Protein AF-A0A812QSK1-F1 (afdb_monomer_lite)

Structure (mmCIF, N/CA/C/O backbone):
data_AF-A0A812QSK1-F1
#
_entry.id   AF-A0A812QSK1-F1
#
loop_
_atom_site.group_PDB
_atom_site.id
_atom_site.type_symbol
_atom_site.label_atom_id
_atom_site.label_alt_id
_atom_site.label_comp_id
_atom_site.label_asym_id
_atom_site.label_entity_id
_atom_site.label_seq_id
_atom_site.pdbx_PDB_ins_code
_atom_site.Cartn_x
_atom_site.Cartn_y
_atom_site.Cartn_z
_atom_site.occupancy
_atom_site.B_iso_or_equiv
_atom_site.auth_seq_id
_atom_site.auth_comp_id
_atom_site.auth_asym_id
_atom_site.auth_atom_id
_atom_site.pdbx_PDB_model_num
ATOM 1 N N . MET A 1 1 ? 21.938 -26.553 38.078 1.00 75.81 1 MET A N 1
ATOM 2 C CA . MET A 1 1 ? 20.590 -27.149 38.119 1.00 75.81 1 MET A CA 1
ATOM 3 C C . MET A 1 1 ? 20.624 -28.673 38.184 1.00 75.81 1 MET A C 1
ATOM 5 O O . MET A 1 1 ? 20.866 -29.343 37.178 1.00 75.81 1 MET A O 1
ATOM 9 N N . SER A 1 2 ? 20.365 -29.221 39.375 1.00 75.94 2 SER A N 1
ATOM 10 C CA . SER A 1 2 ? 20.174 -30.646 39.643 1.00 75.94 2 SER A CA 1
ATOM 11 C C . SER A 1 2 ? 18.940 -31.201 38.914 1.00 75.94 2 SER A C 1
ATOM 13 O O . SER A 1 2 ? 17.991 -30.476 38.615 1.00 75.94 2 SER A O 1
ATOM 15 N N . THR A 1 3 ? 18.909 -32.511 38.642 1.00 74.38 3 THR A N 1
ATOM 16 C CA . THR A 1 3 ? 17.760 -33.170 37.982 1.00 74.38 3 THR A CA 1
ATOM 17 C C . THR A 1 3 ? 16.461 -33.055 38.781 1.00 74.38 3 THR A C 1
ATOM 19 O O . THR A 1 3 ? 15.380 -33.066 38.195 1.00 74.38 3 THR A O 1
ATOM 22 N N . ARG A 1 4 ? 16.558 -32.927 40.110 1.00 70.69 4 ARG A N 1
ATOM 23 C CA . ARG A 1 4 ? 15.413 -32.704 40.997 1.00 70.69 4 ARG A CA 1
ATOM 24 C C . ARG A 1 4 ? 14.862 -31.283 40.850 1.00 70.69 4 ARG A C 1
ATOM 26 O O . ARG A 1 4 ? 13.652 -31.140 40.728 1.00 70.69 4 ARG A O 1
ATOM 33 N N . SER A 1 5 ? 15.738 -30.278 40.808 1.00 79.62 5 SER A N 1
ATOM 34 C CA . SER A 1 5 ? 15.357 -28.872 40.623 1.00 79.62 5 SER A CA 1
ATOM 35 C C . SER A 1 5 ? 14.705 -28.646 39.254 1.00 79.62 5 SER A C 1
ATOM 37 O O . SER A 1 5 ? 13.654 -28.024 39.185 1.00 79.62 5 SER A O 1
ATOM 39 N N . LYS A 1 6 ? 15.233 -29.255 38.179 1.00 84.31 6 LYS A N 1
ATOM 40 C CA . LYS A 1 6 ? 14.652 -29.137 36.825 1.00 84.31 6 LYS A CA 1
ATOM 41 C C . LYS A 1 6 ? 13.196 -29.605 36.738 1.00 84.31 6 LYS A C 1
ATOM 43 O O . LYS A 1 6 ? 12.365 -28.892 36.196 1.00 84.31 6 LYS A O 1
ATOM 48 N N . ARG A 1 7 ? 12.869 -30.766 37.322 1.00 82.88 7 ARG A N 1
ATOM 49 C CA . ARG A 1 7 ? 11.485 -31.280 37.327 1.00 82.88 7 ARG A CA 1
ATOM 50 C C . ARG A 1 7 ? 10.527 -30.400 38.128 1.00 82.88 7 ARG A C 1
ATOM 52 O O . ARG A 1 7 ? 9.361 -30.299 37.769 1.00 82.88 7 ARG A O 1
ATOM 59 N N . ALA A 1 8 ? 11.005 -29.817 39.227 1.00 81.00 8 ALA A N 1
ATOM 60 C CA . ALA A 1 8 ? 10.203 -28.898 40.025 1.00 81.00 8 ALA A CA 1
ATOM 61 C C . ALA A 1 8 ? 9.923 -27.603 39.248 1.00 81.00 8 ALA A C 1
ATOM 63 O O . ALA A 1 8 ? 8.781 -27.174 39.211 1.00 81.00 8 ALA A O 1
ATOM 64 N N . ILE A 1 9 ? 10.933 -27.049 38.567 1.00 89.06 9 ILE A N 1
ATOM 65 C CA . ILE A 1 9 ? 10.801 -25.850 37.726 1.00 89.06 9 ILE A CA 1
ATOM 66 C C . ILE A 1 9 ? 9.814 -26.080 36.577 1.00 89.06 9 ILE A C 1
ATOM 68 O O . ILE A 1 9 ? 8.939 -25.252 36.366 1.00 89.06 9 ILE A O 1
ATOM 72 N N . GLU A 1 10 ? 9.916 -27.202 35.858 1.00 88.94 10 GLU A N 1
ATOM 73 C CA . GLU A 1 10 ? 8.997 -27.521 34.752 1.00 88.94 10 GLU A CA 1
ATOM 74 C C . GLU A 1 10 ? 7.530 -27.552 35.213 1.00 88.94 10 GLU A C 1
ATOM 76 O O . GLU A 1 10 ? 6.682 -26.930 34.581 1.00 88.94 10 GLU A O 1
ATOM 81 N N . SER A 1 11 ? 7.245 -28.207 36.346 1.00 86.75 11 SER A N 1
ATOM 82 C CA . SER A 1 11 ? 5.892 -28.248 36.925 1.00 86.75 11 SER A CA 1
ATOM 83 C C . SER A 1 11 ? 5.388 -26.856 37.311 1.00 86.75 11 SER A C 1
ATOM 85 O O . SER A 1 11 ? 4.241 -26.512 37.052 1.00 86.75 11 SER A O 1
ATOM 87 N N . ASP A 1 12 ? 6.254 -26.053 37.923 1.00 90.88 12 ASP A N 1
ATOM 88 C CA . ASP A 1 12 ? 5.897 -24.753 38.485 1.00 90.88 12 ASP A CA 1
ATOM 89 C C . ASP A 1 12 ? 5.711 -23.679 37.390 1.00 90.88 12 ASP A C 1
ATOM 91 O O . ASP A 1 12 ? 4.893 -22.770 37.526 1.00 90.88 12 ASP A O 1
ATOM 95 N N . VAL A 1 13 ? 6.407 -23.813 36.250 1.00 92.75 13 VAL A N 1
ATOM 96 C CA . VAL A 1 13 ? 6.153 -23.007 35.040 1.00 92.75 13 VAL A CA 1
ATOM 97 C C . VAL A 1 13 ? 4.768 -23.290 34.469 1.00 92.75 13 VAL A C 1
ATOM 99 O O . VAL A 1 13 ? 4.082 -22.350 34.067 1.00 92.75 13 VAL A O 1
ATOM 102 N N . ASP A 1 14 ? 4.359 -24.556 34.391 1.00 88.94 14 ASP A N 1
ATOM 103 C CA . ASP A 1 14 ? 3.056 -24.920 33.830 1.00 88.94 14 ASP A CA 1
ATOM 104 C C . ASP A 1 14 ? 1.910 -24.409 34.720 1.00 88.94 14 ASP A C 1
ATOM 106 O O . ASP A 1 14 ? 0.990 -23.756 34.213 1.00 88.94 14 ASP A O 1
ATOM 110 N N . ASP A 1 15 ? 2.033 -24.561 36.043 1.00 87.38 15 ASP A N 1
ATOM 111 C CA . ASP A 1 15 ? 1.095 -23.988 37.018 1.00 87.38 15 ASP A CA 1
ATOM 112 C C . ASP A 1 15 ? 1.036 -22.451 36.897 1.00 87.38 15 ASP A C 1
ATOM 114 O O . ASP A 1 15 ? -0.041 -21.840 36.850 1.00 87.38 15 ASP A O 1
ATOM 118 N N . ALA A 1 16 ? 2.193 -21.797 36.752 1.00 88.69 16 ALA A N 1
ATOM 119 C CA . ALA A 1 16 ? 2.267 -20.356 36.543 1.00 88.69 16 ALA A CA 1
ATOM 120 C C . ALA A 1 16 ? 1.667 -19.913 35.194 1.00 88.69 16 ALA A C 1
ATOM 122 O O . ALA A 1 16 ? 1.050 -18.848 35.110 1.00 88.69 16 ALA A O 1
ATOM 123 N N . ARG A 1 17 ? 1.780 -20.707 34.125 1.00 90.69 17 ARG A N 1
ATOM 124 C CA . ARG A 1 17 ? 1.145 -20.403 32.832 1.00 90.69 17 ARG A CA 1
ATOM 125 C C . ARG A 1 17 ? -0.373 -20.438 32.937 1.00 90.69 17 ARG A C 1
ATOM 127 O O . ARG A 1 17 ? -1.027 -19.489 32.493 1.00 90.69 17 ARG A O 1
ATOM 134 N N . GLU A 1 18 ? -0.936 -21.469 33.560 1.00 83.31 18 GLU A N 1
ATOM 135 C CA . GLU A 1 18 ? -2.380 -21.533 33.801 1.00 83.31 18 GLU A CA 1
ATOM 136 C C . GLU A 1 18 ? -2.846 -20.359 34.664 1.00 83.31 18 GLU A C 1
ATOM 138 O O . GLU A 1 18 ? -3.847 -19.705 34.367 1.00 83.31 18 GLU A O 1
ATOM 143 N N . ARG A 1 19 ? -2.079 -20.017 35.698 1.00 80.19 19 ARG A N 1
ATOM 144 C CA . ARG A 1 19 ? -2.482 -18.981 36.643 1.00 80.19 19 ARG A CA 1
ATOM 145 C C . ARG A 1 19 ? -2.287 -17.557 36.145 1.00 80.19 19 ARG A C 1
ATOM 147 O O . ARG A 1 19 ? -3.101 -16.702 36.487 1.00 80.19 19 ARG A O 1
ATOM 154 N N . PHE A 1 20 ? -1.241 -17.268 35.374 1.00 81.88 20 PHE A N 1
ATOM 155 C CA . PHE A 1 20 ? -0.854 -15.900 35.011 1.00 81.88 20 PHE A CA 1
ATOM 156 C C . PHE A 1 20 ? -0.985 -15.591 33.519 1.00 81.88 20 PHE A C 1
ATOM 158 O O . PHE A 1 20 ? -1.325 -14.458 33.177 1.00 81.88 20 PHE A O 1
ATOM 165 N N . VAL A 1 21 ? -0.774 -16.561 32.626 1.00 78.50 21 VAL A N 1
ATOM 166 C CA . VAL A 1 21 ? -0.966 -16.353 31.179 1.00 78.50 21 VAL A CA 1
ATOM 167 C C . VAL A 1 21 ? -2.440 -16.526 30.814 1.00 78.50 21 VAL A C 1
ATOM 169 O O . VAL A 1 21 ? -3.008 -15.660 30.146 1.00 78.50 21 VAL A O 1
ATOM 172 N N . ALA A 1 22 ? -3.110 -17.574 31.311 1.00 70.00 22 ALA A N 1
ATOM 173 C CA . ALA A 1 22 ? -4.530 -17.789 31.003 1.00 70.00 22 ALA A CA 1
ATOM 174 C C . ALA A 1 22 ? -5.432 -16.691 31.598 1.00 70.00 22 ALA A C 1
ATOM 176 O O . ALA A 1 22 ? -6.411 -16.282 30.971 1.00 70.00 22 ALA A O 1
ATOM 177 N N . THR A 1 23 ? -5.059 -16.140 32.758 1.00 67.44 23 THR A N 1
ATOM 178 C CA . THR A 1 23 ? -5.738 -14.986 33.380 1.00 67.44 23 THR A CA 1
ATOM 179 C C . THR A 1 23 ? -5.273 -13.630 32.836 1.00 67.44 23 THR A C 1
ATOM 181 O O . THR A 1 23 ? -5.746 -12.591 33.292 1.00 67.44 23 THR A O 1
ATOM 184 N N . ARG A 1 24 ? -4.372 -13.621 31.839 1.00 76.19 24 ARG A N 1
ATOM 185 C CA . ARG A 1 24 ? -3.828 -12.429 31.160 1.00 76.19 24 ARG A CA 1
ATOM 186 C C . ARG A 1 24 ? -3.103 -11.429 32.065 1.00 76.19 24 ARG A C 1
ATOM 188 O O . ARG A 1 24 ? -3.066 -10.239 31.765 1.00 76.19 24 ARG A O 1
ATOM 195 N N . ARG A 1 25 ? -2.488 -11.899 33.149 1.00 70.31 25 ARG A N 1
ATOM 196 C CA . ARG A 1 25 ? -1.535 -11.105 33.946 1.00 70.31 25 ARG A CA 1
ATOM 197 C C . ARG A 1 25 ? -0.168 -11.016 33.264 1.00 70.31 25 ARG A C 1
ATOM 199 O O . ARG A 1 25 ? 0.517 -10.005 33.394 1.00 70.31 25 ARG A O 1
ATOM 206 N N . LEU A 1 26 ? 0.195 -12.042 32.498 1.00 84.19 26 LEU A N 1
ATOM 207 C CA . LEU A 1 26 ? 1.367 -12.084 31.628 1.00 84.19 26 LEU A CA 1
ATOM 208 C C . LEU A 1 26 ? 0.918 -12.256 30.171 1.00 84.19 26 LEU A C 1
ATOM 210 O O . LEU A 1 26 ? -0.015 -13.010 29.894 1.00 84.19 26 LEU A O 1
ATOM 214 N N . SER A 1 27 ? 1.567 -11.569 29.229 1.00 79.56 27 SER A N 1
ATOM 215 C CA . SER A 1 27 ? 1.399 -11.842 27.792 1.00 79.56 27 SER A CA 1
ATOM 216 C C . SER A 1 27 ? 2.177 -13.082 27.358 1.00 79.56 27 SER A C 1
ATOM 218 O O . SER A 1 27 ? 1.804 -13.718 26.372 1.00 79.56 27 SER A O 1
ATOM 220 N N . ARG A 1 28 ? 3.245 -13.419 28.088 1.00 90.12 28 ARG A N 1
ATOM 221 C CA . ARG A 1 28 ? 4.167 -14.514 27.781 1.00 90.12 28 ARG A CA 1
ATOM 222 C C . ARG A 1 28 ? 4.904 -14.971 29.040 1.00 90.12 28 ARG A C 1
ATOM 224 O O . ARG A 1 28 ? 5.222 -14.133 29.880 1.00 90.12 28 ARG A O 1
ATOM 231 N N . LEU A 1 29 ? 5.174 -16.273 29.140 1.00 94.38 29 LEU A N 1
ATOM 232 C CA . LEU A 1 29 ? 6.046 -16.895 30.143 1.00 94.38 29 LEU A CA 1
ATOM 233 C C . LEU A 1 29 ? 6.766 -18.084 29.492 1.00 94.38 29 LEU A C 1
ATOM 235 O O . LEU A 1 29 ? 6.156 -19.124 29.208 1.00 94.38 29 LEU A O 1
ATOM 239 N N . ASP A 1 30 ? 8.058 -17.905 29.260 1.00 92.88 30 ASP A N 1
ATOM 240 C CA . ASP A 1 30 ? 8.957 -18.849 28.612 1.00 92.88 30 ASP A CA 1
ATOM 241 C C . ASP A 1 30 ? 9.997 -19.343 29.625 1.00 92.88 30 ASP A C 1
ATOM 243 O O . ASP A 1 30 ? 10.472 -18.581 30.465 1.00 92.88 30 ASP A O 1
ATOM 247 N N . LEU A 1 31 ? 10.328 -20.633 29.556 1.00 92.31 31 LEU A N 1
ATOM 248 C CA . LEU A 1 31 ? 11.407 -21.244 30.330 1.00 92.31 31 LEU A CA 1
ATOM 249 C C . LEU A 1 31 ? 12.593 -21.480 29.392 1.00 92.31 31 LEU A C 1
ATOM 251 O O . LEU A 1 31 ? 12.469 -22.229 28.421 1.00 92.31 31 LEU A O 1
ATOM 255 N N . GLU A 1 32 ? 13.730 -20.871 29.705 1.00 89.00 32 GLU A N 1
ATOM 256 C CA . GLU A 1 32 ? 14.989 -20.985 28.971 1.00 89.00 32 GLU A CA 1
ATOM 257 C C . GLU A 1 32 ? 16.076 -21.516 29.918 1.00 89.00 32 GLU A C 1
ATOM 259 O O . GLU A 1 32 ? 16.640 -20.782 30.724 1.00 89.00 32 GLU A O 1
ATOM 264 N N . GLU A 1 33 ? 16.350 -22.822 29.832 1.00 82.44 33 GLU A N 1
ATOM 265 C CA . GLU A 1 33 ? 17.282 -23.563 30.700 1.00 82.44 33 GLU A CA 1
ATOM 266 C C . GLU A 1 33 ? 16.972 -23.462 32.206 1.00 82.44 33 GLU A C 1
ATOM 268 O O . GLU A 1 33 ? 16.220 -24.284 32.732 1.00 82.44 33 GLU A O 1
ATOM 273 N N . ASP A 1 34 ? 17.592 -22.514 32.904 1.00 80.88 34 ASP A N 1
ATOM 274 C CA . ASP A 1 34 ? 17.426 -22.205 34.327 1.00 80.88 34 ASP A CA 1
ATOM 275 C C . ASP A 1 34 ? 16.936 -20.767 34.566 1.00 80.88 34 ASP A C 1
ATOM 277 O O . ASP A 1 34 ? 16.975 -20.255 35.686 1.00 80.88 34 ASP A O 1
ATOM 281 N N . THR A 1 35 ? 16.417 -20.131 33.518 1.00 90.88 35 THR A N 1
ATOM 282 C CA . THR A 1 35 ? 15.828 -18.795 33.569 1.00 90.88 35 THR A CA 1
ATOM 283 C C . THR A 1 35 ? 14.386 -18.816 33.095 1.00 90.88 35 THR A C 1
ATOM 285 O O . THR A 1 35 ? 14.023 -19.569 32.191 1.00 90.88 35 THR A O 1
ATOM 288 N N . ILE A 1 36 ? 13.551 -17.976 33.698 1.00 95.31 36 ILE A N 1
ATOM 289 C CA . ILE A 1 36 ? 12.230 -17.679 33.147 1.00 95.31 36 ILE A CA 1
ATOM 290 C C . ILE A 1 36 ? 12.228 -16.276 32.564 1.00 95.31 36 ILE A C 1
ATOM 292 O O . ILE A 1 36 ? 12.674 -15.320 33.201 1.00 95.31 36 ILE A O 1
ATOM 296 N N . VAL A 1 37 ? 11.698 -16.164 31.354 1.00 95.12 37 VAL A N 1
ATOM 297 C CA . VAL A 1 37 ? 11.487 -14.896 30.668 1.00 95.12 37 VAL A CA 1
ATOM 298 C C . VAL A 1 37 ? 9.993 -14.678 30.568 1.00 95.12 37 VAL A C 1
ATOM 300 O O . VAL A 1 37 ? 9.264 -15.494 30.002 1.00 95.12 37 VAL A O 1
ATOM 303 N N . PHE A 1 38 ? 9.507 -13.581 31.125 1.00 95.00 38 PHE A N 1
ATOM 304 C CA . PHE A 1 38 ? 8.092 -13.268 31.074 1.00 95.00 38 PHE A CA 1
ATOM 305 C C . PHE A 1 38 ? 7.839 -11.805 30.796 1.00 95.00 38 PHE A C 1
ATOM 307 O O . PHE A 1 38 ? 8.594 -10.921 31.186 1.00 95.00 38 PHE A O 1
ATOM 314 N N . GLN A 1 39 ? 6.722 -11.555 30.130 1.00 91.44 39 GLN A N 1
ATOM 315 C CA . GLN A 1 39 ? 6.286 -10.209 29.828 1.00 91.44 39 GLN A CA 1
ATOM 316 C C . GLN A 1 39 ? 4.988 -9.932 30.571 1.00 91.44 39 GLN A C 1
ATOM 318 O O . GLN A 1 39 ? 3.983 -10.629 30.395 1.00 91.44 39 GLN A O 1
ATOM 323 N N . VAL A 1 40 ? 5.015 -8.900 31.412 1.00 84.06 40 VAL A N 1
ATOM 324 C CA . VAL A 1 40 ? 3.827 -8.430 32.121 1.00 84.06 40 VAL A CA 1
ATOM 325 C C . VAL A 1 40 ? 2.880 -7.781 31.119 1.00 84.06 40 VAL A C 1
ATOM 327 O O . VAL A 1 40 ? 3.270 -6.939 30.309 1.00 84.06 40 VAL A O 1
ATOM 330 N N . PHE A 1 41 ? 1.617 -8.195 31.153 1.00 69.44 41 PHE A N 1
ATOM 331 C CA . PHE A 1 41 ? 0.633 -7.756 30.178 1.00 69.44 41 PHE A CA 1
ATOM 332 C C . PHE A 1 41 ? 0.401 -6.238 30.287 1.00 69.44 41 PHE A C 1
ATOM 334 O O . PHE A 1 41 ? -0.046 -5.750 31.321 1.00 69.44 41 PHE A O 1
ATOM 341 N N . GLY A 1 42 ? 0.683 -5.492 29.213 1.00 67.06 42 GLY A N 1
ATOM 342 C CA . GLY A 1 42 ? 0.526 -4.031 29.168 1.00 67.06 42 GLY A CA 1
ATOM 343 C C . GLY A 1 42 ? 1.795 -3.224 29.465 1.00 67.06 42 GLY A C 1
ATOM 344 O O . GLY A 1 42 ? 1.766 -2.007 29.299 1.00 67.06 42 GLY A O 1
ATOM 345 N N . LEU A 1 43 ? 2.907 -3.874 29.825 1.00 74.69 43 LEU A N 1
ATOM 346 C CA . LEU A 1 43 ? 4.220 -3.239 29.961 1.00 74.69 43 LEU A CA 1
ATOM 347 C C . LEU A 1 43 ? 5.129 -3.611 28.782 1.00 74.69 43 LEU A C 1
ATOM 349 O O . LEU A 1 43 ? 5.150 -4.751 28.306 1.00 74.69 43 LEU A O 1
ATOM 353 N N . SER A 1 44 ? 5.873 -2.625 28.278 1.00 72.88 44 SER A N 1
ATOM 354 C CA . SER A 1 44 ? 6.875 -2.843 27.236 1.00 72.88 44 SER A CA 1
ATOM 355 C C . SER A 1 44 ? 8.181 -3.337 27.851 1.00 72.88 44 SER A C 1
ATOM 357 O O . SER A 1 44 ? 8.766 -2.638 28.674 1.00 72.88 44 SER A O 1
ATOM 359 N N . GLY A 1 45 ? 8.657 -4.494 27.390 1.00 79.50 45 GLY A N 1
ATOM 360 C CA . GLY A 1 45 ? 9.922 -5.096 27.808 1.00 79.50 45 GLY A CA 1
ATOM 361 C C . GLY A 1 45 ? 9.741 -6.377 28.626 1.00 79.50 45 GLY A C 1
ATOM 362 O O . GLY A 1 45 ? 8.674 -6.626 29.188 1.00 79.50 45 GLY A O 1
ATOM 363 N N . ASP A 1 46 ? 10.781 -7.206 28.622 1.00 92.25 46 ASP A N 1
ATOM 364 C CA . ASP A 1 46 ? 10.780 -8.530 29.243 1.00 92.25 46 ASP A CA 1
ATOM 365 C C . ASP A 1 46 ? 11.396 -8.475 30.647 1.00 92.25 46 ASP A C 1
ATOM 367 O O . ASP A 1 46 ? 12.334 -7.716 30.897 1.00 92.25 46 ASP A O 1
ATOM 371 N N . PHE A 1 47 ? 10.874 -9.307 31.546 1.00 93.75 47 PHE A N 1
ATOM 372 C CA . PHE A 1 47 ? 11.482 -9.615 32.833 1.00 93.75 47 PHE A CA 1
ATOM 373 C C . PHE A 1 47 ? 12.173 -10.971 32.743 1.00 93.75 47 PHE A C 1
ATOM 375 O O . PHE A 1 47 ? 11.577 -11.944 32.279 1.00 93.75 47 PHE A O 1
ATOM 382 N N . THR A 1 48 ? 13.406 -11.037 33.228 1.00 95.75 48 THR A N 1
ATOM 383 C CA . THR A 1 48 ? 14.227 -12.246 33.241 1.00 95.75 48 THR A CA 1
ATOM 384 C C . THR A 1 48 ? 14.568 -12.593 34.678 1.00 95.75 48 THR A C 1
ATOM 386 O O . THR A 1 48 ? 15.232 -11.809 35.357 1.00 95.75 48 THR A O 1
ATOM 389 N N . ALA A 1 49 ? 14.129 -13.761 35.145 1.00 94.00 49 ALA A N 1
ATOM 390 C CA . ALA A 1 49 ? 14.461 -14.267 36.472 1.00 94.00 49 ALA A CA 1
ATOM 391 C C . ALA A 1 49 ? 15.436 -15.445 36.388 1.00 94.00 49 ALA A C 1
ATOM 393 O O . ALA A 1 49 ? 15.192 -16.408 35.658 1.00 94.00 49 ALA A O 1
ATOM 394 N N . PHE A 1 50 ? 16.514 -15.373 37.166 1.00 91.25 50 PHE A N 1
ATOM 395 C CA . PHE A 1 50 ? 17.545 -16.403 37.269 1.00 91.25 50 PHE A CA 1
ATOM 396 C C . PHE A 1 50 ? 17.239 -17.330 38.445 1.00 91.25 50 PHE A C 1
ATOM 398 O O . PHE A 1 50 ? 17.328 -16.910 39.603 1.00 91.25 50 PHE A O 1
ATOM 405 N N . LEU A 1 51 ? 16.857 -18.576 38.152 1.00 88.44 51 LEU A N 1
ATOM 406 C CA . LEU A 1 51 ? 16.452 -19.546 39.166 1.00 88.44 51 LEU A CA 1
ATOM 407 C C . LEU A 1 51 ? 17.684 -20.239 39.761 1.00 88.44 51 LEU A C 1
ATOM 409 O O . LEU A 1 51 ? 18.522 -20.786 39.043 1.00 88.44 51 LEU A O 1
ATOM 413 N N . SER A 1 52 ? 17.773 -20.257 41.090 1.00 80.25 52 SER A N 1
ATOM 414 C CA . SER A 1 52 ? 18.919 -20.816 41.821 1.00 80.25 52 SER A CA 1
ATOM 415 C C . SER A 1 52 ? 18.737 -22.295 42.182 1.00 80.25 52 SER A C 1
ATOM 417 O O . SER A 1 52 ? 17.622 -22.803 42.298 1.00 80.25 52 SER A O 1
ATOM 419 N N . ASP A 1 53 ? 19.849 -23.011 42.362 1.00 77.50 53 ASP A N 1
ATOM 420 C CA . ASP A 1 53 ? 19.885 -24.438 42.696 1.00 77.50 53 ASP A CA 1
ATOM 421 C C . ASP A 1 53 ? 20.537 -24.628 44.077 1.00 77.50 53 ASP A C 1
ATOM 423 O O . ASP A 1 53 ? 21.740 -24.391 44.185 1.00 77.50 53 ASP A O 1
ATOM 427 N N . PRO A 1 54 ? 19.814 -25.110 45.109 1.00 77.38 54 PRO A N 1
ATOM 428 C CA . PRO A 1 54 ? 18.538 -25.830 45.045 1.00 77.38 54 PRO A CA 1
ATOM 429 C C . PRO A 1 54 ? 17.281 -24.952 44.921 1.00 77.38 54 PRO A C 1
ATOM 431 O O . PRO A 1 54 ? 16.991 -24.102 45.763 1.00 77.38 54 PRO A O 1
ATOM 434 N N . TYR A 1 55 ? 16.451 -25.277 43.929 1.00 82.00 55 TYR A N 1
ATOM 435 C CA . TYR A 1 55 ? 15.129 -24.682 43.727 1.00 82.00 55 TYR A CA 1
ATOM 436 C C . TYR A 1 55 ? 14.069 -25.353 44.626 1.00 82.00 55 TYR A C 1
ATOM 438 O O . TYR A 1 55 ? 14.084 -26.588 44.722 1.00 82.00 55 TYR A O 1
ATOM 446 N N . PRO A 1 56 ? 13.125 -24.619 45.258 1.00 74.94 56 PRO A N 1
ATOM 447 C CA . PRO A 1 56 ? 12.914 -23.160 45.246 1.00 74.94 56 PRO A CA 1
ATOM 448 C C . PRO A 1 56 ? 13.522 -22.425 46.466 1.00 74.94 56 PRO A C 1
ATOM 450 O O . PRO A 1 56 ? 13.010 -21.397 46.899 1.00 74.94 56 PRO A O 1
ATOM 453 N N . MET A 1 57 ? 14.554 -22.985 47.112 1.00 72.50 57 MET A N 1
ATOM 454 C CA . MET A 1 57 ? 14.991 -22.516 48.439 1.00 72.50 57 MET A CA 1
ATOM 455 C C . MET A 1 57 ? 15.959 -21.330 48.400 1.00 72.50 57 MET A C 1
ATOM 457 O O . MET A 1 57 ? 16.020 -20.566 49.362 1.00 72.50 57 MET A O 1
ATOM 461 N N . GLU A 1 58 ? 16.733 -21.195 47.328 1.00 75.88 58 GLU A N 1
ATOM 462 C CA . GLU A 1 58 ? 17.691 -20.101 47.173 1.00 75.88 58 GLU A CA 1
ATOM 463 C C . GLU A 1 58 ? 17.072 -18.862 46.513 1.00 75.88 58 GLU A C 1
ATOM 465 O O . GLU A 1 58 ? 15.996 -18.910 45.918 1.00 75.88 58 GLU A O 1
ATOM 470 N N . ALA A 1 59 ? 17.750 -17.722 46.657 1.00 79.94 59 ALA A N 1
ATOM 471 C CA . ALA A 1 59 ? 17.261 -16.456 46.132 1.00 79.94 59 ALA A CA 1
ATOM 472 C C . ALA A 1 59 ? 17.235 -16.458 44.596 1.00 79.94 59 ALA A C 1
ATOM 474 O O . ALA A 1 59 ? 18.187 -16.887 43.948 1.00 79.94 59 ALA A O 1
ATOM 475 N N . THR A 1 60 ? 16.158 -15.926 44.032 1.00 89.88 60 THR A N 1
ATOM 476 C CA . THR A 1 60 ? 15.968 -15.664 42.607 1.00 89.88 60 THR A CA 1
ATOM 477 C C . THR A 1 60 ? 16.177 -14.176 42.363 1.00 89.88 60 THR A C 1
ATOM 479 O O . THR A 1 60 ? 15.599 -13.339 43.060 1.00 89.88 60 THR A O 1
ATOM 482 N N . VAL A 1 61 ? 17.011 -13.840 41.381 1.00 90.12 61 VAL A N 1
ATOM 483 C CA . VAL A 1 61 ? 17.248 -12.448 40.976 1.00 90.12 61 VAL A CA 1
ATOM 484 C C . VAL A 1 61 ? 16.494 -12.180 39.684 1.00 90.12 61 VAL A C 1
ATOM 486 O O . VAL A 1 61 ? 16.608 -12.955 38.734 1.00 90.12 61 VAL A O 1
ATOM 489 N N . VAL A 1 62 ? 15.722 -11.097 39.658 1.00 93.69 62 VAL A N 1
ATOM 490 C CA . VAL A 1 62 ? 14.911 -10.678 38.516 1.00 93.69 62 VAL A CA 1
ATOM 491 C C . VAL A 1 62 ? 15.407 -9.345 37.986 1.00 93.69 62 VAL A C 1
ATOM 493 O O . VAL A 1 62 ? 15.523 -8.386 38.745 1.00 93.69 62 VAL A O 1
ATOM 496 N N . TYR A 1 63 ? 15.615 -9.278 36.675 1.00 93.94 63 TYR A N 1
ATOM 497 C CA . TYR A 1 63 ? 15.909 -8.051 35.943 1.00 93.94 63 TYR A CA 1
ATOM 498 C C . TYR A 1 63 ? 14.756 -7.710 35.009 1.00 93.94 63 TYR A C 1
ATOM 500 O O . TYR A 1 63 ? 14.160 -8.606 34.415 1.00 9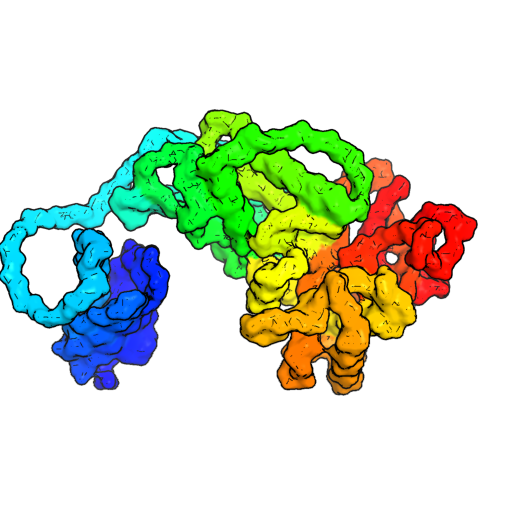3.94 63 TYR A O 1
ATOM 508 N N . GLY A 1 64 ? 14.445 -6.427 34.866 1.00 89.88 64 GLY A N 1
ATOM 509 C CA . GLY A 1 64 ? 13.391 -5.945 33.981 1.00 89.88 64 GLY A CA 1
ATOM 510 C C . GLY A 1 64 ? 13.728 -4.608 33.317 1.00 89.88 64 GLY A C 1
ATOM 511 O O . GLY A 1 64 ? 14.849 -4.110 33.438 1.00 89.88 64 GLY A O 1
ATOM 512 N N . PRO A 1 65 ? 12.763 -4.014 32.598 1.00 80.94 65 PRO A N 1
ATOM 513 C CA . PRO A 1 65 ? 12.916 -2.706 31.959 1.00 80.94 65 PRO A CA 1
ATOM 514 C C . PRO A 1 65 ? 13.150 -1.580 32.981 1.00 80.94 65 PRO A C 1
ATOM 516 O O . PRO A 1 65 ? 12.821 -1.734 34.153 1.00 80.94 65 PRO A O 1
ATOM 519 N N . ASP A 1 66 ? 13.673 -0.435 32.529 1.00 82.38 66 ASP A N 1
ATOM 520 C CA . ASP A 1 66 ? 13.873 0.777 33.349 1.00 82.38 66 ASP A CA 1
ATOM 521 C C . ASP A 1 66 ? 14.705 0.561 34.635 1.00 82.38 66 ASP A C 1
ATOM 523 O O . ASP A 1 66 ? 14.357 1.066 35.702 1.00 82.38 66 ASP A O 1
ATOM 527 N N . ASP A 1 67 ? 15.810 -0.190 34.531 1.00 78.44 67 ASP A N 1
ATOM 528 C CA . ASP A 1 67 ? 16.712 -0.545 35.644 1.00 78.44 67 ASP A CA 1
ATOM 529 C C . ASP A 1 67 ? 16.013 -1.295 36.800 1.00 78.44 67 ASP A C 1
ATOM 531 O O . ASP A 1 67 ? 16.446 -1.240 37.954 1.00 78.44 67 ASP A O 1
ATOM 535 N N . PHE A 1 68 ? 14.921 -2.008 36.504 1.00 86.75 68 PHE A N 1
ATOM 536 C CA . PHE A 1 68 ? 14.223 -2.833 37.484 1.00 86.75 68 PHE A CA 1
ATOM 537 C C . PHE A 1 68 ? 15.091 -4.026 37.905 1.00 86.75 68 PHE A C 1
ATOM 539 O O . PHE A 1 68 ? 15.428 -4.883 37.085 1.00 86.75 68 PHE A O 1
ATOM 546 N N . GLU A 1 69 ? 15.392 -4.113 39.198 1.00 91.31 69 GLU A N 1
ATOM 547 C CA . GLU A 1 69 ? 16.061 -5.252 39.823 1.00 91.31 69 GLU A CA 1
ATOM 548 C C . GLU A 1 69 ? 15.312 -5.638 41.101 1.00 91.31 69 GLU A C 1
ATOM 550 O O . GLU A 1 69 ? 15.036 -4.795 41.958 1.00 91.31 69 GLU A O 1
ATOM 555 N N . LEU A 1 70 ? 14.972 -6.919 41.228 1.00 90.56 70 LEU A N 1
ATOM 556 C CA . LEU A 1 70 ? 14.275 -7.455 42.391 1.00 90.56 70 LEU A CA 1
ATOM 557 C C . LEU A 1 70 ? 14.894 -8.785 42.805 1.00 90.56 70 LEU A C 1
ATOM 559 O O . LEU A 1 70 ? 15.065 -9.687 41.988 1.00 90.56 70 LEU A O 1
ATOM 563 N N . GLN A 1 71 ? 15.170 -8.930 44.097 1.00 89.25 71 GLN A N 1
ATOM 564 C CA . GLN A 1 71 ? 15.566 -10.203 44.682 1.00 89.25 71 GLN A CA 1
ATOM 565 C C . GLN A 1 71 ? 14.383 -10.799 45.443 1.00 89.25 71 GLN A C 1
ATOM 567 O O . GLN A 1 71 ? 13.780 -10.146 46.293 1.00 89.25 71 GLN A O 1
ATOM 572 N N . THR A 1 72 ? 14.055 -12.045 45.132 1.00 87.88 72 THR A N 1
ATOM 573 C CA . THR A 1 72 ? 12.952 -12.798 45.735 1.00 87.88 72 THR A CA 1
ATOM 574 C C . THR A 1 72 ? 13.418 -14.211 46.084 1.00 87.88 72 THR A C 1
ATOM 576 O O . THR A 1 72 ? 14.561 -14.581 45.822 1.00 87.88 72 THR A O 1
ATOM 579 N N . SER A 1 73 ? 12.575 -15.011 46.717 1.00 82.62 73 SER A N 1
ATOM 580 C CA . SER A 1 73 ? 12.820 -16.430 46.975 1.00 82.62 73 SER A CA 1
ATOM 581 C C . SER A 1 73 ? 11.504 -17.193 4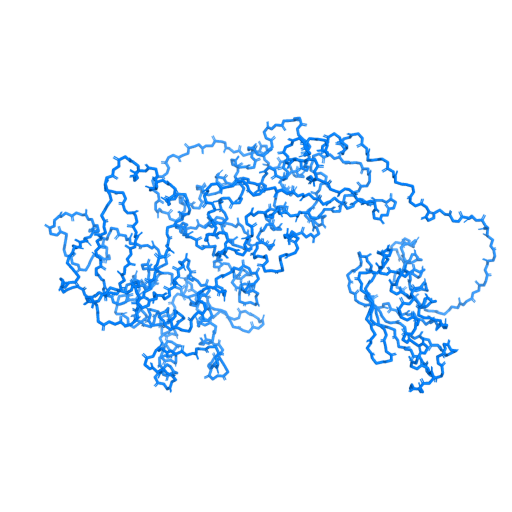6.897 1.00 82.62 73 SER A C 1
ATOM 583 O O . SER A 1 73 ? 10.431 -16.598 46.993 1.00 82.62 73 SER A O 1
ATOM 585 N N . GLY A 1 74 ? 11.582 -18.509 46.714 1.00 84.88 74 GLY A N 1
ATOM 586 C CA . GLY A 1 74 ? 10.402 -19.345 46.537 1.00 84.88 74 GLY A CA 1
ATOM 587 C C . GLY A 1 74 ? 10.146 -19.709 45.079 1.00 84.88 74 GLY A C 1
ATOM 588 O O . GLY A 1 74 ? 11.070 -19.842 44.276 1.00 84.88 74 GLY A O 1
ATOM 589 N N . THR A 1 75 ? 8.880 -19.977 44.788 1.00 91.62 75 THR A N 1
ATOM 590 C CA . THR A 1 75 ? 8.407 -20.522 43.513 1.00 91.62 75 THR A CA 1
ATOM 591 C C . THR A 1 75 ? 8.441 -19.492 42.379 1.00 91.62 75 THR A C 1
ATOM 593 O O . THR A 1 75 ? 8.668 -18.292 42.580 1.00 91.62 75 THR A O 1
ATOM 596 N N . ILE A 1 76 ? 8.172 -19.944 41.156 1.00 92.00 76 ILE A N 1
ATOM 597 C CA . ILE A 1 76 ? 7.979 -19.065 40.000 1.00 92.00 76 ILE A CA 1
ATOM 598 C C . ILE A 1 76 ? 6.751 -18.187 40.222 1.00 92.00 76 ILE A C 1
ATOM 600 O O . ILE A 1 76 ? 6.770 -17.002 39.890 1.00 92.00 76 ILE A O 1
ATOM 604 N N . GLU A 1 77 ? 5.710 -18.735 40.848 1.00 90.69 77 GLU A N 1
ATOM 605 C CA . GLU A 1 77 ? 4.560 -17.958 41.292 1.00 90.69 77 GLU A CA 1
ATOM 606 C C . GLU A 1 77 ? 4.973 -16.840 42.261 1.00 90.69 77 GLU A C 1
ATOM 608 O O . GLU A 1 77 ? 4.621 -15.682 42.023 1.00 90.69 77 GLU A O 1
ATOM 613 N N . ASP A 1 78 ? 5.738 -17.159 43.310 1.00 88.75 78 ASP A N 1
ATOM 614 C CA . ASP A 1 78 ? 6.202 -16.169 44.292 1.00 88.75 78 ASP A CA 1
ATOM 615 C C . ASP A 1 78 ? 7.033 -15.073 43.614 1.00 88.75 78 ASP A C 1
ATOM 617 O O . ASP A 1 78 ? 6.869 -13.884 43.890 1.00 88.75 78 ASP A O 1
ATOM 621 N N . THR A 1 79 ? 7.870 -15.466 42.652 1.00 91.81 79 THR A N 1
ATOM 622 C CA . THR A 1 79 ? 8.694 -14.556 41.852 1.00 91.81 79 THR A CA 1
ATOM 623 C C . THR A 1 79 ? 7.837 -13.599 41.024 1.00 91.81 79 THR A C 1
ATOM 625 O O . THR A 1 79 ? 8.020 -12.382 41.088 1.00 91.81 79 THR A O 1
ATOM 628 N N . ILE A 1 80 ? 6.858 -14.121 40.281 1.00 92.75 80 ILE A N 1
ATOM 629 C CA . ILE A 1 80 ? 5.951 -13.312 39.456 1.00 92.75 80 ILE A CA 1
ATOM 630 C C . ILE A 1 80 ? 5.097 -12.392 40.339 1.00 92.75 80 ILE A C 1
ATOM 632 O O . ILE A 1 80 ? 4.899 -11.221 40.010 1.00 92.75 80 ILE A O 1
ATOM 636 N N . LEU A 1 81 ? 4.595 -12.882 41.476 1.00 89.94 81 LEU A N 1
ATOM 637 C CA . LEU A 1 81 ? 3.813 -12.075 42.412 1.00 89.94 81 LEU A CA 1
ATOM 638 C C . LEU A 1 81 ? 4.644 -10.954 43.039 1.00 89.94 81 LEU A C 1
ATOM 640 O O . LEU A 1 81 ? 4.135 -9.836 43.142 1.00 89.94 81 LEU A O 1
ATOM 644 N N . ALA A 1 82 ? 5.902 -11.220 43.395 1.00 88.75 82 ALA A N 1
ATOM 645 C CA . ALA A 1 82 ? 6.815 -10.218 43.933 1.00 88.75 82 ALA A CA 1
ATOM 646 C C . ALA A 1 82 ? 7.066 -9.092 42.918 1.00 88.75 82 ALA A C 1
ATOM 648 O O . ALA A 1 82 ? 6.915 -7.918 43.255 1.00 88.75 82 ALA A O 1
ATOM 649 N N . VAL A 1 83 ? 7.324 -9.434 41.650 1.00 89.69 83 VAL A N 1
ATOM 650 C CA . VAL A 1 83 ? 7.487 -8.445 40.569 1.00 89.69 83 VAL A CA 1
ATOM 651 C C . VAL A 1 83 ? 6.221 -7.614 40.381 1.00 89.69 83 VAL A C 1
ATOM 653 O O . VAL A 1 83 ? 6.277 -6.387 40.337 1.00 89.69 83 VAL A O 1
ATOM 656 N N . LEU A 1 84 ? 5.054 -8.258 40.332 1.00 87.25 84 LEU A N 1
ATOM 657 C CA . LEU A 1 84 ? 3.777 -7.556 40.177 1.00 87.25 84 LEU A CA 1
ATOM 658 C C . LEU A 1 84 ? 3.417 -6.687 41.392 1.00 87.25 84 LEU A C 1
ATOM 660 O O . LEU A 1 84 ? 2.662 -5.726 41.244 1.00 87.25 84 LEU A O 1
ATOM 664 N N . SER A 1 85 ? 3.913 -7.022 42.583 1.00 86.94 85 SER A N 1
ATOM 665 C CA . SER A 1 85 ? 3.757 -6.206 43.788 1.00 86.94 85 SER A CA 1
ATOM 666 C C . SER A 1 85 ? 4.671 -4.982 43.754 1.00 86.94 85 SER A C 1
ATOM 668 O O . SER A 1 85 ? 4.214 -3.869 44.018 1.00 86.94 85 SER A O 1
ATOM 670 N N . GLU A 1 86 ? 5.936 -5.161 43.370 1.00 87.69 86 GLU A N 1
ATOM 671 C CA . GLU A 1 86 ? 6.907 -4.066 43.293 1.00 87.69 86 GLU A CA 1
ATOM 672 C C . GLU A 1 86 ? 6.509 -3.035 42.229 1.00 87.69 86 GLU A C 1
ATOM 674 O O . GLU A 1 86 ? 6.523 -1.833 42.484 1.00 87.69 86 GLU A O 1
ATOM 679 N N . LEU A 1 87 ? 6.025 -3.487 41.068 1.00 83.31 87 LEU A N 1
ATOM 680 C CA . LEU A 1 87 ? 5.516 -2.590 40.026 1.00 83.31 87 LEU A CA 1
ATOM 681 C C . LEU A 1 87 ? 4.357 -1.708 40.525 1.00 83.31 87 LEU A C 1
ATOM 683 O O . LEU A 1 87 ? 4.322 -0.515 40.229 1.00 83.31 87 LEU A O 1
ATOM 687 N N . LYS A 1 88 ? 3.456 -2.246 41.360 1.00 78.38 88 LYS A N 1
ATOM 688 C CA . LYS A 1 88 ? 2.374 -1.457 41.982 1.00 78.38 88 LYS A CA 1
ATOM 689 C C . LYS A 1 88 ? 2.899 -0.443 43.000 1.00 78.38 88 LYS A C 1
ATOM 691 O O . LYS A 1 88 ? 2.385 0.671 43.073 1.00 78.38 88 LYS A O 1
ATOM 696 N N . SER A 1 89 ? 3.919 -0.812 43.776 1.00 76.62 89 SER A N 1
ATOM 697 C CA . SER A 1 89 ? 4.594 0.095 44.718 1.00 76.62 89 SER A CA 1
ATOM 698 C C . SER A 1 89 ? 5.226 1.290 43.990 1.00 76.62 89 SER A C 1
ATOM 700 O O . SER A 1 89 ? 5.110 2.435 44.436 1.00 76.62 89 SER A O 1
ATOM 702 N N . LEU A 1 90 ? 5.830 1.046 42.823 1.00 72.44 90 LEU A N 1
ATOM 703 C CA . LEU A 1 90 ? 6.442 2.081 41.986 1.00 72.44 90 LEU A CA 1
ATOM 704 C C . LEU A 1 90 ? 5.416 3.017 41.325 1.00 72.44 90 LEU A C 1
ATOM 706 O O . LEU A 1 90 ? 5.710 4.199 41.130 1.00 72.44 90 LEU A O 1
ATOM 710 N N . GLU A 1 91 ? 4.212 2.527 41.019 1.00 64.50 91 GLU A N 1
ATOM 711 C CA . GLU A 1 91 ? 3.098 3.340 40.503 1.00 64.50 91 GLU A CA 1
ATOM 712 C C . GLU A 1 91 ? 2.442 4.219 41.583 1.00 64.50 91 GLU A C 1
ATOM 714 O O . GLU A 1 91 ? 1.932 5.298 41.277 1.00 64.50 91 GLU A O 1
ATOM 719 N N . ALA A 1 92 ? 2.491 3.805 42.854 1.00 55.91 92 ALA A N 1
ATOM 720 C CA . ALA A 1 92 ? 1.883 4.527 43.974 1.00 55.91 92 ALA A CA 1
ATOM 721 C C . ALA A 1 92 ? 2.709 5.730 44.488 1.00 55.91 92 ALA A C 1
ATOM 723 O O . ALA A 1 92 ? 2.200 6.530 45.278 1.00 55.91 92 ALA A O 1
ATOM 724 N N . LYS A 1 93 ? 3.971 5.896 44.060 1.00 47.53 93 LYS A N 1
ATOM 725 C CA . LYS A 1 93 ? 4.843 7.003 44.499 1.00 47.53 93 LYS A CA 1
ATOM 726 C C . LYS A 1 93 ? 4.761 8.215 43.549 1.00 47.53 93 LYS A C 1
ATOM 728 O O . LYS A 1 93 ? 4.959 8.062 42.343 1.00 47.53 93 LYS A O 1
ATOM 733 N N . PRO A 1 94 ? 4.534 9.448 44.052 1.00 44.56 94 PRO A N 1
ATOM 734 C CA . PRO A 1 94 ? 4.533 10.649 43.217 1.00 44.56 94 PRO A CA 1
ATOM 735 C C . PRO A 1 94 ? 5.925 10.937 42.624 1.00 44.56 94 PRO A C 1
ATOM 737 O O . PRO A 1 94 ? 6.955 10.708 43.253 1.00 44.56 94 PRO A O 1
ATOM 740 N N . ALA A 1 95 ? 5.941 11.487 41.407 1.00 43.78 95 ALA A N 1
ATOM 741 C CA . ALA A 1 95 ? 7.076 11.561 40.475 1.00 43.78 95 ALA A CA 1
ATOM 742 C C . ALA A 1 95 ? 8.326 12.379 40.900 1.00 43.78 95 ALA A C 1
ATOM 744 O O . ALA A 1 95 ? 9.131 12.722 40.036 1.00 43.78 95 ALA A O 1
ATOM 745 N N . LYS A 1 96 ? 8.515 12.727 42.181 1.00 39.31 96 LYS A N 1
ATOM 746 C CA . LYS A 1 96 ? 9.631 13.587 42.626 1.00 39.31 96 LYS A CA 1
ATOM 747 C C . LYS A 1 96 ? 10.844 12.882 43.236 1.00 39.31 96 LYS A C 1
ATOM 749 O O . LYS A 1 96 ? 11.900 13.500 43.236 1.00 39.31 96 LYS A O 1
ATOM 754 N N . ASP A 1 97 ? 10.753 11.611 43.620 1.00 39.97 97 ASP A N 1
ATOM 755 C CA . ASP A 1 97 ? 11.859 10.904 44.294 1.00 39.97 97 ASP A CA 1
ATOM 756 C C . ASP A 1 97 ? 12.351 9.670 43.513 1.00 39.97 97 ASP A C 1
ATOM 758 O O . ASP A 1 97 ? 12.546 8.595 44.070 1.00 39.97 97 ASP A O 1
ATOM 762 N N . ARG A 1 98 ? 12.556 9.798 42.193 1.00 43.84 98 ARG A N 1
ATOM 763 C CA . ARG A 1 98 ? 13.115 8.711 41.354 1.00 43.84 98 ARG A CA 1
ATOM 764 C C . ARG A 1 98 ? 14.650 8.663 41.309 1.00 43.84 98 ARG A C 1
ATOM 766 O O . ARG A 1 98 ? 15.214 7.957 40.481 1.00 43.84 98 ARG A O 1
ATOM 773 N N . HIS A 1 99 ? 15.341 9.355 42.213 1.00 34.44 99 HIS A N 1
ATOM 774 C CA . HIS A 1 99 ? 16.788 9.212 42.362 1.00 34.44 99 HIS A CA 1
ATOM 775 C C . HIS A 1 99 ? 17.171 8.862 43.802 1.00 34.44 99 HIS A C 1
ATOM 777 O O . HIS A 1 99 ? 16.997 9.667 44.710 1.00 34.44 99 HIS A O 1
ATOM 783 N N . HIS A 1 100 ? 17.781 7.675 43.926 1.00 30.11 100 HIS A N 1
ATOM 784 C CA . HIS A 1 100 ? 18.602 7.170 45.032 1.00 30.11 100 HIS A CA 1
ATOM 785 C C . HIS A 1 100 ? 17.918 6.595 46.292 1.00 30.11 100 HIS A C 1
ATOM 787 O O . HIS A 1 100 ? 17.546 7.324 47.201 1.00 30.11 100 HIS A O 1
ATOM 793 N N . ILE A 1 101 ? 17.912 5.254 46.398 1.00 33.09 101 ILE A N 1
ATOM 794 C CA . ILE A 1 101 ? 18.832 4.406 47.209 1.00 33.09 101 ILE A CA 1
ATOM 795 C C . ILE A 1 101 ? 18.108 3.157 47.746 1.00 33.09 101 ILE A C 1
ATOM 797 O O . ILE A 1 101 ? 16.951 3.215 48.153 1.00 33.09 101 ILE A O 1
ATOM 801 N N . GLY A 1 102 ? 18.824 2.027 47.725 1.00 29.97 102 GLY A N 1
ATOM 802 C CA . GLY A 1 102 ? 18.388 0.736 48.242 1.00 29.97 102 GLY A CA 1
ATOM 803 C C . GLY A 1 102 ? 18.406 0.575 49.768 1.00 29.97 102 GLY A C 1
ATOM 804 O O . GLY A 1 102 ? 18.736 1.482 50.524 1.00 29.97 102 GLY A O 1
ATOM 805 N N . SER A 1 103 ? 18.069 -0.657 50.163 1.00 33.56 103 SER A N 1
ATOM 806 C CA . SER A 1 103 ? 18.160 -1.280 51.494 1.00 33.56 103 SER A CA 1
ATOM 807 C C . SER A 1 103 ? 17.491 -0.547 52.666 1.00 33.56 103 SER A C 1
ATOM 809 O O . SER A 1 103 ? 18.078 0.344 53.273 1.00 33.56 103 SER A O 1
ATOM 811 N N . ASN A 1 104 ? 16.316 -1.021 53.083 1.00 26.94 104 ASN A N 1
ATOM 812 C CA . ASN A 1 104 ? 16.170 -1.811 54.315 1.00 26.94 104 ASN A CA 1
ATOM 813 C C . ASN A 1 104 ? 14.702 -2.178 54.546 1.00 26.94 104 ASN A C 1
ATOM 815 O O . ASN A 1 104 ? 13.801 -1.360 54.381 1.00 26.94 104 ASN A O 1
ATOM 819 N N . ALA A 1 105 ? 14.495 -3.432 54.939 1.00 34.97 105 ALA A N 1
ATOM 820 C CA . ALA A 1 105 ? 13.235 -3.936 55.448 1.00 34.97 105 ALA A CA 1
ATOM 821 C C . ALA A 1 105 ? 12.910 -3.288 56.797 1.00 34.97 105 ALA A C 1
ATOM 823 O O . ALA A 1 105 ? 13.780 -3.234 57.661 1.00 34.97 105 ALA A O 1
ATOM 824 N N . GLU A 1 106 ? 11.653 -2.901 56.998 1.00 27.67 106 GLU A N 1
ATOM 825 C CA . GLU A 1 106 ? 11.028 -2.895 58.317 1.00 27.67 106 GLU A CA 1
ATOM 826 C C . GLU A 1 106 ? 9.512 -3.070 58.174 1.00 27.67 106 GLU A C 1
ATOM 828 O O . GLU A 1 106 ? 8.837 -2.424 57.374 1.00 27.67 106 GLU A O 1
ATOM 833 N N . SER A 1 107 ? 9.015 -4.035 58.937 1.00 34.75 107 SER A N 1
ATOM 834 C CA . SER A 1 107 ? 7.629 -4.451 59.088 1.00 34.75 107 SER A CA 1
ATOM 835 C C . SER A 1 107 ? 6.730 -3.326 59.598 1.00 34.75 107 SER A C 1
ATOM 837 O O . SER A 1 107 ? 7.013 -2.740 60.643 1.00 34.75 107 SER A O 1
ATOM 839 N N . ALA A 1 108 ? 5.584 -3.131 58.950 1.00 27.72 108 ALA A N 1
ATOM 840 C CA . ALA A 1 108 ? 4.437 -2.465 59.550 1.00 27.72 108 ALA A CA 1
ATOM 841 C C . ALA A 1 108 ? 3.167 -3.251 59.207 1.00 27.72 108 ALA A C 1
ATOM 843 O O . ALA A 1 108 ? 2.678 -3.235 58.079 1.00 27.72 108 ALA A O 1
ATOM 844 N N . GLU A 1 109 ? 2.663 -3.969 60.208 1.00 29.72 109 GLU A N 1
ATOM 845 C CA . GLU A 1 109 ? 1.290 -4.454 60.252 1.00 29.72 109 GLU A CA 1
ATOM 846 C C . GLU A 1 109 ? 0.329 -3.261 60.177 1.00 29.72 109 GLU A C 1
ATOM 848 O O . GLU A 1 109 ? 0.495 -2.280 60.902 1.00 29.72 109 GLU A O 1
ATOM 853 N N . SER A 1 110 ? -0.692 -3.351 59.328 1.00 26.75 110 SER A N 1
ATOM 854 C CA . SER A 1 110 ? -2.098 -3.078 59.670 1.00 26.75 110 SER A CA 1
ATOM 855 C C . SER A 1 110 ? -2.891 -2.700 58.425 1.00 26.75 110 SER A C 1
ATOM 857 O O . SER A 1 110 ? -2.795 -1.605 57.880 1.00 26.75 110 SER A O 1
ATOM 859 N N . SER A 1 111 ? -3.714 -3.638 57.988 1.00 28.47 111 SER A N 1
ATOM 860 C CA . SER A 1 111 ? -5.173 -3.533 57.943 1.00 28.47 111 SER A CA 1
ATOM 861 C C . SER A 1 111 ? -5.650 -4.438 56.822 1.00 28.47 111 SER A C 1
ATOM 863 O O . SER A 1 111 ? -5.338 -4.245 55.650 1.00 28.47 111 SER A O 1
ATOM 865 N N . ASP A 1 112 ? -6.361 -5.477 57.243 1.00 31.55 112 ASP A N 1
ATOM 866 C CA . ASP A 1 112 ? -7.190 -6.314 56.400 1.00 31.55 112 ASP A CA 1
ATOM 867 C C . ASP A 1 112 ? -8.228 -5.432 55.687 1.00 31.55 112 ASP A C 1
ATOM 869 O O . ASP A 1 112 ? -9.347 -5.253 56.161 1.00 31.55 112 ASP A O 1
ATOM 873 N N . GLU A 1 113 ? -7.861 -4.855 54.545 1.00 33.88 113 GLU A N 1
ATOM 874 C CA . GLU A 1 113 ? -8.817 -4.584 53.478 1.00 33.88 113 GLU A CA 1
ATOM 875 C C . GLU A 1 113 ? -8.719 -5.740 52.488 1.00 33.88 113 GLU A C 1
ATOM 877 O O . GLU A 1 113 ? -7.885 -5.790 51.581 1.00 33.88 113 GLU A O 1
ATOM 882 N N . GLU A 1 114 ? -9.573 -6.728 52.747 1.00 35.75 114 GLU A N 1
ATOM 883 C CA . GLU A 1 114 ? -9.907 -7.819 51.851 1.00 35.75 114 GLU A CA 1
ATOM 884 C C . GLU A 1 114 ? -9.983 -7.353 50.387 1.00 35.75 114 GLU A C 1
ATOM 886 O O . GLU A 1 114 ? -10.769 -6.486 50.011 1.00 35.75 114 GLU A O 1
ATOM 891 N N . MET A 1 115 ? -9.163 -7.998 49.556 1.00 32.97 115 MET A N 1
ATOM 892 C CA . MET A 1 115 ? -9.475 -8.418 48.189 1.00 32.97 115 MET A CA 1
ATOM 893 C C . MET A 1 115 ? -10.606 -7.661 47.461 1.00 32.97 115 MET A C 1
ATOM 895 O O . MET A 1 115 ? -11.752 -8.103 47.436 1.00 32.97 115 MET A O 1
ATOM 899 N N . SER A 1 116 ? -10.248 -6.642 46.676 1.00 33.34 116 SER A N 1
ATOM 900 C CA . SER A 1 116 ? -11.061 -6.183 45.535 1.00 33.34 116 SER A CA 1
ATOM 901 C C . SER A 1 116 ? -10.367 -6.462 44.193 1.00 33.34 116 SER A C 1
ATOM 903 O O . SER A 1 116 ? -10.259 -5.612 43.318 1.00 33.34 116 SER A O 1
ATOM 905 N N . TRP A 1 117 ? -9.896 -7.700 43.998 1.00 36.31 117 TRP A N 1
ATOM 906 C CA . TRP A 1 117 ? -9.493 -8.199 42.668 1.00 36.31 117 TRP A CA 1
ATOM 907 C C . TRP A 1 117 ? -10.668 -8.771 41.867 1.00 36.31 117 TRP A C 1
ATOM 909 O O . TRP A 1 117 ? -10.482 -9.259 40.753 1.00 36.31 117 TRP A O 1
ATOM 919 N N . VAL A 1 118 ? -11.888 -8.683 42.400 1.00 37.41 118 VAL A N 1
ATOM 920 C CA . VAL A 1 118 ? -13.093 -8.908 41.609 1.00 37.41 118 VAL A CA 1
ATOM 921 C C . VAL A 1 118 ? -13.296 -7.661 40.753 1.00 37.41 118 VAL A C 1
ATOM 923 O O . VAL A 1 118 ? -13.905 -6.686 41.187 1.00 37.41 118 VAL A O 1
ATOM 926 N N . VAL A 1 119 ? -12.773 -7.679 39.524 1.00 42.81 119 VAL A N 1
ATOM 927 C CA . VAL A 1 119 ? -13.297 -6.812 38.465 1.00 42.81 119 VAL A CA 1
ATOM 928 C C . VAL A 1 119 ? -14.724 -7.295 38.225 1.00 42.81 119 VAL A C 1
ATOM 930 O O . VAL A 1 119 ? -14.966 -8.194 37.428 1.00 42.81 119 VAL A O 1
ATOM 933 N N . THR A 1 120 ? -15.683 -6.778 38.992 1.00 45.09 120 THR A N 1
ATOM 934 C CA . THR A 1 120 ? -17.083 -6.857 38.587 1.00 45.09 120 THR A CA 1
ATOM 935 C C . THR A 1 120 ? -17.153 -6.109 37.267 1.00 45.09 120 THR A C 1
ATOM 937 O O . THR A 1 120 ? -16.805 -4.925 37.273 1.00 45.09 120 THR A O 1
ATOM 940 N N . ASP A 1 121 ? -17.529 -6.784 36.174 1.00 57.03 121 ASP A N 1
ATOM 941 C CA . ASP A 1 121 ? -17.727 -6.165 34.859 1.00 57.03 121 ASP A CA 1
ATOM 942 C C . ASP A 1 121 ? -18.517 -4.869 35.050 1.00 57.03 121 ASP A C 1
ATOM 944 O O . ASP A 1 121 ? -19.723 -4.881 35.322 1.00 57.03 121 ASP A O 1
ATOM 948 N N . ARG A 1 122 ? -17.819 -3.732 35.001 1.00 65.81 122 ARG A N 1
ATOM 949 C CA . ARG A 1 122 ? -18.482 -2.446 35.126 1.00 65.81 122 ARG A CA 1
ATOM 950 C C . ARG A 1 122 ? -19.185 -2.229 33.791 1.00 65.81 122 ARG A C 1
ATOM 952 O O . ARG A 1 122 ? -18.535 -2.338 32.751 1.00 65.81 122 ARG A O 1
ATOM 959 N N . PRO A 1 123 ? -20.494 -1.935 33.777 1.00 80.25 123 PRO A N 1
ATOM 960 C CA . PRO A 1 123 ? -21.142 -1.602 32.524 1.00 80.25 123 PRO A CA 1
ATOM 961 C C . PRO A 1 123 ? -20.463 -0.353 31.937 1.00 80.25 123 PRO A C 1
ATOM 963 O O . PRO A 1 123 ? -20.118 0.567 32.696 1.00 80.25 123 PRO A O 1
ATOM 966 N N . PRO A 1 124 ? -20.239 -0.305 30.614 1.00 90.19 124 PRO A N 1
ATOM 967 C CA . PRO A 1 124 ? -19.707 0.886 29.973 1.00 90.19 124 PRO A CA 1
ATOM 968 C C . PRO A 1 124 ? -20.654 2.066 30.201 1.00 90.19 124 PRO A C 1
ATOM 970 O O . PRO A 1 124 ? -21.865 1.906 30.371 1.00 90.19 124 PRO A O 1
ATOM 973 N N . GLU A 1 125 ? -20.101 3.276 30.220 1.00 92.25 125 GLU A N 1
ATOM 974 C CA . GLU A 1 125 ? -20.923 4.474 30.357 1.00 92.25 125 GLU A CA 1
ATOM 975 C C . GLU A 1 125 ? -21.888 4.634 29.164 1.00 92.25 125 GLU A C 1
ATOM 977 O O . GLU A 1 125 ? -21.596 4.136 28.072 1.00 92.25 125 GLU A O 1
ATOM 982 N N . PRO A 1 126 ? -23.019 5.349 29.325 1.00 94.50 126 PRO A N 1
ATOM 983 C CA . PRO A 1 126 ? -24.072 5.393 28.308 1.00 94.50 126 PRO A CA 1
ATOM 984 C C . PRO A 1 126 ? -23.598 5.825 26.916 1.00 94.50 126 PRO A C 1
ATOM 986 O O . PRO A 1 126 ? -24.089 5.304 25.921 1.00 94.50 126 PRO A O 1
ATOM 989 N N . ALA A 1 127 ? -22.630 6.745 26.837 1.00 94.25 127 ALA A N 1
ATOM 990 C CA . ALA A 1 127 ? -22.073 7.203 25.565 1.00 94.25 127 ALA A CA 1
ATOM 991 C C . ALA A 1 127 ? -21.290 6.097 24.838 1.00 94.25 127 ALA A C 1
ATOM 993 O O . ALA A 1 127 ? -21.445 5.932 23.630 1.00 94.25 127 ALA A O 1
ATOM 994 N N . LEU A 1 128 ? -20.482 5.322 25.571 1.00 95.50 128 LEU A N 1
ATOM 995 C CA . LEU A 1 128 ? -19.757 4.182 25.012 1.00 95.50 128 LEU A CA 1
ATOM 996 C C . LEU A 1 128 ? -20.726 3.057 24.636 1.00 95.50 128 LEU A C 1
ATOM 998 O O . LEU A 1 128 ? -20.589 2.487 23.559 1.00 95.50 128 LEU A O 1
ATOM 1002 N N . GLN A 1 129 ? -21.729 2.773 25.473 1.00 95.94 129 GLN A N 1
ATOM 1003 C CA . GLN A 1 129 ? -22.742 1.762 25.160 1.00 95.94 129 GLN A CA 1
ATOM 1004 C C . GLN A 1 129 ? -23.534 2.123 23.896 1.00 95.94 129 GLN A C 1
ATOM 1006 O O . GLN A 1 129 ? -23.672 1.288 23.010 1.00 95.94 129 GLN A O 1
ATOM 1011 N N . ALA A 1 130 ? -23.983 3.375 23.765 1.00 96.06 130 ALA A N 1
ATOM 1012 C CA . ALA A 1 130 ? -24.710 3.833 22.583 1.00 96.06 130 ALA A CA 1
ATOM 1013 C C . ALA A 1 130 ? -23.876 3.712 21.296 1.00 96.06 130 ALA A C 1
ATOM 1015 O O . ALA A 1 130 ? -24.410 3.384 20.233 1.00 96.06 130 ALA A O 1
ATOM 1016 N N . ASP A 1 131 ? -22.564 3.952 21.376 1.00 97.19 131 ASP A N 1
ATOM 1017 C CA . ASP A 1 131 ? -21.693 3.753 20.222 1.00 97.19 131 ASP A CA 1
ATOM 1018 C C . ASP A 1 131 ? -21.427 2.270 19.940 1.00 97.19 131 ASP A C 1
ATOM 1020 O O . ASP A 1 131 ? -21.429 1.876 18.782 1.00 97.19 131 ASP A O 1
ATOM 1024 N N . ILE A 1 132 ? -21.284 1.417 20.962 1.00 96.69 132 ILE A N 1
ATOM 1025 C CA . ILE A 1 132 ? -21.218 -0.045 20.781 1.00 96.69 132 ILE A CA 1
ATOM 1026 C C . ILE A 1 132 ? -22.465 -0.546 20.041 1.00 96.69 132 ILE A C 1
ATOM 1028 O O . ILE A 1 132 ? -22.332 -1.256 19.042 1.00 96.69 132 ILE A O 1
ATOM 1032 N N . ASP A 1 133 ? -23.656 -0.122 20.468 1.00 96.50 133 ASP A N 1
ATOM 1033 C CA . ASP A 1 133 ? -24.926 -0.486 19.832 1.00 96.50 133 ASP A CA 1
ATOM 1034 C C . ASP A 1 133 ? -24.975 0.013 18.373 1.00 96.50 133 ASP A C 1
ATOM 1036 O O . ASP A 1 133 ? -25.416 -0.694 17.460 1.00 96.50 133 ASP A O 1
ATOM 1040 N N . SER A 1 134 ? -24.464 1.224 18.125 1.00 96.88 134 SER A N 1
ATOM 1041 C CA . SER A 1 134 ? -24.363 1.806 16.780 1.00 96.88 134 SER A CA 1
ATOM 1042 C C . SER A 1 134 ? -23.402 1.021 15.888 1.00 96.88 134 SER A C 1
ATOM 1044 O O . SER A 1 134 ? -23.727 0.724 14.736 1.00 96.88 134 SER A O 1
ATOM 1046 N N . VAL A 1 135 ? -22.251 0.611 16.418 1.00 97.31 135 VAL A N 1
ATOM 1047 C CA . VAL A 1 135 ? -21.288 -0.224 15.702 1.00 97.31 135 VAL A CA 1
ATOM 1048 C C . VAL A 1 135 ? -21.896 -1.585 15.368 1.00 97.31 135 VAL A C 1
ATOM 1050 O O . VAL A 1 135 ? -21.769 -2.042 14.230 1.00 97.31 135 VAL A O 1
ATOM 1053 N N . GLN A 1 136 ? -22.590 -2.221 16.315 1.00 97.12 136 GLN A N 1
ATOM 1054 C CA . GLN A 1 136 ? -23.274 -3.494 16.078 1.00 97.12 136 GLN A CA 1
ATOM 1055 C C . GLN A 1 136 ? -24.335 -3.365 14.981 1.00 97.12 136 GLN A C 1
ATOM 1057 O O . GLN A 1 136 ? -24.410 -4.201 14.082 1.00 97.12 136 GLN A O 1
ATOM 1062 N N . LYS A 1 137 ? -25.084 -2.259 14.959 1.00 96.19 137 LYS A N 1
ATOM 1063 C CA . LYS A 1 137 ? -26.035 -1.960 13.881 1.00 96.19 137 LYS A CA 1
ATOM 1064 C C . LYS A 1 137 ? -25.353 -1.755 12.521 1.00 96.19 137 LYS A C 1
ATOM 1066 O O . LYS A 1 137 ? -25.902 -2.157 11.495 1.00 96.19 137 LYS A O 1
ATOM 1071 N N . LEU A 1 138 ? -24.179 -1.121 12.486 1.00 94.81 138 LEU A N 1
ATOM 1072 C CA . LEU A 1 138 ? -23.448 -0.826 11.246 1.00 94.81 138 LEU A CA 1
ATOM 1073 C C . LEU A 1 138 ? -22.714 -2.048 10.671 1.00 94.81 138 LEU A C 1
ATOM 1075 O O . LEU A 1 138 ? -22.669 -2.235 9.447 1.00 94.81 138 LEU A O 1
ATOM 1079 N N . PHE A 1 139 ? -22.114 -2.867 11.535 1.00 95.56 139 PHE A N 1
ATOM 1080 C CA . PHE A 1 139 ? -21.155 -3.906 11.145 1.00 95.56 139 PHE A CA 1
ATOM 1081 C C . PHE A 1 139 ? -21.550 -5.330 11.571 1.00 95.56 139 PHE A C 1
ATOM 1083 O O . PHE A 1 139 ? -20.938 -6.277 11.078 1.00 95.56 139 PHE A O 1
ATOM 1090 N N . GLY A 1 140 ? -22.593 -5.496 12.388 1.00 94.94 140 GLY A N 1
ATOM 1091 C CA . GLY A 1 140 ? -23.144 -6.776 12.849 1.00 94.94 140 GLY A CA 1
ATOM 1092 C C . GLY A 1 140 ? -22.946 -7.024 14.350 1.00 94.94 140 GLY A C 1
ATOM 1093 O O . GLY A 1 140 ? -22.065 -6.440 14.975 1.00 94.94 140 GLY A O 1
ATOM 1094 N N . ASP A 1 141 ? -23.728 -7.942 14.925 1.00 88.69 141 ASP A N 1
ATOM 1095 C CA . ASP A 1 141 ? -23.827 -8.173 16.382 1.00 88.69 141 ASP A CA 1
ATOM 1096 C C . ASP A 1 141 ? -22.490 -8.535 17.073 1.00 88.69 141 ASP A C 1
ATOM 1098 O O . ASP A 1 141 ? -22.307 -8.277 18.261 1.00 88.69 141 ASP A O 1
ATOM 1102 N N . GLY A 1 142 ? -21.520 -9.079 16.327 1.00 91.44 142 GLY A N 1
ATOM 1103 C CA . GLY A 1 142 ? -20.167 -9.413 16.804 1.00 91.44 142 GLY A CA 1
ATOM 1104 C C . GLY A 1 142 ? -19.086 -8.376 16.477 1.00 91.44 142 GLY A C 1
ATOM 1105 O O . GLY A 1 142 ? -17.901 -8.666 16.620 1.00 91.44 142 GLY A O 1
ATOM 1106 N N . ALA A 1 143 ? -19.461 -7.190 15.993 1.00 96.12 143 ALA A N 1
ATOM 1107 C CA . ALA A 1 143 ? -18.508 -6.192 15.514 1.00 96.12 143 ALA A CA 1
ATOM 1108 C C . ALA A 1 143 ? -17.701 -5.507 16.624 1.00 96.12 143 ALA A C 1
ATOM 1110 O O . ALA A 1 143 ? -16.695 -4.865 16.333 1.00 96.12 143 ALA A O 1
ATOM 1111 N N . VAL A 1 144 ? -18.108 -5.637 17.888 1.00 96.69 144 VAL A N 1
ATOM 1112 C CA . VAL A 1 144 ? -17.364 -5.096 19.026 1.00 96.69 144 VAL A CA 1
ATOM 1113 C C . VAL A 1 144 ? -17.278 -6.123 20.135 1.00 96.69 144 VAL A C 1
ATOM 1115 O O . VAL A 1 144 ? -18.279 -6.714 20.528 1.00 96.69 144 VAL A O 1
ATOM 1118 N N . VAL A 1 145 ? -16.077 -6.286 20.681 1.00 94.50 145 VAL A N 1
ATOM 1119 C CA . VAL A 1 145 ? -15.855 -6.997 21.938 1.00 94.50 145 VAL A CA 1
ATOM 1120 C C . VAL A 1 145 ? -15.188 -6.046 22.920 1.00 94.50 145 VAL A C 1
ATOM 1122 O O . VAL A 1 145 ? -14.055 -5.612 22.703 1.00 94.50 145 VAL A O 1
ATOM 1125 N N . LEU A 1 146 ? -15.895 -5.740 24.004 1.00 92.88 146 LEU A N 1
ATOM 1126 C CA . LEU A 1 146 ? -15.386 -4.968 25.130 1.00 92.88 146 LEU A CA 1
ATOM 1127 C C . LEU A 1 146 ? -14.807 -5.929 26.175 1.00 92.88 146 LEU A C 1
ATOM 1129 O O . LEU A 1 146 ? -15.400 -6.958 26.487 1.00 92.88 146 LEU A O 1
ATOM 1133 N N . THR A 1 147 ? -13.629 -5.628 26.705 1.00 89.06 147 THR A N 1
ATOM 1134 C CA . THR A 1 147 ? -13.018 -6.388 27.801 1.00 89.06 147 THR A CA 1
ATOM 1135 C C . THR A 1 147 ? -12.436 -5.404 28.802 1.00 89.06 147 THR A C 1
ATOM 1137 O O . THR A 1 147 ? -11.596 -4.589 28.428 1.00 89.06 147 THR A O 1
ATOM 1140 N N . GLN A 1 148 ? -12.851 -5.461 30.065 1.00 84.31 148 GLN A N 1
ATOM 1141 C CA . GLN A 1 148 ? -12.238 -4.642 31.107 1.00 84.31 148 GLN A CA 1
ATOM 1142 C C . GLN A 1 148 ? -10.849 -5.200 31.442 1.00 84.31 148 GLN A C 1
ATOM 1144 O O . GLN A 1 148 ? -10.729 -6.332 31.899 1.00 84.31 148 GLN A O 1
ATOM 1149 N N . LEU A 1 149 ? -9.792 -4.434 31.150 1.00 75.19 149 LEU A N 1
ATOM 1150 C CA . LEU A 1 149 ? -8.411 -4.853 31.427 1.00 75.19 149 LEU A CA 1
ATOM 1151 C C . LEU A 1 149 ? -8.029 -4.574 32.879 1.00 75.19 149 LEU A C 1
ATOM 1153 O O . LEU A 1 149 ? -7.351 -5.375 33.514 1.00 75.19 149 LEU A O 1
ATOM 1157 N N . CYS A 1 150 ? -8.453 -3.422 33.392 1.00 78.56 150 CYS A N 1
ATOM 1158 C CA . CYS A 1 150 ? -8.237 -3.003 34.769 1.00 78.56 150 CYS A CA 1
ATOM 1159 C C . CYS A 1 150 ? -9.340 -2.024 35.196 1.00 78.56 150 CYS A C 1
ATOM 1161 O O . CYS A 1 150 ? -10.261 -1.719 34.434 1.00 78.56 150 CYS A O 1
ATOM 1163 N N . LEU A 1 151 ? -9.248 -1.496 36.417 1.00 75.50 151 LEU A N 1
ATOM 1164 C CA . LEU A 1 1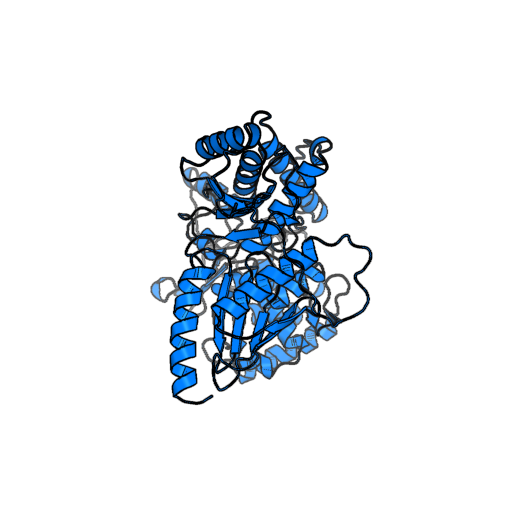51 ? -10.233 -0.553 36.958 1.00 75.50 151 LEU A CA 1
ATOM 1165 C C . LEU A 1 151 ? -10.381 0.731 36.128 1.00 75.50 151 LEU A C 1
ATOM 1167 O O . LEU A 1 151 ? -11.413 1.388 36.227 1.00 75.5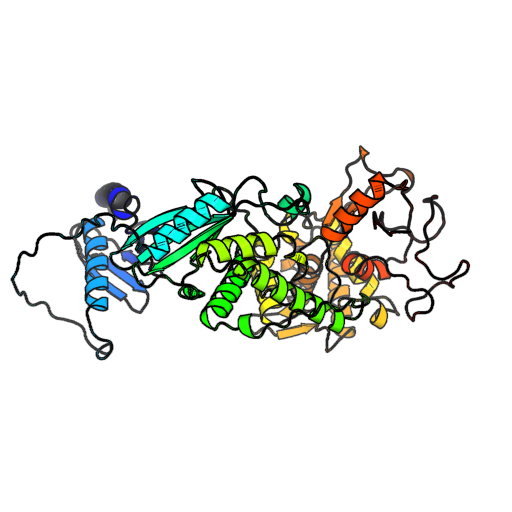0 151 LEU A O 1
ATOM 1171 N N . THR A 1 152 ? -9.376 1.086 35.323 1.00 82.62 152 THR A N 1
ATOM 1172 C CA . THR A 1 152 ? -9.324 2.351 34.578 1.00 82.62 152 THR A CA 1
ATOM 1173 C C . THR A 1 152 ? -9.362 2.192 33.063 1.00 82.62 152 THR A C 1
ATOM 1175 O O . THR A 1 152 ? -9.572 3.191 32.379 1.00 82.62 152 THR A O 1
ATOM 1178 N N . THR A 1 153 ? -9.213 0.974 32.526 1.00 86.06 153 THR A N 1
ATOM 1179 C CA . THR A 1 153 ? -9.053 0.753 31.080 1.00 86.06 153 THR A CA 1
ATOM 1180 C C . THR A 1 153 ? -9.914 -0.391 30.546 1.00 86.06 153 THR A C 1
ATOM 1182 O O . THR A 1 153 ? -9.864 -1.521 31.040 1.00 86.06 153 THR A O 1
ATOM 1185 N N . TYR A 1 154 ? -10.636 -0.114 29.463 1.00 89.69 154 TYR A N 1
ATOM 1186 C CA . TYR A 1 154 ? -11.241 -1.102 28.580 1.00 89.69 154 TYR A CA 1
ATOM 1187 C C . TYR A 1 154 ? -10.335 -1.394 27.383 1.00 89.69 154 TYR A C 1
ATOM 1189 O O . TYR A 1 154 ? -9.751 -0.492 26.790 1.00 89.69 154 TYR A O 1
ATOM 1197 N N . ARG A 1 155 ? -10.297 -2.653 26.951 1.00 90.81 155 ARG A N 1
ATOM 1198 C CA . ARG A 1 155 ? -9.878 -3.038 25.604 1.00 90.81 155 ARG A CA 1
ATOM 1199 C C . ARG A 1 155 ? -11.110 -3.217 24.739 1.00 90.81 155 ARG A C 1
ATOM 1201 O O . ARG A 1 155 ? -11.921 -4.106 24.990 1.00 90.81 155 ARG A O 1
ATOM 1208 N N . VAL A 1 156 ? -11.210 -2.410 23.697 1.00 95.19 156 VAL A N 1
ATOM 1209 C CA . VAL A 1 156 ? -12.201 -2.550 22.636 1.00 95.19 156 VAL A CA 1
ATOM 1210 C C . VAL A 1 156 ? -11.543 -3.254 21.463 1.00 95.19 156 VAL A C 1
ATOM 1212 O O . VAL A 1 156 ? -10.520 -2.801 20.958 1.00 95.19 156 VAL A O 1
ATOM 1215 N N . ARG A 1 157 ? -12.130 -4.362 21.019 1.00 97.12 157 ARG A N 1
ATOM 1216 C CA . ARG A 1 157 ? -11.816 -4.987 19.733 1.00 97.12 157 ARG A CA 1
ATOM 1217 C C . ARG A 1 157 ? -12.934 -4.661 18.763 1.00 97.12 157 ARG A C 1
ATOM 1219 O O . ARG A 1 157 ? -14.051 -5.135 18.950 1.00 97.12 157 ARG A O 1
ATOM 1226 N N . LEU A 1 158 ? -12.631 -3.828 17.777 1.00 98.12 158 LEU A N 1
ATOM 1227 C CA . LEU A 1 158 ? -13.555 -3.390 16.738 1.00 98.12 158 LEU A CA 1
ATOM 1228 C C . LEU A 1 158 ? -13.302 -4.199 15.461 1.00 98.12 158 LEU A C 1
ATOM 1230 O O . LEU A 1 158 ? -12.265 -4.037 14.825 1.00 98.12 158 LEU A O 1
ATOM 1234 N N . TYR A 1 159 ? -14.252 -5.042 15.072 1.00 97.88 159 TYR A N 1
ATOM 1235 C CA . TYR A 1 159 ? -14.204 -5.849 13.858 1.00 97.88 159 TYR A CA 1
ATOM 1236 C C . TYR A 1 159 ? -14.959 -5.150 12.734 1.00 97.88 159 TYR A C 1
ATOM 1238 O O . TYR A 1 159 ? -16.181 -5.015 12.758 1.00 97.88 159 TYR A O 1
ATOM 1246 N N . VAL A 1 160 ? -14.217 -4.730 11.717 1.00 96.81 160 VAL A N 1
ATOM 1247 C CA . VAL A 1 160 ? -14.743 -3.997 10.571 1.00 96.81 160 VAL A CA 1
ATOM 1248 C C . VAL A 1 160 ? -14.754 -4.909 9.340 1.00 96.81 160 VAL A C 1
ATOM 1250 O O . VAL A 1 160 ? -13.688 -5.279 8.837 1.00 96.81 160 VAL A O 1
ATOM 1253 N N . PRO A 1 161 ? -15.935 -5.280 8.811 1.00 93.62 161 PRO A N 1
ATOM 1254 C CA . PRO A 1 161 ? -16.035 -6.075 7.594 1.00 93.62 161 PRO A CA 1
ATOM 1255 C C . PRO A 1 161 ? -15.451 -5.342 6.386 1.00 93.62 161 PRO A C 1
ATOM 1257 O O . PRO A 1 161 ? -15.663 -4.138 6.210 1.00 93.62 161 PRO A O 1
ATOM 1260 N N . ILE A 1 162 ? -14.780 -6.077 5.503 1.00 87.25 162 ILE A N 1
ATOM 1261 C CA . ILE A 1 162 ? -14.223 -5.533 4.264 1.00 87.25 162 ILE A CA 1
ATOM 1262 C C . ILE A 1 162 ? -15.336 -5.506 3.210 1.00 87.25 162 ILE A C 1
ATOM 1264 O O . ILE A 1 162 ? -15.671 -6.522 2.609 1.00 87.25 162 ILE A O 1
ATOM 1268 N N . LYS A 1 163 ? -15.936 -4.335 2.977 1.00 75.38 163 LYS A N 1
ATOM 1269 C CA . LYS A 1 163 ? -16.991 -4.139 1.966 1.00 75.38 163 LYS A CA 1
ATOM 1270 C C . LYS A 1 163 ? -16.452 -3.331 0.791 1.00 75.38 163 LYS A C 1
ATOM 1272 O O . LYS A 1 163 ? -16.693 -2.132 0.698 1.00 75.38 163 LYS A O 1
ATOM 1277 N N . CYS A 1 164 ? -15.696 -3.970 -0.100 1.00 69.31 164 CYS A N 1
ATOM 1278 C CA . CYS A 1 164 ? -15.120 -3.273 -1.245 1.00 69.31 164 CYS A CA 1
ATOM 1279 C C . CYS A 1 164 ? -15.187 -4.093 -2.536 1.00 69.31 164 CYS A C 1
ATOM 1281 O O . CYS A 1 164 ? -14.397 -5.007 -2.741 1.00 69.31 164 CYS A O 1
ATOM 1283 N N . ALA A 1 165 ? -16.077 -3.699 -3.453 1.00 65.44 165 ALA A N 1
ATOM 1284 C CA . ALA A 1 165 ? -16.194 -4.319 -4.776 1.00 65.44 165 ALA A CA 1
ATOM 1285 C C . ALA A 1 165 ? -14.934 -4.146 -5.650 1.00 65.44 165 ALA A C 1
ATOM 1287 O O . ALA A 1 165 ? -14.761 -4.874 -6.623 1.00 65.44 165 ALA A O 1
ATOM 1288 N N . LEU A 1 166 ? -14.063 -3.184 -5.317 1.00 64.81 166 LEU A N 1
ATOM 1289 C CA . LEU A 1 166 ? -12.795 -2.955 -6.016 1.00 64.81 166 LEU A CA 1
ATOM 1290 C C . LEU A 1 166 ? -11.694 -3.938 -5.580 1.00 64.81 166 LEU A C 1
ATOM 1292 O O . LEU A 1 166 ? -10.706 -4.087 -6.293 1.00 64.81 166 LEU A O 1
ATOM 1296 N N . LEU A 1 167 ? -11.838 -4.595 -4.425 1.00 70.88 167 LEU A N 1
ATOM 1297 C CA . LEU A 1 167 ? -10.853 -5.537 -3.892 1.00 70.88 167 LEU A CA 1
ATOM 1298 C C . LEU A 1 167 ? -11.310 -6.971 -4.176 1.00 70.88 167 LEU A C 1
ATOM 1300 O O . LEU A 1 167 ? -11.886 -7.635 -3.318 1.00 70.88 167 LEU A O 1
ATOM 1304 N N . ASP A 1 168 ? -11.067 -7.449 -5.398 1.00 72.00 168 ASP A N 1
ATOM 1305 C CA . ASP A 1 168 ? -11.286 -8.863 -5.715 1.00 72.00 168 ASP A CA 1
ATOM 1306 C C . ASP A 1 168 ? -10.314 -9.774 -4.934 1.00 72.00 168 ASP A C 1
ATOM 1308 O O . ASP A 1 168 ? -9.366 -9.314 -4.290 1.00 72.00 168 ASP A O 1
ATOM 1312 N N . THR A 1 169 ? -10.530 -11.091 -4.980 1.00 74.31 169 THR A N 1
ATOM 1313 C CA . THR A 1 169 ? -9.698 -12.064 -4.252 1.00 74.31 169 THR A CA 1
ATOM 1314 C C . THR A 1 169 ? -8.213 -11.971 -4.621 1.00 74.31 169 THR A C 1
ATOM 1316 O O . THR A 1 169 ? -7.358 -12.192 -3.765 1.00 74.31 169 THR A O 1
ATOM 1319 N N . ARG A 1 170 ? -7.883 -11.615 -5.872 1.00 73.25 170 ARG A N 1
ATOM 1320 C CA . ARG A 1 170 ? -6.493 -11.491 -6.334 1.00 73.25 170 ARG A CA 1
ATOM 1321 C C . ARG A 1 170 ? -5.849 -10.228 -5.783 1.00 73.25 170 ARG A C 1
ATOM 1323 O O . ARG A 1 170 ? -4.712 -10.295 -5.333 1.00 73.25 170 ARG A O 1
ATOM 1330 N N . VAL A 1 171 ? -6.561 -9.100 -5.784 1.00 77.69 171 VAL A N 1
ATOM 1331 C CA . VAL A 1 171 ? -6.085 -7.843 -5.187 1.00 77.69 171 VAL A CA 1
ATOM 1332 C C . VAL A 1 171 ? -5.917 -8.007 -3.677 1.00 77.69 171 VAL A C 1
ATOM 1334 O O . VAL A 1 171 ? -4.886 -7.616 -3.139 1.00 77.69 171 VAL A O 1
ATOM 1337 N N . CYS A 1 172 ? -6.878 -8.648 -3.005 1.00 82.50 172 CYS A N 1
ATOM 1338 C CA . CYS A 1 172 ? -6.799 -8.961 -1.579 1.00 82.50 172 CYS A CA 1
ATOM 1339 C C . CYS A 1 172 ? -5.550 -9.795 -1.249 1.00 82.50 172 CYS A C 1
ATOM 1341 O O . CYS A 1 172 ? -4.729 -9.372 -0.434 1.00 82.50 172 CYS A O 1
ATOM 1343 N N . ALA A 1 173 ? -5.342 -10.918 -1.946 1.00 79.88 173 ALA A N 1
ATOM 1344 C CA . ALA A 1 173 ? -4.138 -11.733 -1.787 1.00 79.88 173 ALA A CA 1
ATOM 1345 C C . ALA A 1 173 ? -2.867 -10.919 -2.076 1.00 79.88 173 ALA A C 1
ATOM 1347 O O . ALA A 1 173 ? -1.917 -10.937 -1.295 1.00 79.88 173 ALA A O 1
ATOM 1348 N N . ALA A 1 174 ? -2.884 -10.121 -3.148 1.00 78.06 174 ALA A N 1
ATOM 1349 C CA . ALA A 1 174 ? -1.774 -9.256 -3.517 1.00 78.06 174 ALA A CA 1
ATOM 1350 C C . ALA A 1 174 ? -1.462 -8.171 -2.497 1.00 78.06 174 ALA A C 1
ATOM 1352 O O . ALA A 1 174 ? -0.355 -7.645 -2.529 1.00 78.06 174 ALA A O 1
ATOM 1353 N N . TRP A 1 175 ? -2.387 -7.823 -1.606 1.00 84.25 175 TRP A N 1
ATOM 1354 C CA . TRP A 1 175 ? -2.198 -6.821 -0.559 1.00 84.25 175 TRP A CA 1
ATOM 1355 C C . TRP A 1 175 ? -1.908 -7.427 0.820 1.00 84.25 175 TRP A C 1
ATOM 1357 O O . TRP A 1 175 ? -1.632 -6.659 1.745 1.00 84.25 175 TRP A O 1
ATOM 1367 N N . GLY A 1 176 ? -1.919 -8.760 0.949 1.00 84.38 176 GLY A N 1
ATOM 1368 C CA . GLY A 1 176 ? -1.832 -9.449 2.238 1.00 84.38 176 GLY A CA 1
ATOM 1369 C C . GLY A 1 176 ? -3.108 -9.246 3.054 1.00 84.38 176 GLY A C 1
ATOM 1370 O O . GLY A 1 176 ? -3.048 -8.854 4.215 1.00 84.38 176 GLY A O 1
ATOM 1371 N N . LEU A 1 177 ? -4.267 -9.426 2.420 1.00 87.31 177 LEU A N 1
ATOM 1372 C CA . LEU A 1 177 ? -5.593 -9.216 2.993 1.00 87.31 177 LEU A CA 1
ATOM 1373 C C . LEU A 1 177 ? -6.478 -10.429 2.697 1.00 87.31 177 LEU A C 1
ATOM 1375 O O . LEU A 1 177 ? -6.548 -10.889 1.557 1.00 87.31 177 LEU A O 1
ATOM 1379 N N . LYS A 1 178 ? -7.210 -10.916 3.697 1.00 88.25 178 LYS A N 1
ATOM 1380 C CA . LYS A 1 178 ? -8.211 -11.974 3.522 1.00 88.25 178 LYS A CA 1
ATOM 1381 C C . LYS A 1 178 ? -9.620 -11.367 3.450 1.00 88.25 178 LYS A C 1
ATOM 1383 O O . LYS A 1 178 ? -10.054 -10.799 4.444 1.00 88.25 178 LYS A O 1
ATOM 1388 N N . PRO A 1 179 ? -10.354 -11.460 2.329 1.00 86.19 179 PRO A N 1
ATOM 1389 C CA . PRO A 1 179 ? -11.605 -10.712 2.145 1.00 86.19 179 PRO A CA 1
ATOM 1390 C C . PRO A 1 179 ? -12.721 -11.126 3.116 1.00 86.19 179 PRO A C 1
ATOM 1392 O O . PRO A 1 179 ? -13.498 -10.279 3.548 1.00 86.19 179 PRO A O 1
ATOM 1395 N N . ASP A 1 180 ? -12.770 -12.404 3.499 1.00 88.44 180 ASP A N 1
ATOM 1396 C CA . ASP A 1 180 ? -13.842 -12.961 4.339 1.00 88.44 180 ASP A CA 1
ATOM 1397 C C . ASP A 1 180 ? -13.611 -12.771 5.847 1.00 88.44 180 ASP A C 1
ATOM 1399 O O . ASP A 1 180 ? -14.450 -13.159 6.658 1.00 88.44 180 ASP A O 1
ATOM 1403 N N . VAL A 1 181 ? -12.466 -12.205 6.244 1.00 91.81 181 VAL A N 1
ATOM 1404 C CA . VAL A 1 181 ? -12.122 -11.965 7.652 1.00 91.81 181 VAL A CA 1
ATOM 1405 C C . VAL A 1 181 ? -12.164 -10.457 7.916 1.00 91.81 181 VAL A C 1
ATOM 1407 O O . VAL A 1 181 ? -11.514 -9.702 7.194 1.00 91.81 181 VAL A O 1
ATOM 1410 N N . PRO A 1 182 ? -12.902 -9.968 8.926 1.00 95.12 182 PRO A N 1
ATOM 1411 C CA . PRO A 1 182 ? -12.922 -8.544 9.239 1.00 95.12 182 PRO A CA 1
ATOM 1412 C C . PRO A 1 182 ? -11.547 -8.055 9.707 1.00 95.12 182 PRO A C 1
ATOM 1414 O O . PRO A 1 182 ? -10.747 -8.809 10.264 1.00 95.12 182 PRO A O 1
ATOM 1417 N N . VAL A 1 183 ? -11.284 -6.766 9.509 1.00 96.62 183 VAL A N 1
ATOM 1418 C CA . VAL A 1 183 ? -10.124 -6.105 10.110 1.00 96.62 183 VAL A CA 1
ATOM 1419 C C . VAL A 1 183 ? -10.458 -5.795 11.567 1.00 96.62 183 VAL A C 1
ATOM 1421 O O . VAL A 1 183 ? -11.422 -5.084 11.837 1.00 96.62 183 VAL A O 1
ATOM 1424 N N . CYS A 1 184 ? -9.676 -6.335 12.497 1.00 97.62 184 CYS A N 1
ATOM 1425 C CA . CYS A 1 184 ? -9.780 -6.072 13.927 1.00 97.62 184 CYS A CA 1
ATOM 1426 C C . CYS A 1 184 ? -8.869 -4.903 14.300 1.00 97.62 184 CYS A C 1
ATOM 1428 O O . CYS A 1 184 ? -7.666 -4.957 14.041 1.00 97.62 184 CYS A O 1
ATOM 1430 N N . VAL A 1 185 ? -9.439 -3.875 14.920 1.00 98.06 185 VAL A N 1
ATOM 1431 C CA . VAL A 1 185 ? -8.719 -2.750 15.520 1.00 98.06 185 VAL A CA 1
ATOM 1432 C C . VAL A 1 185 ? -8.805 -2.885 17.037 1.00 98.06 185 VAL A C 1
ATOM 1434 O O . VAL A 1 185 ? -9.900 -2.882 17.602 1.00 98.06 185 VAL A O 1
ATOM 1437 N N . ASP A 1 186 ? -7.655 -2.998 17.691 1.00 95.88 186 ASP A N 1
ATOM 1438 C CA . ASP A 1 186 ? -7.548 -3.090 19.144 1.00 95.88 186 ASP A CA 1
ATOM 1439 C C . ASP A 1 186 ? -7.288 -1.693 19.723 1.00 95.88 186 ASP A C 1
ATOM 1441 O O . ASP A 1 186 ? -6.301 -1.046 19.371 1.00 95.88 186 ASP A O 1
ATOM 1445 N N . ILE A 1 187 ? -8.165 -1.236 20.619 1.00 96.44 187 ILE A N 1
ATOM 1446 C CA . ILE A 1 187 ? -8.145 0.117 21.191 1.00 96.44 187 ILE A CA 1
ATOM 1447 C C . ILE A 1 187 ? -8.206 0.030 22.717 1.00 96.44 187 ILE A C 1
ATOM 1449 O O . ILE A 1 187 ? -9.080 -0.641 23.267 1.00 96.44 187 ILE A O 1
ATOM 1453 N N . CYS A 1 188 ? -7.307 0.726 23.406 1.00 94.00 188 CYS A N 1
ATOM 1454 C CA . CYS A 1 188 ? -7.318 0.871 24.860 1.00 94.00 188 CYS A CA 1
ATOM 1455 C C . CYS A 1 188 ? -8.027 2.175 25.243 1.00 94.00 188 CYS A C 1
ATOM 1457 O O . CYS A 1 188 ? -7.486 3.257 25.040 1.00 94.00 188 CYS A O 1
ATOM 1459 N N . LEU A 1 189 ? -9.239 2.078 25.788 1.00 92.25 189 LEU A N 1
ATOM 1460 C CA . LEU A 1 189 ? -10.050 3.226 26.191 1.00 92.25 189 LEU A CA 1
ATOM 1461 C C . LEU A 1 189 ? -10.056 3.402 27.709 1.00 92.25 189 LEU A C 1
ATOM 1463 O O . LEU A 1 189 ? -10.129 2.402 28.423 1.00 92.25 189 LEU A O 1
ATOM 1467 N N . PRO A 1 190 ? -10.077 4.641 28.225 1.00 89.81 190 PRO A N 1
ATOM 1468 C CA . PRO A 1 190 ? -10.399 4.863 29.627 1.00 89.81 190 PRO A CA 1
ATOM 1469 C C . PRO A 1 190 ? -11.835 4.401 29.928 1.00 89.81 190 PRO A C 1
ATOM 1471 O O . PRO A 1 190 ? -12.719 4.504 29.077 1.00 89.81 190 PRO A O 1
ATOM 1474 N N . VAL A 1 191 ? -12.093 3.914 31.146 1.00 87.75 191 VAL A N 1
ATOM 1475 C CA . VAL A 1 191 ? -13.448 3.481 31.557 1.00 87.75 191 VAL A CA 1
ATOM 1476 C C . VAL A 1 191 ? -14.470 4.617 31.670 1.00 87.75 191 VAL A C 1
ATOM 1478 O O . VAL A 1 191 ? -15.664 4.345 31.778 1.00 87.75 191 VAL A O 1
ATOM 1481 N N . THR A 1 192 ? -14.018 5.872 31.684 1.00 89.19 192 THR A N 1
ATOM 1482 C CA . THR A 1 192 ? -14.870 7.064 31.774 1.00 89.19 192 THR A CA 1
ATOM 1483 C C . THR A 1 192 ? -14.390 8.154 30.832 1.00 89.19 192 THR A C 1
ATOM 1485 O O . THR A 1 192 ? -13.185 8.287 30.609 1.00 89.19 192 THR A O 1
ATOM 1488 N N . GLY A 1 193 ? -15.312 9.017 30.408 1.00 90.06 193 GLY A N 1
ATOM 1489 C CA . GLY A 1 193 ? -14.996 10.193 29.597 1.00 90.06 193 GLY A CA 1
ATOM 1490 C C . GLY A 1 193 ? -15.009 9.917 28.096 1.00 90.06 193 GLY A C 1
ATOM 1491 O O . GLY A 1 193 ? -14.422 10.675 27.325 1.00 90.06 193 GLY A O 1
ATOM 1492 N N . TYR A 1 194 ? -15.670 8.842 27.676 1.00 94.31 194 TYR A N 1
ATOM 1493 C CA . TYR A 1 194 ? -15.853 8.476 26.288 1.00 94.31 194 TYR A CA 1
ATOM 1494 C C . TYR A 1 194 ? -16.626 9.555 25.527 1.00 94.31 194 TYR A C 1
ATOM 1496 O O . TYR A 1 194 ? -17.789 9.851 25.810 1.00 94.31 194 TYR A O 1
ATOM 1504 N N . ALA A 1 195 ? -15.968 10.136 24.529 1.00 91.75 195 ALA A N 1
ATOM 1505 C CA . ALA A 1 195 ? -16.529 11.151 23.655 1.00 91.75 195 ALA A CA 1
ATOM 1506 C C . ALA A 1 195 ? -15.794 11.167 22.308 1.00 91.75 195 ALA A C 1
ATOM 1508 O O . ALA A 1 195 ? -14.707 10.605 22.154 1.00 91.75 195 ALA A O 1
ATOM 1509 N N . MET A 1 196 ? -16.367 11.863 21.324 1.00 90.69 196 MET A N 1
ATOM 1510 C CA . MET A 1 196 ? -15.695 12.102 20.048 1.00 90.69 196 MET A CA 1
ATOM 1511 C C . MET A 1 196 ? -14.342 12.795 20.271 1.00 90.69 196 MET A C 1
ATOM 1513 O O . MET A 1 196 ? -14.279 13.851 20.898 1.00 90.69 196 MET A O 1
ATOM 1517 N N . GLY A 1 197 ? -13.268 12.202 19.742 1.00 84.94 197 GLY A N 1
ATOM 1518 C CA . GLY A 1 197 ? -11.905 12.722 19.883 1.00 84.94 197 GLY A CA 1
ATOM 1519 C C . GLY A 1 197 ? -11.187 12.343 21.183 1.00 84.94 197 GLY A C 1
ATOM 1520 O O . GLY A 1 197 ? -10.075 12.817 21.387 1.00 84.94 197 GLY A O 1
ATOM 1521 N N . VAL A 1 198 ? -11.775 11.490 22.037 1.00 87.38 198 VAL A N 1
ATOM 1522 C CA . VAL A 1 198 ? -11.108 10.978 23.255 1.00 87.38 198 VAL A CA 1
ATOM 1523 C C . VAL A 1 198 ? -9.938 10.041 22.940 1.00 87.38 198 VAL A C 1
ATOM 1525 O O . VAL A 1 198 ? -9.009 9.910 23.732 1.00 87.38 198 VAL A O 1
ATOM 1528 N N . VAL A 1 199 ? -9.994 9.361 21.793 1.00 88.88 199 VAL A N 1
ATOM 1529 C CA . VAL A 1 199 ? -9.013 8.342 21.427 1.00 88.88 199 VAL A CA 1
ATOM 1530 C C . VAL A 1 199 ? -7.782 9.008 20.837 1.00 88.88 199 VAL A C 1
ATOM 1532 O O . VAL A 1 199 ? -7.845 9.645 19.786 1.00 88.88 199 VAL A O 1
ATOM 1535 N N . GLU A 1 200 ? -6.658 8.833 21.518 1.00 91.44 200 GLU A N 1
ATOM 1536 C CA . GLU A 1 200 ? -5.342 9.263 21.056 1.00 91.44 200 GLU A CA 1
ATOM 1537 C C . GLU A 1 200 ? -4.709 8.213 20.138 1.00 91.44 200 GLU A C 1
ATOM 1539 O O . GLU A 1 200 ? -4.984 7.021 20.286 1.00 91.44 200 GLU A O 1
ATOM 1544 N N . PRO A 1 201 ? -3.763 8.598 19.264 1.00 92.19 201 PRO A N 1
ATOM 1545 C CA . PRO A 1 201 ? -2.968 7.637 18.500 1.00 92.19 201 PRO A CA 1
ATOM 1546 C C . PRO A 1 201 ? -2.325 6.533 19.353 1.00 92.19 201 PRO A C 1
ATOM 1548 O O . PRO A 1 201 ? -2.292 5.383 18.931 1.00 92.19 201 PRO A O 1
ATOM 1551 N N . SER A 1 202 ? -1.856 6.860 20.563 1.00 91.62 202 SER A N 1
ATOM 1552 C CA . SER A 1 202 ? -1.231 5.904 21.491 1.00 91.62 202 SER A CA 1
ATOM 1553 C C . SER A 1 202 ? -2.202 4.876 22.079 1.00 91.62 202 SER A C 1
ATOM 1555 O O . SER A 1 202 ? -1.761 3.880 22.644 1.00 91.62 202 SER A O 1
ATOM 1557 N N . MET A 1 203 ? -3.512 5.104 21.958 1.00 92.88 203 MET A N 1
ATOM 1558 C CA . MET A 1 203 ? -4.543 4.168 22.407 1.00 92.88 203 MET A CA 1
ATOM 1559 C C . MET A 1 203 ? -4.825 3.072 21.374 1.00 92.88 203 MET A C 1
ATOM 1561 O O . MET A 1 203 ? -5.465 2.077 21.711 1.00 92.88 203 MET A O 1
ATOM 1565 N N . LEU A 1 204 ? -4.362 3.225 20.129 1.00 93.94 204 LEU A N 1
ATOM 1566 C CA . LEU A 1 204 ? -4.410 2.168 19.123 1.00 93.94 204 LEU A CA 1
ATOM 1567 C C . LEU A 1 204 ? -3.303 1.155 19.429 1.00 93.94 204 LEU A C 1
ATOM 1569 O O . LEU A 1 204 ? -2.120 1.465 19.318 1.00 93.94 204 LEU A O 1
ATOM 1573 N N . ALA A 1 205 ? -3.686 -0.057 19.819 1.00 90.50 205 ALA A N 1
ATOM 1574 C CA . ALA A 1 205 ? -2.740 -1.098 20.203 1.00 90.50 205 ALA A CA 1
ATOM 1575 C C . ALA A 1 205 ? -2.295 -1.941 19.003 1.00 90.50 205 ALA A C 1
ATOM 1577 O O . ALA A 1 205 ? -1.119 -2.279 18.885 1.00 90.50 205 ALA A O 1
ATOM 1578 N N . GLN A 1 206 ? -3.234 -2.314 18.128 1.00 91.56 206 GLN A N 1
ATOM 1579 C CA . GLN A 1 206 ? -2.952 -3.195 16.995 1.00 91.56 206 GLN A CA 1
ATOM 1580 C C . GLN A 1 206 ? -4.036 -3.121 15.914 1.00 91.56 206 GLN A C 1
ATOM 1582 O O . GLN A 1 206 ? -5.207 -2.900 16.221 1.00 91.56 206 GLN A O 1
ATOM 1587 N N . VAL A 1 207 ? -3.666 -3.410 14.662 1.00 95.44 207 VAL A N 1
ATOM 1588 C CA . VAL A 1 207 ? -4.611 -3.745 13.585 1.00 95.44 207 VAL A CA 1
ATOM 1589 C C . VAL A 1 207 ? -4.242 -5.103 12.991 1.00 95.44 207 VAL A C 1
ATOM 1591 O O . VAL A 1 207 ? -3.109 -5.296 12.561 1.00 95.44 207 VAL A O 1
ATOM 1594 N N . ARG A 1 208 ? -5.185 -6.049 12.936 1.00 94.50 208 ARG A N 1
ATOM 1595 C CA . ARG A 1 208 ? -4.925 -7.420 12.455 1.00 94.50 208 ARG A CA 1
ATOM 1596 C C . ARG A 1 208 ? -6.136 -8.068 11.790 1.00 94.50 208 ARG A C 1
ATOM 1598 O O . ARG A 1 208 ? -7.254 -7.574 11.895 1.00 94.50 208 ARG A O 1
ATOM 1605 N N . GLN A 1 209 ? -5.922 -9.228 11.176 1.00 93.00 209 GLN A N 1
ATOM 1606 C CA . GLN A 1 209 ? -6.981 -10.182 10.842 1.00 93.00 209 GLN A CA 1
ATOM 1607 C C . GLN A 1 209 ? -6.776 -11.451 11.671 1.00 93.00 209 GLN A C 1
ATOM 1609 O O . GLN A 1 209 ? -5.690 -12.033 11.665 1.00 93.00 209 GLN A O 1
ATOM 1614 N N . GLU A 1 210 ? -7.793 -11.862 12.428 1.00 89.69 210 GLU A N 1
ATOM 1615 C CA . GLU A 1 210 ? -7.672 -13.029 13.306 1.00 89.69 210 GLU A CA 1
ATOM 1616 C C . GLU A 1 210 ? -7.369 -14.302 12.502 1.00 89.69 210 GLU A C 1
ATOM 1618 O O . GLU A 1 210 ? -7.966 -14.561 11.456 1.00 89.69 210 GLU A O 1
ATOM 1623 N N . GLY A 1 211 ? -6.396 -15.084 12.980 1.00 87.50 211 GLY A N 1
ATOM 1624 C CA . GLY A 1 211 ? -5.946 -16.301 12.302 1.00 87.50 211 GLY A CA 1
ATOM 1625 C C . GLY A 1 211 ? -5.218 -16.068 10.971 1.00 87.50 211 GLY A C 1
ATOM 1626 O O . GLY A 1 211 ? -5.055 -17.020 10.211 1.00 87.50 211 GLY A O 1
ATOM 1627 N N . PHE A 1 212 ? -4.787 -14.837 10.667 1.00 87.94 212 PHE A N 1
ATOM 1628 C CA . PHE A 1 212 ? -4.069 -14.514 9.433 1.00 87.94 212 PHE A CA 1
ATOM 1629 C C . PHE A 1 212 ? -2.771 -13.731 9.718 1.00 87.94 212 PHE A C 1
ATOM 1631 O O . PHE A 1 212 ? -2.759 -12.501 9.664 1.00 87.94 212 PHE A O 1
ATOM 1638 N N . PRO A 1 213 ? -1.662 -14.429 10.037 1.00 83.00 213 PRO A N 1
ATOM 1639 C CA . PRO A 1 213 ? -0.384 -13.795 10.379 1.00 83.00 213 PRO A CA 1
ATOM 1640 C C . PRO A 1 213 ? 0.289 -13.084 9.194 1.00 83.00 213 PRO A C 1
ATOM 1642 O O . PRO A 1 213 ? 1.153 -12.240 9.397 1.00 83.00 213 PRO A O 1
ATOM 1645 N N . GLU A 1 214 ? -0.120 -13.388 7.960 1.00 80.94 214 GLU A N 1
ATOM 1646 C CA . GLU A 1 214 ? 0.372 -12.749 6.729 1.00 80.94 214 GLU A CA 1
ATOM 1647 C C . GLU A 1 214 ? -0.300 -11.393 6.442 1.00 80.94 214 GLU A C 1
ATOM 1649 O O . GLU A 1 214 ? -0.180 -10.848 5.342 1.00 80.94 214 GLU A O 1
ATOM 1654 N N . PHE A 1 215 ? -1.038 -10.842 7.411 1.00 87.31 215 PHE A N 1
ATOM 1655 C CA . PHE A 1 215 ? -1.728 -9.570 7.258 1.00 87.31 215 PHE A CA 1
ATOM 1656 C C . PHE A 1 215 ? -0.749 -8.425 6.955 1.00 87.31 215 PHE A C 1
ATOM 1658 O O . PHE A 1 215 ? 0.004 -7.967 7.810 1.00 87.31 215 PHE A O 1
ATOM 1665 N N . GLY A 1 216 ? -0.787 -7.933 5.717 1.00 86.38 216 GLY A N 1
ATOM 1666 C CA . GLY A 1 216 ? 0.202 -7.000 5.173 1.00 86.38 216 GLY A CA 1
ATOM 1667 C C . GLY A 1 216 ? -0.177 -5.521 5.270 1.00 86.38 216 GLY A C 1
ATOM 1668 O O . GLY A 1 216 ? 0.503 -4.689 4.662 1.00 86.38 216 GLY A O 1
ATOM 1669 N N . LEU A 1 217 ? -1.284 -5.180 5.946 1.00 91.06 217 LEU A N 1
ATOM 1670 C CA . LEU A 1 217 ? -1.811 -3.807 6.025 1.00 91.06 217 LEU A CA 1
ATOM 1671 C C . LEU A 1 217 ? -1.660 -3.146 7.400 1.00 91.06 217 LEU A C 1
ATOM 1673 O O . LEU A 1 217 ? -1.966 -1.960 7.511 1.00 91.06 217 LEU A O 1
ATOM 1677 N N . GLU A 1 218 ? -1.189 -3.868 8.423 1.00 91.19 218 GLU A N 1
ATOM 1678 C CA . GLU A 1 218 ? -1.132 -3.392 9.815 1.00 91.19 218 GLU A CA 1
ATOM 1679 C C . GLU A 1 218 ? -0.514 -1.997 9.920 1.00 91.19 218 GLU A C 1
ATOM 1681 O O . GLU A 1 218 ? -1.163 -1.067 10.391 1.00 91.19 218 GLU A O 1
ATOM 1686 N N . LYS A 1 219 ? 0.699 -1.815 9.389 1.00 90.31 219 LYS A N 1
ATOM 1687 C CA . LYS A 1 219 ? 1.418 -0.541 9.484 1.00 90.31 219 LYS A CA 1
ATOM 1688 C C . LYS A 1 219 ? 0.673 0.626 8.836 1.00 90.31 219 LYS A C 1
ATOM 1690 O O . LYS A 1 219 ? 0.576 1.700 9.426 1.00 90.31 219 LYS A O 1
ATOM 1695 N N . GLN A 1 220 ? 0.150 0.419 7.627 1.00 94.06 220 GLN A N 1
ATOM 1696 C CA . GLN A 1 220 ? -0.548 1.470 6.892 1.00 94.06 220 GLN A CA 1
ATOM 1697 C C . GLN A 1 220 ? -1.854 1.847 7.595 1.00 94.06 220 GLN A C 1
ATOM 1699 O O . GLN A 1 220 ? -2.150 3.029 7.747 1.00 94.06 220 GLN A O 1
ATOM 1704 N N . LEU A 1 221 ? -2.626 0.854 8.044 1.00 95.81 221 LEU A N 1
ATOM 1705 C CA . LEU A 1 221 ? -3.893 1.095 8.728 1.00 95.81 221 LEU A CA 1
ATOM 1706 C C . LEU A 1 221 ? -3.679 1.723 10.104 1.00 95.81 221 LEU A C 1
ATOM 1708 O O . LEU A 1 221 ? -4.399 2.654 10.440 1.00 95.81 221 LEU A O 1
ATOM 1712 N N . MET A 1 222 ? -2.656 1.308 10.854 1.00 95.44 222 MET A N 1
ATOM 1713 C CA . MET A 1 222 ? -2.274 1.968 12.106 1.00 95.44 222 MET A CA 1
ATOM 1714 C C . MET A 1 222 ? -1.999 3.459 11.889 1.00 95.44 222 MET A C 1
ATOM 1716 O O . MET A 1 222 ? -2.558 4.285 12.606 1.00 95.44 222 MET A O 1
ATOM 1720 N N . GLN A 1 223 ? -1.227 3.825 10.857 1.00 96.38 223 GLN A N 1
ATOM 1721 C CA . GLN A 1 223 ? -0.985 5.235 10.530 1.00 96.38 223 GLN A CA 1
ATOM 1722 C C . GLN A 1 223 ? -2.275 5.971 10.130 1.00 96.38 223 GLN A C 1
ATOM 1724 O O . GLN A 1 223 ? -2.524 7.079 10.598 1.00 96.38 223 GLN A O 1
ATOM 1729 N N . ILE A 1 224 ? -3.118 5.360 9.291 1.00 97.69 224 ILE A N 1
ATOM 1730 C CA . ILE A 1 224 ? -4.394 5.946 8.847 1.00 97.69 224 ILE A CA 1
ATOM 1731 C C . ILE A 1 224 ? -5.319 6.238 10.033 1.00 97.69 224 ILE A C 1
ATOM 1733 O O . ILE A 1 224 ? -5.933 7.305 10.094 1.00 97.69 224 ILE A O 1
ATOM 1737 N N . LEU A 1 225 ? -5.438 5.289 10.960 1.00 98.00 225 LEU A N 1
ATOM 1738 C CA . LEU A 1 225 ? -6.294 5.421 12.133 1.00 98.00 225 LEU A CA 1
ATOM 1739 C C . LEU A 1 225 ? -5.697 6.397 13.154 1.00 98.00 225 LEU A C 1
ATOM 1741 O O . LEU A 1 225 ? -6.443 7.167 13.750 1.00 98.00 225 LEU A O 1
ATOM 1745 N N . ALA A 1 226 ? -4.372 6.438 13.311 1.00 97.56 226 ALA A N 1
ATOM 1746 C CA . ALA A 1 226 ? -3.689 7.434 14.137 1.00 97.56 226 ALA A CA 1
ATOM 1747 C C . ALA A 1 226 ? -3.916 8.868 13.621 1.00 97.56 226 ALA A C 1
ATOM 1749 O O . ALA A 1 226 ? -4.222 9.774 14.404 1.00 97.56 226 ALA A O 1
ATOM 1750 N N . ASP A 1 227 ? -3.840 9.075 12.302 1.00 96.62 227 ASP A N 1
ATOM 1751 C CA . ASP A 1 227 ? -4.180 10.354 11.669 1.00 96.62 227 ASP A CA 1
ATOM 1752 C C . ASP A 1 227 ? -5.646 10.726 11.957 1.00 96.62 227 ASP A C 1
ATOM 1754 O O . ASP A 1 227 ? -5.937 11.861 12.334 1.00 96.62 227 ASP A O 1
ATOM 1758 N N . PHE A 1 228 ? -6.568 9.762 11.827 1.00 97.38 228 PHE A N 1
ATOM 1759 C CA . PHE A 1 228 ? -7.993 9.955 12.123 1.00 97.38 228 PHE A CA 1
ATOM 1760 C C . PHE A 1 228 ? -8.228 10.380 13.578 1.00 97.38 228 PHE A C 1
ATOM 1762 O O . PHE A 1 228 ? -8.934 11.357 13.827 1.00 97.38 228 PHE A O 1
ATOM 1769 N N . CYS A 1 229 ? -7.591 9.693 14.532 1.00 96.69 229 CYS A N 1
ATOM 1770 C CA . CYS A 1 229 ? -7.629 10.033 15.957 1.00 96.69 229 CYS A CA 1
ATOM 1771 C C . CYS A 1 229 ? -7.172 11.480 16.188 1.00 96.69 229 CYS A C 1
ATOM 1773 O O . CYS A 1 229 ? -7.872 12.274 16.817 1.00 96.69 229 CYS A O 1
ATOM 1775 N N . SER A 1 230 ? -6.035 11.853 15.592 1.00 96.25 230 SER A N 1
ATOM 1776 C CA . SER A 1 230 ? -5.449 13.193 15.718 1.00 96.25 230 SER A CA 1
ATOM 1777 C C . SER A 1 230 ? -6.368 14.288 15.162 1.00 96.25 230 SER A C 1
ATOM 1779 O O . SER A 1 230 ? -6.533 15.346 15.778 1.00 96.25 230 SER A O 1
ATOM 1781 N N . VAL A 1 231 ? -7.006 14.033 14.016 1.00 94.75 231 VAL A N 1
ATOM 1782 C CA . VAL A 1 231 ? -7.975 14.949 13.397 1.00 94.75 231 VAL A CA 1
ATOM 1783 C C . VAL A 1 231 ? -9.241 15.078 14.243 1.00 94.75 231 VAL A C 1
ATOM 1785 O O . VAL A 1 231 ? -9.730 16.192 14.429 1.00 94.75 231 VAL A O 1
ATOM 1788 N N . CYS A 1 232 ? -9.753 13.979 14.803 1.00 94.56 232 CYS A N 1
ATOM 1789 C CA . CYS A 1 232 ? -10.925 14.009 15.679 1.00 94.56 232 CYS A CA 1
ATOM 1790 C C . CYS A 1 232 ? -10.656 14.795 16.966 1.00 94.56 232 CYS A C 1
ATOM 1792 O O . CYS A 1 232 ? -11.465 15.642 17.341 1.00 94.56 232 CYS A O 1
ATOM 1794 N N . LYS A 1 233 ? -9.504 14.562 17.607 1.00 93.06 233 LYS A N 1
ATOM 1795 C CA . LYS A 1 233 ? -9.090 15.262 18.830 1.00 93.06 233 LYS A CA 1
ATOM 1796 C C . LYS A 1 233 ? -8.951 16.767 18.617 1.00 93.06 233 LYS A C 1
ATOM 1798 O O . LYS A 1 233 ? -9.453 17.561 19.406 1.00 93.06 233 LYS A O 1
ATOM 1803 N N . SER A 1 234 ? -8.250 17.161 17.555 1.00 93.94 234 SER A N 1
ATOM 1804 C CA . SER A 1 234 ? -7.991 18.574 17.243 1.00 93.94 234 SER A CA 1
ATOM 1805 C C . SER A 1 234 ? -9.172 19.288 16.588 1.00 93.94 234 SER A C 1
ATOM 1807 O O . SER A 1 234 ? -9.128 20.505 16.436 1.00 93.94 234 SER A O 1
ATOM 1809 N N . ARG A 1 235 ? -10.202 18.540 16.169 1.00 91.94 235 ARG A N 1
ATOM 1810 C CA . ARG A 1 235 ? -11.295 19.019 15.312 1.00 91.94 235 ARG A CA 1
ATOM 1811 C C . ARG A 1 235 ? -10.817 19.683 14.019 1.00 91.94 235 ARG A C 1
ATOM 1813 O O . ARG A 1 235 ? -11.526 20.495 13.437 1.00 91.94 235 ARG A O 1
ATOM 1820 N N . ALA A 1 236 ? -9.641 19.295 13.522 1.00 90.12 236 ALA A N 1
ATOM 1821 C CA . ALA A 1 236 ? -9.077 19.848 12.290 1.00 90.12 236 ALA A CA 1
ATOM 1822 C C . ALA A 1 236 ? -9.988 19.652 11.064 1.00 90.12 236 ALA A C 1
ATOM 1824 O O . ALA A 1 236 ? -9.866 20.382 10.090 1.00 90.12 236 ALA A O 1
ATOM 1825 N N . TRP A 1 237 ? -10.919 18.697 11.109 1.00 87.38 237 TRP A N 1
ATOM 1826 C CA . TRP A 1 237 ? -11.901 18.471 10.050 1.00 87.38 237 TRP A CA 1
ATOM 1827 C C . TRP A 1 237 ? -12.895 19.630 9.866 1.00 87.38 237 TRP A C 1
ATOM 1829 O O . TRP A 1 237 ? -13.471 19.753 8.789 1.00 87.38 237 TRP A O 1
ATOM 1839 N N . GLU A 1 238 ? -13.083 20.501 10.865 1.00 88.56 238 GLU A N 1
ATOM 1840 C CA . GLU A 1 238 ? -13.965 21.675 10.760 1.00 88.56 238 GLU A CA 1
ATOM 1841 C C . GLU A 1 238 ? -13.446 22.718 9.751 1.00 88.56 238 GLU A C 1
ATOM 1843 O O . GLU A 1 238 ? -14.224 23.537 9.266 1.00 88.56 238 GLU A O 1
ATOM 1848 N N . SER A 1 239 ? -12.152 22.683 9.408 1.00 87.38 239 SER A N 1
ATOM 1849 C CA . SER A 1 239 ? -11.536 23.571 8.414 1.00 87.38 239 SER A CA 1
ATOM 1850 C C . SER A 1 239 ? -11.379 22.940 7.027 1.00 87.38 239 SER A C 1
ATOM 1852 O O . SER A 1 239 ? -10.744 23.536 6.159 1.00 87.38 239 SER A O 1
ATOM 1854 N N . PHE A 1 240 ? -11.903 21.731 6.803 1.00 88.81 240 PHE A N 1
ATOM 1855 C CA . PHE A 1 240 ? -11.776 21.063 5.509 1.00 88.81 240 PHE A CA 1
ATOM 1856 C C . PHE A 1 240 ? -12.708 21.691 4.471 1.00 88.81 240 PHE A C 1
ATOM 1858 O O . PHE A 1 240 ? -13.923 21.762 4.662 1.00 88.81 240 PHE A O 1
ATOM 1865 N N . ASP A 1 241 ? -12.138 22.089 3.336 1.00 75.12 241 ASP A N 1
ATOM 1866 C CA . ASP A 1 241 ? -12.896 22.648 2.224 1.00 75.12 241 ASP A CA 1
ATOM 1867 C C . ASP A 1 241 ? -13.452 21.531 1.328 1.00 75.12 241 ASP A C 1
ATOM 1869 O O . ASP A 1 241 ? -12.715 20.697 0.800 1.00 75.12 241 ASP A O 1
ATOM 1873 N N . CYS A 1 242 ? -14.764 21.541 1.084 1.00 59.53 242 CYS A N 1
ATOM 1874 C CA . CYS A 1 242 ? -15.409 20.639 0.128 1.00 59.53 242 CYS A CA 1
ATOM 1875 C C . CYS A 1 242 ? -15.293 21.207 -1.296 1.00 59.53 242 CYS A C 1
ATOM 1877 O O . CYS A 1 242 ? -16.270 21.720 -1.844 1.00 59.53 242 CYS A O 1
ATOM 1879 N N . VAL A 1 243 ? -14.100 21.169 -1.896 1.00 62.56 243 VAL A N 1
ATOM 1880 C CA . VAL A 1 243 ? -13.910 21.621 -3.286 1.00 62.56 243 VAL A CA 1
ATOM 1881 C C . VAL A 1 243 ? -13.812 20.420 -4.221 1.00 62.56 243 VAL A C 1
ATOM 1883 O O . VAL A 1 243 ? -12.838 19.671 -4.192 1.00 62.56 243 VAL A O 1
ATOM 1886 N N . HIS A 1 244 ? -14.801 20.260 -5.102 1.00 56.16 244 HIS A N 1
ATOM 1887 C CA . HIS A 1 244 ? -14.702 19.349 -6.241 1.00 56.16 244 HIS A CA 1
ATOM 1888 C C . HIS A 1 244 ? -14.032 20.070 -7.415 1.00 56.16 244 HIS A C 1
ATOM 1890 O O . HIS A 1 244 ? -14.701 20.682 -8.245 1.00 56.16 244 HIS A O 1
ATOM 1896 N N . GLU A 1 245 ? -12.705 20.002 -7.502 1.00 55.09 245 GLU A N 1
ATOM 1897 C CA . GLU A 1 245 ? -12.004 20.412 -8.721 1.00 55.09 245 GLU A CA 1
ATOM 1898 C C . GLU A 1 245 ? -11.973 19.254 -9.730 1.00 55.09 245 GLU A C 1
ATOM 1900 O O . GLU A 1 245 ? -11.474 18.162 -9.446 1.00 55.09 245 GLU A O 1
ATOM 1905 N N . SER A 1 246 ? -12.479 19.488 -10.945 1.00 49.62 246 SER A N 1
ATOM 1906 C CA . SER A 1 246 ? -12.275 18.589 -12.085 1.00 49.62 246 SER A CA 1
ATOM 1907 C C . SER A 1 246 ? -10.853 18.783 -12.617 1.00 49.62 246 SER A C 1
ATOM 1909 O O . SER A 1 246 ? -10.617 19.555 -13.549 1.00 49.62 246 SER A O 1
ATOM 1911 N N . VAL A 1 247 ? -9.881 18.154 -11.964 1.00 51.09 247 VAL A N 1
ATOM 1912 C CA . VAL A 1 247 ? -8.471 18.329 -12.311 1.00 51.09 247 VAL A CA 1
ATOM 1913 C C . VAL A 1 247 ? -8.070 17.335 -13.398 1.00 51.09 247 VAL A C 1
ATOM 1915 O O . VAL A 1 247 ? -8.031 16.131 -13.162 1.00 51.09 247 VAL A O 1
ATOM 1918 N N . ASP A 1 248 ? -7.761 17.854 -14.585 1.00 52.28 248 ASP A N 1
ATOM 1919 C CA . ASP A 1 248 ? -7.155 17.107 -15.693 1.00 52.28 248 ASP A CA 1
ATOM 1920 C C . ASP A 1 248 ? -5.818 16.460 -15.243 1.00 52.28 248 ASP A C 1
ATOM 1922 O O . ASP A 1 248 ? -4.997 17.113 -14.585 1.00 52.28 248 ASP A O 1
ATOM 1926 N N . GLU A 1 249 ? -5.634 15.163 -15.528 1.00 58.50 249 GLU A N 1
ATOM 1927 C CA . GLU A 1 249 ? -5.261 14.159 -14.501 1.00 58.50 249 GLU A CA 1
ATOM 1928 C C . GLU A 1 249 ? -3.759 13.845 -14.265 1.00 58.50 249 GLU A C 1
ATOM 1930 O O . GLU A 1 249 ? -3.464 13.069 -13.357 1.00 58.50 249 GLU A O 1
ATOM 1935 N N . ASP A 1 250 ? -2.792 14.433 -14.982 1.00 59.81 250 ASP A N 1
ATOM 1936 C CA . ASP A 1 250 ? -1.425 13.855 -15.013 1.00 59.81 250 ASP A CA 1
ATOM 1937 C C . ASP A 1 250 ? -0.279 14.694 -14.401 1.00 59.81 250 ASP A C 1
ATOM 1939 O O . ASP A 1 250 ? 0.857 14.212 -14.341 1.00 59.81 250 ASP A O 1
ATOM 1943 N N . ALA A 1 251 ? -0.513 15.931 -13.933 1.00 75.19 251 ALA A N 1
ATOM 1944 C CA . ALA A 1 251 ? 0.567 16.715 -13.309 1.00 75.19 251 ALA A CA 1
ATOM 1945 C C . ALA A 1 251 ? 0.810 16.290 -11.839 1.00 75.19 251 ALA A C 1
ATOM 1947 O O . ALA A 1 251 ? -0.157 16.192 -11.078 1.00 75.19 251 ALA A O 1
ATOM 1948 N N . PRO A 1 252 ? 2.072 16.095 -11.404 1.00 78.25 252 PRO A N 1
ATOM 1949 C CA . PRO A 1 252 ? 2.414 15.630 -10.055 1.00 78.25 252 PRO A CA 1
ATOM 1950 C C . PRO A 1 252 ? 1.754 16.397 -8.897 1.00 78.25 252 PRO A C 1
ATOM 1952 O O . PRO A 1 252 ? 1.194 15.784 -7.987 1.00 78.25 252 PRO A O 1
ATOM 1955 N N . GLU A 1 253 ? 1.775 17.731 -8.934 1.00 82.12 253 GLU A N 1
ATOM 1956 C CA . GLU A 1 253 ? 1.254 18.594 -7.863 1.00 82.12 253 GLU A CA 1
ATOM 1957 C C . GLU A 1 253 ? -0.277 18.558 -7.805 1.00 82.12 253 GLU A C 1
ATOM 1959 O O . GLU A 1 253 ? -0.884 18.525 -6.734 1.00 82.12 253 GLU A O 1
ATOM 1964 N N . LYS A 1 254 ? -0.904 18.510 -8.982 1.00 83.69 254 LYS A N 1
ATOM 1965 C CA . LYS A 1 254 ? -2.353 18.374 -9.142 1.00 83.69 254 LYS A CA 1
ATOM 1966 C C . LYS A 1 254 ? -2.849 17.046 -8.582 1.00 83.69 254 LYS A C 1
ATOM 1968 O O . LYS A 1 254 ? -3.866 17.004 -7.893 1.00 83.69 254 LYS A O 1
ATOM 1973 N N . LEU A 1 255 ? -2.109 15.970 -8.843 1.00 84.50 255 LEU A N 1
ATOM 1974 C CA . LEU A 1 255 ? -2.444 14.645 -8.342 1.00 84.50 255 LEU A CA 1
ATOM 1975 C C . LEU A 1 255 ? -2.306 14.562 -6.818 1.00 84.50 255 LEU A C 1
ATOM 1977 O O . LEU A 1 255 ? -3.203 14.045 -6.151 1.00 84.50 255 LEU A O 1
ATOM 1981 N N . PHE A 1 256 ? -1.234 15.140 -6.269 1.00 88.31 256 PHE A N 1
ATOM 1982 C CA . PHE A 1 256 ? -1.055 15.257 -4.824 1.00 88.31 256 PHE A CA 1
ATOM 1983 C C . PHE A 1 256 ? -2.251 15.966 -4.177 1.00 88.31 256 PHE A C 1
ATOM 1985 O O . PHE A 1 256 ? -2.862 15.424 -3.254 1.00 88.31 256 PHE A O 1
ATOM 1992 N N . ARG A 1 257 ? -2.635 17.139 -4.704 1.00 88.25 257 ARG A N 1
ATOM 1993 C CA . ARG A 1 257 ? -3.763 17.921 -4.179 1.00 88.25 257 ARG A CA 1
ATOM 1994 C C . ARG A 1 257 ? -5.090 17.172 -4.282 1.00 88.25 257 ARG A C 1
ATOM 1996 O O . ARG A 1 257 ? -5.877 17.192 -3.343 1.00 88.25 257 ARG A O 1
ATOM 2003 N N . ARG A 1 258 ? -5.330 16.467 -5.390 1.00 87.56 258 ARG A N 1
ATOM 2004 C CA . ARG A 1 258 ? -6.531 15.640 -5.573 1.00 87.56 258 ARG A CA 1
ATOM 2005 C C . ARG A 1 258 ? -6.659 14.573 -4.488 1.00 87.56 258 ARG A C 1
ATOM 2007 O O . ARG A 1 258 ? -7.736 14.402 -3.926 1.00 87.56 258 ARG A O 1
ATOM 2014 N N . PHE A 1 259 ? -5.587 13.838 -4.207 1.00 90.69 259 PHE A N 1
ATOM 2015 C CA . PHE A 1 259 ? -5.602 12.799 -3.175 1.00 90.69 259 PHE A CA 1
ATOM 2016 C C . PHE A 1 259 ? -5.670 13.384 -1.762 1.00 90.69 259 PHE A C 1
ATOM 2018 O O . PHE A 1 259 ? -6.323 12.811 -0.897 1.00 90.69 259 PHE A O 1
ATOM 2025 N N . GLU A 1 260 ? -5.082 14.554 -1.525 1.00 91.38 260 GLU A N 1
ATOM 2026 C CA . GLU A 1 260 ? -5.268 15.284 -0.269 1.00 91.38 260 GLU A CA 1
ATOM 2027 C C . GLU A 1 260 ? -6.745 15.645 -0.029 1.00 91.38 260 GLU A C 1
ATOM 2029 O O . GLU A 1 260 ? -7.299 15.292 1.014 1.00 91.38 260 GLU A O 1
ATOM 2034 N N . LEU A 1 261 ? -7.407 16.261 -1.016 1.00 91.25 261 LEU A N 1
ATOM 2035 C CA . LEU A 1 261 ? -8.835 16.597 -0.951 1.00 91.25 261 LEU A CA 1
ATOM 2036 C C . LEU A 1 261 ? -9.707 15.347 -0.800 1.00 91.25 261 LEU A C 1
ATOM 2038 O O . LEU A 1 261 ? -10.624 15.326 0.015 1.00 91.25 261 LEU A O 1
ATOM 2042 N N . LYS A 1 262 ? -9.381 14.265 -1.517 1.00 92.06 262 LYS A N 1
ATOM 2043 C CA . LYS A 1 262 ? -10.078 12.981 -1.376 1.00 92.06 262 LYS A CA 1
ATOM 2044 C C . LYS A 1 262 ? -9.969 12.436 0.051 1.00 92.06 262 LYS A C 1
ATOM 2046 O O . LYS A 1 262 ? -10.963 11.980 0.602 1.00 92.06 262 LYS A O 1
ATOM 2051 N N . LYS A 1 263 ? -8.790 12.491 0.683 1.00 93.38 263 LYS A N 1
ATOM 2052 C CA . LYS A 1 263 ? -8.616 12.062 2.084 1.00 93.38 263 LYS A CA 1
ATOM 2053 C C . LYS A 1 263 ? -9.480 12.900 3.038 1.00 93.38 263 LYS A C 1
ATOM 2055 O O . LYS A 1 263 ? -10.085 12.331 3.945 1.00 93.38 263 LYS A O 1
ATOM 2060 N N . GLN A 1 264 ? -9.582 14.213 2.811 1.00 93.50 264 GLN A N 1
ATOM 2061 C CA . GLN A 1 264 ? -10.461 15.106 3.580 1.00 93.50 264 GLN A CA 1
ATOM 2062 C C . GLN A 1 264 ? -11.946 14.772 3.379 1.00 93.50 264 GLN A C 1
ATOM 2064 O O . GLN A 1 264 ? -12.678 14.649 4.357 1.00 93.50 264 GLN A O 1
ATOM 2069 N N . GLU A 1 265 ? -12.381 14.542 2.139 1.00 94.44 265 GLU A N 1
ATOM 2070 C CA . GLU A 1 265 ? -13.756 14.144 1.812 1.00 94.44 265 GLU A CA 1
ATOM 2071 C C . GLU A 1 265 ? -14.150 12.837 2.515 1.00 94.44 265 GLU A C 1
ATOM 2073 O O . GLU A 1 265 ? -15.200 12.767 3.151 1.00 94.44 265 GLU A O 1
ATOM 2078 N N . LEU A 1 266 ? -13.284 11.816 2.481 1.00 94.94 266 LEU A N 1
ATOM 2079 C CA . LEU A 1 266 ? -13.533 10.541 3.166 1.00 94.94 266 LEU A CA 1
ATOM 2080 C C . LEU A 1 266 ? -13.598 10.705 4.693 1.00 94.94 266 LEU A C 1
ATOM 2082 O O . LEU A 1 266 ? -14.370 10.009 5.354 1.00 94.94 266 LEU A O 1
ATOM 2086 N N . MET A 1 267 ? -12.815 11.629 5.261 1.00 95.06 267 MET A N 1
ATOM 2087 C CA . MET A 1 267 ? -12.886 11.975 6.684 1.00 95.06 267 MET A CA 1
ATOM 2088 C C . MET A 1 267 ? -14.243 12.606 7.026 1.00 95.06 267 MET A C 1
ATOM 2090 O O . MET A 1 267 ? -14.913 12.158 7.955 1.00 95.06 267 MET A O 1
ATOM 2094 N N . LEU A 1 268 ? -14.678 13.601 6.247 1.00 94.88 268 LEU A N 1
ATOM 2095 C CA . LEU A 1 268 ? -15.981 14.248 6.422 1.00 94.88 268 LEU A CA 1
ATOM 2096 C C . LEU A 1 268 ? -17.130 13.257 6.228 1.00 94.88 268 LEU A C 1
ATOM 2098 O O . LEU A 1 268 ? -18.099 13.286 6.977 1.00 94.88 268 LEU A O 1
ATOM 2102 N N . GLN A 1 269 ? -17.014 12.331 5.278 1.00 94.81 269 GLN A N 1
ATOM 2103 C CA . GLN A 1 269 ? -18.006 11.282 5.062 1.00 94.81 269 GLN A CA 1
ATOM 2104 C C . GLN A 1 269 ? -18.096 10.308 6.246 1.00 94.81 269 GLN A C 1
ATOM 2106 O O . GLN A 1 269 ? -19.186 9.817 6.554 1.00 94.81 269 GLN A O 1
ATOM 2111 N N . ALA A 1 270 ? -16.978 10.003 6.907 1.00 95.31 270 ALA A N 1
ATOM 2112 C CA . ALA A 1 270 ? -16.976 9.180 8.112 1.00 95.31 270 ALA A CA 1
ATOM 2113 C C . ALA A 1 270 ? -17.624 9.906 9.301 1.00 95.31 270 ALA A C 1
ATOM 2115 O O . ALA A 1 270 ? -18.385 9.284 10.035 1.00 95.31 270 ALA A O 1
ATOM 2116 N N . LEU A 1 271 ? -17.362 11.212 9.439 1.00 93.94 271 LEU A N 1
ATOM 2117 C CA . LEU A 1 271 ? -17.835 12.074 10.533 1.00 93.94 271 LEU A CA 1
ATOM 2118 C C . LEU A 1 271 ? -19.203 12.733 10.283 1.00 93.94 271 LEU A C 1
ATOM 2120 O O . LEU A 1 271 ? -19.732 13.407 11.163 1.00 93.94 271 LEU A O 1
ATOM 2124 N N . GLY A 1 272 ? -19.768 12.590 9.083 1.00 88.44 272 GLY A N 1
ATOM 2125 C CA . GLY A 1 272 ? -20.929 13.368 8.642 1.00 88.44 272 GLY A CA 1
ATOM 2126 C C . GLY A 1 272 ? -22.230 13.050 9.378 1.00 88.44 272 GLY A C 1
ATOM 2127 O O . GLY A 1 272 ? -23.160 13.854 9.345 1.00 88.44 272 GLY A O 1
ATOM 2128 N N . ASP A 1 273 ? -22.297 11.900 10.048 1.00 89.62 273 ASP A N 1
ATOM 2129 C CA . ASP A 1 273 ? -23.431 11.517 10.882 1.00 89.62 273 ASP A CA 1
ATOM 2130 C C . ASP A 1 273 ? -23.156 11.883 12.345 1.00 89.62 273 ASP A C 1
ATOM 2132 O O . ASP A 1 273 ? -22.319 11.273 13.009 1.00 89.62 273 ASP A O 1
ATOM 2136 N N . ARG A 1 274 ? -23.865 12.904 12.835 1.00 85.94 274 ARG A N 1
ATOM 2137 C CA . ARG A 1 274 ? -23.679 13.453 14.185 1.00 85.94 274 ARG A CA 1
ATOM 2138 C C . ARG A 1 274 ? -24.222 12.551 15.290 1.00 85.94 274 ARG A C 1
ATOM 2140 O O . ARG A 1 274 ? -23.941 12.822 16.454 1.00 85.94 274 ARG A O 1
ATOM 2147 N N . GLU A 1 275 ? -25.007 11.532 14.946 1.00 89.56 275 GLU A N 1
ATOM 2148 C CA . GLU A 1 275 ? -25.520 10.559 15.912 1.00 89.56 275 GLU A CA 1
ATOM 2149 C C . GLU A 1 275 ? -24.497 9.456 16.212 1.00 89.56 275 GLU A C 1
ATOM 2151 O O . GLU A 1 275 ? -24.625 8.756 17.215 1.00 89.56 275 GLU A O 1
ATOM 2156 N N . LEU A 1 276 ? -23.464 9.311 15.375 1.00 93.94 276 LEU A N 1
ATOM 2157 C CA . LEU A 1 276 ? -22.440 8.289 15.549 1.00 93.94 276 LEU A CA 1
ATOM 2158 C C . LEU A 1 276 ? -21.369 8.707 16.557 1.00 93.94 276 LEU A C 1
ATOM 2160 O O . LEU A 1 276 ? -20.854 9.829 16.539 1.00 93.94 276 LEU A O 1
ATOM 2164 N N . GLY A 1 277 ? -20.986 7.754 17.407 1.00 94.94 277 GLY A N 1
ATOM 2165 C CA . GLY A 1 277 ? -19.829 7.892 18.277 1.00 94.94 277 GLY A CA 1
ATOM 2166 C C . GLY A 1 277 ? -18.510 7.622 17.549 1.00 94.94 277 GLY A C 1
ATOM 2167 O O . GLY A 1 277 ? -18.445 7.402 16.334 1.00 94.94 277 GLY A O 1
ATOM 2168 N N . PHE A 1 278 ? -17.414 7.689 18.304 1.00 96.25 278 PHE A N 1
ATOM 2169 C CA . PHE A 1 278 ? -16.072 7.625 17.738 1.00 96.25 278 PHE A CA 1
ATOM 2170 C C . PHE A 1 278 ? -15.749 6.261 17.106 1.00 96.25 278 PHE A C 1
ATOM 2172 O O . PHE A 1 278 ? -15.158 6.232 16.029 1.00 96.25 278 PHE A O 1
ATOM 2179 N N . LEU A 1 279 ? -16.129 5.138 17.727 1.00 97.31 279 LEU A N 1
ATOM 2180 C CA . LEU A 1 279 ? -15.880 3.787 17.205 1.00 97.31 279 LEU A CA 1
ATOM 2181 C C . LEU A 1 279 ? -16.624 3.562 15.885 1.00 97.31 279 LEU A C 1
ATOM 2183 O O . LEU A 1 279 ? -16.043 3.024 14.939 1.00 97.31 279 LEU A O 1
ATOM 2187 N N . SER A 1 280 ? -17.874 4.025 15.794 1.00 97.31 280 SER A N 1
ATOM 2188 C CA . SER A 1 280 ? -18.652 3.983 14.551 1.00 97.31 280 SER A CA 1
ATOM 2189 C C . SER A 1 280 ? -17.965 4.770 13.432 1.00 97.31 280 SER A C 1
ATOM 2191 O O . SER A 1 280 ? -17.773 4.251 12.326 1.00 97.31 280 SER A O 1
ATOM 2193 N N . CYS A 1 281 ? -17.536 6.002 13.718 1.00 97.44 281 CYS A N 1
ATOM 2194 C CA . CYS A 1 281 ? -16.829 6.849 12.758 1.00 97.44 281 CYS A CA 1
ATOM 2195 C C . CYS A 1 281 ? -15.464 6.265 12.353 1.00 97.44 281 CYS A C 1
ATOM 2197 O O . CYS A 1 281 ? -15.132 6.260 11.167 1.00 97.44 281 CYS A O 1
ATOM 2199 N N . LEU A 1 282 ? -14.704 5.706 13.301 1.00 97.50 282 LEU A N 1
ATOM 2200 C CA . LEU A 1 282 ? -13.418 5.049 13.054 1.00 97.50 282 LEU A CA 1
ATOM 2201 C C . LEU A 1 282 ? -13.579 3.847 12.111 1.00 97.50 282 LEU A C 1
ATOM 2203 O O . LEU A 1 282 ? -12.853 3.730 11.121 1.00 97.50 282 LEU A O 1
ATOM 2207 N N . GLY A 1 283 ? -14.559 2.977 12.378 1.00 96.69 283 GLY A N 1
ATOM 2208 C CA . GLY A 1 283 ? -14.847 1.822 11.529 1.00 96.69 283 GLY A CA 1
ATOM 2209 C C . GLY A 1 283 ? -15.317 2.223 10.127 1.00 96.69 283 GLY A C 1
ATOM 2210 O O . GLY A 1 283 ? -14.866 1.645 9.135 1.00 96.69 283 GLY A O 1
ATOM 2211 N N . ARG A 1 284 ? -16.154 3.266 10.015 1.00 96.19 284 ARG A N 1
ATOM 2212 C CA . ARG A 1 284 ? -16.564 3.831 8.717 1.00 96.19 284 ARG A CA 1
ATOM 2213 C C . ARG A 1 284 ? -15.370 4.380 7.947 1.00 96.19 284 ARG A C 1
ATOM 2215 O O . ARG A 1 284 ? -15.218 4.068 6.768 1.00 96.19 284 ARG A O 1
ATOM 2222 N N . TYR A 1 285 ? -14.512 5.161 8.599 1.00 96.94 285 TYR A N 1
ATOM 2223 C CA . TYR A 1 285 ? -13.323 5.714 7.959 1.00 96.94 285 TYR A CA 1
ATOM 2224 C C . TYR A 1 285 ? -12.383 4.609 7.471 1.00 96.94 285 TYR A C 1
ATOM 2226 O O . TYR A 1 285 ? -11.894 4.685 6.344 1.00 96.94 285 TYR A O 1
ATOM 2234 N N . LEU A 1 286 ? -12.203 3.537 8.253 1.00 96.19 286 LEU A N 1
ATOM 2235 C CA . LEU A 1 286 ? -11.451 2.366 7.808 1.00 96.19 286 LEU A CA 1
ATOM 2236 C C . LEU A 1 286 ? -12.045 1.784 6.517 1.00 96.19 286 LEU A C 1
ATOM 2238 O O . LEU A 1 286 ? -11.320 1.665 5.530 1.00 96.19 286 LEU A O 1
ATOM 2242 N N . GLN A 1 287 ? -13.354 1.502 6.467 1.00 93.44 287 GLN A N 1
ATOM 2243 C CA . GLN A 1 287 ? -14.007 0.981 5.253 1.00 93.44 287 GLN A CA 1
ATOM 2244 C C . GLN A 1 287 ? -13.837 1.901 4.041 1.00 93.44 287 GLN A C 1
ATOM 2246 O O . GLN A 1 287 ? -13.585 1.419 2.936 1.00 93.44 287 GLN A O 1
ATOM 2251 N N . LEU A 1 288 ? -13.942 3.214 4.248 1.00 93.75 288 LEU A N 1
ATOM 2252 C CA . LEU A 1 288 ? -13.782 4.223 3.203 1.00 93.75 288 LEU A CA 1
ATOM 2253 C C . LEU A 1 288 ? -12.346 4.309 2.677 1.00 93.75 288 LEU A C 1
ATOM 2255 O O . LEU A 1 288 ? -12.136 4.525 1.483 1.00 93.75 288 LEU A O 1
ATOM 2259 N N . ARG A 1 289 ? -11.345 4.113 3.541 1.00 94.12 289 ARG A N 1
ATOM 2260 C CA . ARG A 1 289 ? -9.930 4.177 3.154 1.00 94.12 289 ARG A CA 1
ATOM 2261 C C . ARG A 1 289 ? -9.433 2.908 2.468 1.00 94.12 289 ARG A C 1
ATOM 2263 O O . ARG A 1 289 ? -8.606 3.032 1.564 1.00 94.12 289 ARG A O 1
ATOM 2270 N N . MET A 1 290 ? -9.959 1.729 2.811 1.00 91.00 290 MET A N 1
ATOM 2271 C CA . MET A 1 290 ? -9.581 0.438 2.202 1.00 91.00 290 MET A CA 1
ATOM 2272 C C . MET A 1 290 ? -9.485 0.446 0.656 1.00 91.00 290 MET A C 1
ATOM 2274 O O . MET A 1 290 ? -8.452 0.025 0.138 1.00 91.00 290 MET A O 1
ATOM 2278 N N . PRO A 1 291 ? -10.471 0.945 -0.123 1.00 88.31 291 PRO A N 1
ATOM 2279 C CA . PRO A 1 291 ? -10.374 1.007 -1.591 1.00 88.31 291 PRO A CA 1
ATOM 2280 C C . PRO A 1 291 ? -9.304 1.958 -2.143 1.00 88.31 291 PRO A C 1
ATOM 2282 O O . PRO A 1 291 ? -9.066 1.961 -3.348 1.00 88.31 291 PRO A O 1
ATOM 2285 N N . THR A 1 292 ? -8.716 2.808 -1.300 1.00 90.75 292 THR A N 1
ATOM 2286 C CA . THR A 1 292 ? -7.850 3.924 -1.714 1.00 90.75 292 THR A CA 1
ATOM 2287 C C . THR A 1 292 ? -6.392 3.745 -1.299 1.00 90.75 292 THR A C 1
ATOM 2289 O O . THR A 1 292 ? -5.568 4.606 -1.584 1.00 90.75 292 THR A O 1
ATOM 2292 N N . LEU A 1 293 ? -6.037 2.640 -0.631 1.00 91.12 293 LEU A N 1
ATOM 2293 C CA . LEU A 1 293 ? -4.713 2.455 -0.015 1.00 91.12 293 LEU A CA 1
ATOM 2294 C C . LEU A 1 293 ? -3.539 2.556 -0.999 1.00 91.12 293 LEU A C 1
ATOM 2296 O O . LEU A 1 293 ? -2.445 2.945 -0.603 1.00 91.12 293 LEU A O 1
ATOM 2300 N N . ASN A 1 294 ? -3.751 2.218 -2.270 1.00 88.88 294 ASN A N 1
ATOM 2301 C CA . ASN A 1 294 ? -2.750 2.295 -3.337 1.00 88.88 294 ASN A CA 1
ATOM 2302 C C . ASN A 1 294 ? -2.526 3.720 -3.889 1.00 88.88 294 ASN A C 1
ATOM 2304 O O . ASN A 1 294 ? -1.624 3.925 -4.701 1.00 88.88 294 ASN A O 1
ATOM 2308 N N . GLU A 1 295 ? -3.329 4.698 -3.465 1.00 90.75 295 GLU A N 1
ATOM 2309 C CA . GLU A 1 295 ? -3.193 6.121 -3.821 1.00 90.75 295 GLU A CA 1
ATOM 2310 C C . GLU A 1 295 ? -2.261 6.886 -2.861 1.00 90.75 295 GLU A C 1
ATOM 2312 O O . GLU A 1 295 ? -1.834 8.003 -3.160 1.00 90.75 295 GLU A O 1
ATOM 2317 N N . TYR A 1 296 ? -1.901 6.267 -1.732 1.00 93.19 296 TYR A N 1
ATOM 2318 C CA . TYR A 1 296 ? -1.091 6.860 -0.670 1.00 93.19 296 TYR A CA 1
ATOM 2319 C C . TYR A 1 296 ? 0.099 5.967 -0.320 1.00 93.19 296 TYR A C 1
ATOM 2321 O O . TYR A 1 296 ? 0.137 4.772 -0.620 1.00 93.19 296 TYR A O 1
ATOM 2329 N N . CYS A 1 297 ? 1.087 6.549 0.355 1.00 91.38 297 CYS A N 1
ATOM 2330 C CA . CYS A 1 297 ? 2.229 5.797 0.856 1.00 91.38 297 CYS A CA 1
ATOM 2331 C C . CYS A 1 297 ? 1.819 4.733 1.887 1.00 91.38 297 CYS A C 1
ATOM 2333 O O . CYS A 1 297 ? 1.182 5.049 2.888 1.00 91.38 297 CYS A O 1
ATOM 2335 N N . ALA A 1 298 ? 2.310 3.504 1.718 1.00 90.19 298 ALA A N 1
ATOM 2336 C CA . ALA A 1 298 ? 2.051 2.371 2.609 1.00 90.19 298 ALA A CA 1
ATOM 2337 C C . ALA A 1 298 ? 2.636 2.506 4.032 1.00 90.19 298 ALA A C 1
ATOM 2339 O O . ALA A 1 298 ? 2.423 1.632 4.866 1.00 90.19 298 ALA A O 1
ATOM 2340 N N . ILE A 1 299 ? 3.394 3.569 4.314 1.00 91.12 299 ILE A N 1
ATOM 2341 C CA . ILE A 1 299 ? 4.017 3.813 5.626 1.00 91.12 299 ILE A CA 1
ATOM 2342 C C . ILE A 1 299 ? 3.403 5.030 6.299 1.00 91.12 299 ILE A C 1
ATOM 2344 O O . ILE A 1 299 ? 2.916 4.952 7.414 1.00 91.12 299 ILE A O 1
ATOM 2348 N N . CYS A 1 300 ? 3.468 6.167 5.621 1.00 93.38 300 CYS A N 1
ATOM 2349 C CA . CYS A 1 300 ? 3.164 7.475 6.193 1.00 93.38 300 CYS A CA 1
ATOM 2350 C C . CYS A 1 300 ? 1.862 8.076 5.662 1.00 93.38 300 CYS A C 1
ATOM 2352 O O . CYS A 1 300 ? 1.587 9.239 5.932 1.00 93.38 300 CYS A O 1
ATOM 2354 N N . ASP A 1 301 ? 1.143 7.333 4.817 1.00 95.12 301 ASP A N 1
ATOM 2355 C CA . ASP A 1 301 ? -0.161 7.692 4.261 1.00 95.12 301 ASP A CA 1
ATOM 2356 C C . ASP A 1 301 ? -0.237 9.060 3.552 1.00 95.12 301 ASP A C 1
ATOM 2358 O O . ASP A 1 301 ? -1.312 9.637 3.383 1.00 95.12 301 ASP A O 1
ATOM 2362 N N . ALA A 1 302 ? 0.905 9.600 3.107 1.00 93.12 302 ALA A N 1
ATOM 2363 C CA . ALA A 1 302 ? 0.908 10.815 2.299 1.00 93.12 302 ALA A CA 1
ATOM 2364 C C . ALA A 1 302 ? 0.439 10.537 0.866 1.00 93.12 302 ALA A C 1
ATOM 2366 O O . ALA A 1 302 ? 0.777 9.478 0.319 1.00 93.12 302 ALA A O 1
ATOM 2367 N N . PRO A 1 303 ? -0.254 11.508 0.245 1.00 91.31 303 PRO A N 1
ATOM 2368 C CA . PRO A 1 303 ? -0.627 11.461 -1.160 1.00 91.31 303 PRO A CA 1
ATOM 2369 C C . PRO A 1 303 ? 0.561 11.215 -2.089 1.00 91.31 303 PRO A C 1
ATOM 2371 O O . PRO A 1 303 ? 1.646 11.777 -1.899 1.00 91.31 303 PRO A O 1
ATOM 2374 N N . PHE A 1 304 ? 0.353 10.413 -3.132 1.00 85.06 304 PHE A N 1
ATOM 2375 C CA . PHE A 1 304 ? 1.338 10.291 -4.197 1.00 85.06 304 PHE A CA 1
ATOM 2376 C C . PHE A 1 304 ? 1.245 11.414 -5.226 1.00 85.06 304 PHE A C 1
ATOM 2378 O O . PHE A 1 304 ? 0.176 11.871 -5.611 1.00 85.06 304 PHE A O 1
ATOM 2385 N N . MET A 1 305 ? 2.416 11.772 -5.748 1.00 81.38 305 MET A N 1
ATOM 2386 C CA . MET A 1 305 ? 2.593 12.612 -6.934 1.00 81.38 305 MET A CA 1
ATOM 2387 C C . MET A 1 305 ? 2.609 11.800 -8.241 1.00 81.38 305 MET A C 1
ATOM 2389 O O . MET A 1 305 ? 2.926 12.321 -9.306 1.00 81.38 305 MET A O 1
ATOM 2393 N N . LEU A 1 306 ? 2.330 10.497 -8.166 1.00 77.50 306 LEU A N 1
ATOM 2394 C CA . LEU A 1 306 ? 2.357 9.578 -9.299 1.00 77.50 306 LEU A CA 1
ATOM 2395 C C . LEU A 1 306 ? 1.007 8.876 -9.433 1.00 77.50 306 LEU A C 1
ATOM 2397 O O . LEU A 1 306 ? 0.428 8.530 -8.399 1.00 77.50 306 LEU A O 1
ATOM 2401 N N . PRO A 1 307 ? 0.547 8.586 -10.666 1.00 81.81 307 PRO A N 1
ATOM 2402 C CA . PRO A 1 307 ? -0.676 7.830 -10.878 1.00 81.81 307 PRO A CA 1
ATOM 2403 C C . PRO A 1 307 ? -0.676 6.528 -10.062 1.00 81.81 307 PRO A C 1
ATOM 2405 O O . PRO A 1 307 ? 0.362 5.849 -9.993 1.00 81.81 307 PRO A O 1
ATOM 2408 N N . PRO A 1 308 ? -1.807 6.184 -9.424 1.00 82.75 308 PRO A N 1
ATOM 2409 C CA . PRO A 1 308 ? -1.913 4.989 -8.613 1.00 82.75 308 PRO A CA 1
ATOM 2410 C C . PRO A 1 308 ? -1.885 3.761 -9.518 1.00 82.75 308 PRO A C 1
ATOM 2412 O O . PRO A 1 308 ? -2.409 3.764 -10.635 1.00 82.75 308 PRO A O 1
ATOM 2415 N N . MET A 1 309 ? -1.286 2.690 -9.018 1.00 84.75 309 MET A N 1
ATOM 2416 C CA . MET A 1 309 ? -1.230 1.393 -9.692 1.00 84.75 309 MET A CA 1
ATOM 2417 C C . MET A 1 309 ? -1.876 0.328 -8.810 1.00 84.75 309 MET A C 1
ATOM 2419 O O . MET A 1 309 ? -2.398 0.645 -7.742 1.00 84.75 309 MET A O 1
ATOM 2423 N N . MET A 1 310 ? -1.887 -0.925 -9.262 1.00 82.25 310 MET A N 1
ATOM 2424 C CA . MET A 1 310 ? -2.462 -2.035 -8.498 1.00 82.25 310 MET A CA 1
ATOM 2425 C C . MET A 1 310 ? -1.797 -2.205 -7.123 1.00 82.25 310 MET A C 1
ATOM 2427 O O . MET A 1 310 ? -2.493 -2.381 -6.122 1.00 82.25 310 MET A O 1
ATOM 2431 N N . MET A 1 311 ? -0.462 -2.181 -7.064 1.00 84.50 311 MET A N 1
ATOM 2432 C CA . MET A 1 311 ? 0.260 -2.441 -5.821 1.00 84.50 311 MET A CA 1
ATOM 2433 C C . MET A 1 311 ? 0.419 -1.169 -4.994 1.00 84.50 311 MET A C 1
ATOM 2435 O O . MET A 1 311 ? 0.664 -0.079 -5.519 1.00 84.50 311 MET A O 1
ATOM 2439 N N . ARG A 1 312 ? 0.331 -1.339 -3.673 1.00 85.94 312 ARG A N 1
ATOM 2440 C CA . ARG A 1 312 ? 0.697 -0.313 -2.693 1.00 85.94 312 ARG A CA 1
ATOM 2441 C C . ARG A 1 312 ? 2.191 -0.018 -2.809 1.00 85.94 312 ARG A C 1
ATOM 2443 O O . ARG A 1 312 ? 2.982 -0.920 -3.076 1.00 85.94 312 ARG A O 1
ATOM 2450 N N . ALA A 1 313 ? 2.571 1.238 -2.611 1.00 83.19 313 ALA A N 1
ATOM 2451 C CA . ALA A 1 313 ? 3.943 1.695 -2.796 1.00 83.19 313 ALA A CA 1
ATOM 2452 C C . ALA A 1 313 ? 4.416 2.526 -1.603 1.00 83.19 313 ALA A C 1
ATOM 2454 O O . ALA A 1 313 ? 3.626 2.912 -0.740 1.00 83.19 313 ALA A O 1
ATOM 2455 N N . VAL A 1 314 ? 5.706 2.850 -1.579 1.00 84.94 314 VAL A N 1
ATOM 2456 C CA . VAL A 1 314 ? 6.303 3.725 -0.568 1.00 84.94 314 VAL A CA 1
ATOM 2457 C C . VAL A 1 314 ? 6.853 4.995 -1.211 1.00 84.94 314 VAL A C 1
ATOM 2459 O O . VAL A 1 314 ? 7.454 4.962 -2.282 1.00 84.94 314 VAL A O 1
ATOM 2462 N N . CYS A 1 315 ? 6.605 6.138 -0.570 1.00 84.75 315 CYS A N 1
ATOM 2463 C CA . CYS A 1 315 ? 7.077 7.443 -1.028 1.00 84.75 315 CYS A CA 1
ATOM 2464 C C . CYS A 1 315 ? 8.594 7.603 -0.818 1.00 84.75 315 CYS A C 1
ATOM 2466 O O . CYS A 1 315 ? 9.144 6.990 0.097 1.00 84.75 315 CYS A O 1
ATOM 2468 N N . PRO A 1 316 ? 9.263 8.500 -1.562 1.00 77.75 316 PRO A N 1
ATOM 2469 C CA . PRO A 1 316 ? 10.716 8.659 -1.498 1.00 77.75 316 PRO A CA 1
ATOM 2470 C C . PRO A 1 316 ? 11.228 9.393 -0.244 1.00 77.75 316 PRO A C 1
ATOM 2472 O O . PRO A 1 316 ? 12.405 9.727 -0.180 1.00 77.75 316 PRO A O 1
ATOM 2475 N N . ARG A 1 317 ? 10.384 9.667 0.763 1.00 83.75 317 ARG A N 1
ATOM 2476 C CA . ARG A 1 317 ? 10.842 10.267 2.028 1.00 83.75 317 ARG A CA 1
ATOM 2477 C C . ARG A 1 317 ? 11.853 9.348 2.711 1.00 83.75 317 ARG A C 1
ATOM 2479 O O . ARG A 1 317 ? 11.639 8.137 2.746 1.00 83.75 317 ARG A O 1
ATOM 2486 N N . GLU A 1 318 ? 12.897 9.929 3.292 1.00 81.12 318 GLU A N 1
ATOM 2487 C CA . GLU A 1 318 ? 14.030 9.211 3.899 1.00 81.12 318 GLU A CA 1
ATOM 2488 C C . GLU A 1 318 ? 13.569 8.136 4.889 1.00 81.12 318 GLU A C 1
ATOM 2490 O O . GLU A 1 318 ? 13.803 6.949 4.672 1.00 81.12 318 GLU A O 1
ATOM 2495 N N . LEU A 1 319 ? 12.789 8.526 5.903 1.00 85.25 319 LEU A N 1
ATOM 2496 C CA . LEU A 1 319 ? 12.274 7.602 6.921 1.00 85.25 319 LEU A CA 1
ATOM 2497 C C . LEU A 1 319 ? 11.390 6.492 6.343 1.00 85.25 319 LEU A C 1
ATOM 2499 O O . LEU A 1 319 ? 11.362 5.387 6.877 1.00 85.25 319 LEU A O 1
ATOM 2503 N N . CYS A 1 320 ? 10.646 6.771 5.272 1.00 86.12 320 CYS A N 1
ATOM 2504 C CA . CYS A 1 320 ? 9.803 5.770 4.622 1.00 86.12 320 CYS A CA 1
ATOM 2505 C C . CYS A 1 320 ? 10.646 4.795 3.802 1.00 86.12 320 CYS A C 1
ATOM 2507 O O . CYS A 1 320 ? 10.430 3.592 3.878 1.00 86.12 320 CYS A O 1
ATOM 2509 N N . THR A 1 321 ? 11.632 5.304 3.065 1.00 78.31 321 THR A N 1
ATOM 2510 C CA . THR A 1 321 ? 12.555 4.479 2.280 1.00 78.31 321 THR A CA 1
ATOM 2511 C C . THR A 1 321 ? 13.375 3.573 3.194 1.00 78.31 321 THR A C 1
ATOM 2513 O O . THR A 1 321 ? 13.505 2.390 2.901 1.00 78.31 321 THR A O 1
ATOM 2516 N N . TYR A 1 322 ? 13.842 4.087 4.336 1.00 79.06 322 TYR A N 1
ATOM 2517 C CA . TYR A 1 322 ? 14.530 3.284 5.345 1.00 79.06 322 TYR A CA 1
ATOM 2518 C C . TYR A 1 322 ? 13.644 2.184 5.922 1.00 79.06 322 TYR A C 1
ATOM 2520 O O . TYR A 1 322 ? 13.988 1.011 5.850 1.00 79.06 322 TYR A O 1
ATOM 2528 N N . GLN A 1 323 ? 12.471 2.551 6.447 1.00 81.81 323 GLN A N 1
ATOM 2529 C CA . GLN A 1 323 ? 11.541 1.584 7.026 1.00 81.81 323 GLN A CA 1
ATOM 2530 C C . GLN A 1 323 ? 11.110 0.526 6.010 1.00 81.81 323 GLN A C 1
ATOM 2532 O O . GLN A 1 323 ? 10.896 -0.623 6.380 1.00 81.81 323 GLN A O 1
ATOM 2537 N N . PHE A 1 324 ? 10.969 0.913 4.741 1.00 78.56 324 PHE A N 1
ATOM 2538 C CA . PHE A 1 324 ? 10.709 -0.022 3.660 1.00 78.56 324 PHE A CA 1
ATOM 2539 C C . PHE A 1 324 ? 11.901 -0.930 3.369 1.00 78.56 324 PHE A C 1
ATOM 2541 O O . PHE A 1 324 ? 11.711 -2.115 3.131 1.00 78.56 324 PHE A O 1
ATOM 2548 N N . GLY A 1 325 ? 13.120 -0.395 3.412 1.00 70.62 325 GLY A N 1
ATOM 2549 C CA . GLY A 1 325 ? 14.332 -1.196 3.425 1.00 70.62 325 GLY A CA 1
ATOM 2550 C C . GLY A 1 325 ? 14.240 -2.256 4.521 1.00 70.62 325 GLY A C 1
ATOM 2551 O O . GLY A 1 325 ? 14.151 -3.439 4.229 1.00 70.62 325 GLY A O 1
ATOM 2552 N N . GLU A 1 326 ? 14.187 -1.866 5.781 1.00 74.81 326 GLU A N 1
ATOM 2553 C CA . GLU A 1 326 ? 14.303 -2.826 6.885 1.00 74.81 326 GLU A CA 1
ATOM 2554 C C . GLU A 1 326 ? 13.124 -3.802 7.002 1.00 74.81 326 GLU A C 1
ATOM 2556 O O . GLU A 1 326 ? 13.320 -4.976 7.310 1.00 74.81 326 GLU A O 1
ATOM 2561 N N . PHE A 1 327 ? 11.901 -3.354 6.704 1.00 76.06 327 PHE A N 1
ATOM 2562 C CA . PHE A 1 327 ? 10.678 -4.113 6.994 1.00 76.06 327 PHE A CA 1
ATOM 2563 C C . PHE A 1 327 ? 9.777 -4.337 5.770 1.00 76.06 327 PHE A C 1
ATOM 2565 O O . PHE A 1 327 ? 8.579 -4.566 5.938 1.00 76.06 327 PHE A O 1
ATOM 2572 N N . GLY A 1 328 ? 10.315 -4.254 4.549 1.00 70.06 328 GLY A N 1
ATOM 2573 C CA . GLY A 1 328 ? 9.565 -4.259 3.283 1.00 70.06 328 GLY A CA 1
ATOM 2574 C C . GLY A 1 328 ? 8.462 -5.316 3.186 1.00 70.06 328 GLY A C 1
ATOM 2575 O O . GLY A 1 328 ? 7.315 -4.952 2.922 1.00 70.06 328 GLY A O 1
ATOM 2576 N N . SER A 1 329 ? 8.761 -6.579 3.515 1.00 66.00 329 SER A N 1
ATOM 2577 C CA . SER A 1 329 ? 7.802 -7.706 3.549 1.00 66.00 329 SER A CA 1
ATOM 2578 C C . SER A 1 329 ? 6.581 -7.467 4.428 1.00 66.00 329 SER A C 1
ATOM 2580 O O . SER A 1 329 ? 5.486 -7.907 4.084 1.00 66.00 329 SER A O 1
ATOM 2582 N N . LYS A 1 330 ? 6.749 -6.765 5.552 1.00 69.88 330 LYS A N 1
ATOM 2583 C CA . LYS A 1 330 ? 5.664 -6.448 6.494 1.00 69.88 330 LYS A CA 1
ATOM 2584 C C . LYS A 1 330 ? 4.886 -5.188 6.103 1.00 69.88 330 LYS A C 1
ATOM 2586 O O . LYS A 1 330 ? 3.838 -4.909 6.675 1.00 69.88 330 LYS A O 1
ATOM 2591 N N . ILE A 1 331 ? 5.405 -4.397 5.163 1.00 74.25 331 ILE A N 1
ATOM 2592 C CA . ILE A 1 331 ? 4.833 -3.102 4.761 1.00 74.25 331 ILE A CA 1
ATOM 2593 C C . ILE A 1 331 ? 4.083 -3.231 3.442 1.00 74.25 331 ILE A C 1
ATOM 2595 O O . ILE A 1 331 ? 2.948 -2.766 3.315 1.00 74.25 331 ILE A O 1
ATOM 2599 N N . THR A 1 332 ? 4.707 -3.871 2.456 1.00 69.12 332 THR A N 1
ATOM 2600 C CA . THR A 1 332 ? 4.057 -4.244 1.206 1.00 69.12 332 THR A CA 1
ATOM 2601 C C . THR A 1 332 ? 4.286 -5.724 0.953 1.00 69.12 332 THR A C 1
ATOM 2603 O O . THR A 1 332 ? 5.415 -6.202 0.928 1.00 69.12 332 THR A O 1
ATOM 2606 N N . SER A 1 333 ? 3.214 -6.423 0.626 1.00 59.03 333 SER A N 1
ATOM 2607 C CA . SER A 1 333 ? 3.197 -7.806 0.137 1.00 59.03 333 SER A CA 1
ATOM 2608 C C . SER A 1 333 ? 3.897 -8.005 -1.220 1.00 59.03 333 SER A C 1
ATOM 2610 O O . SER A 1 333 ? 3.881 -9.110 -1.762 1.00 59.03 333 SER A O 1
ATOM 2612 N N . ALA A 1 334 ? 4.534 -6.967 -1.783 1.00 48.53 334 ALA A N 1
ATOM 2613 C CA . ALA A 1 334 ? 5.326 -7.064 -3.007 1.00 48.53 334 ALA A CA 1
ATOM 2614 C C . ALA A 1 334 ? 6.436 -8.128 -2.898 1.00 48.53 334 ALA A C 1
ATOM 2616 O O . ALA A 1 334 ? 6.745 -8.773 -3.897 1.00 48.53 334 ALA A O 1
ATOM 2617 N N . GLU A 1 335 ? 6.959 -8.379 -1.692 1.00 49.03 335 GLU A N 1
ATOM 2618 C CA . GLU A 1 335 ? 7.953 -9.431 -1.435 1.00 49.03 335 GLU A CA 1
ATOM 2619 C C . GLU A 1 335 ? 7.361 -10.861 -1.439 1.00 49.03 335 GLU A C 1
ATOM 2621 O O . GLU A 1 335 ? 8.098 -11.832 -1.494 1.00 49.03 335 GLU A O 1
ATOM 2626 N N . GLY A 1 336 ? 6.041 -11.059 -1.414 1.00 48.34 336 GLY A N 1
ATOM 2627 C CA . GLY A 1 336 ? 5.460 -12.410 -1.481 1.00 48.34 336 GLY A CA 1
ATOM 2628 C C . GLY A 1 336 ? 5.280 -12.921 -2.913 1.00 48.34 336 GLY A C 1
ATOM 2629 O O . GLY A 1 336 ? 5.562 -14.077 -3.214 1.00 48.34 336 GLY A O 1
ATOM 2630 N N . LEU A 1 337 ? 4.821 -12.041 -3.812 1.00 54.09 337 LEU A N 1
ATOM 2631 C CA . LEU A 1 337 ? 4.313 -12.426 -5.138 1.00 54.09 337 LEU A CA 1
ATOM 2632 C C . LEU A 1 337 ? 5.224 -12.022 -6.305 1.00 54.09 337 LEU A C 1
ATOM 2634 O O . LEU A 1 337 ? 5.271 -12.728 -7.305 1.00 54.09 337 LEU A O 1
ATOM 2638 N N . ASN A 1 338 ? 5.990 -10.931 -6.180 1.00 59.53 338 ASN A N 1
ATOM 2639 C CA . ASN A 1 338 ? 6.965 -10.516 -7.202 1.00 59.53 338 ASN A CA 1
ATOM 2640 C C . ASN A 1 338 ? 8.373 -11.105 -6.954 1.00 59.53 338 ASN A C 1
ATOM 2642 O O . ASN A 1 338 ? 9.331 -10.704 -7.614 1.00 59.53 338 ASN A O 1
ATOM 2646 N N . ASN A 1 339 ? 8.510 -12.051 -6.017 1.00 63.03 339 ASN A N 1
ATOM 2647 C CA . ASN A 1 339 ? 9.792 -12.643 -5.618 1.00 63.03 339 ASN A CA 1
ATOM 2648 C C . ASN A 1 339 ? 10.180 -13.906 -6.398 1.00 63.03 339 ASN A C 1
ATOM 2650 O O . ASN A 1 339 ? 11.225 -14.501 -6.118 1.00 63.03 339 ASN A O 1
ATOM 2654 N N . HIS A 1 340 ? 9.392 -14.310 -7.401 1.00 74.00 340 HIS A N 1
ATOM 2655 C CA . HIS A 1 340 ? 9.850 -15.316 -8.358 1.00 74.00 340 HIS A CA 1
ATOM 2656 C C . HIS A 1 340 ? 11.192 -14.862 -8.945 1.00 74.00 340 HIS A C 1
ATOM 2658 O O . HIS A 1 340 ? 11.311 -13.735 -9.428 1.00 74.00 340 HIS A O 1
ATOM 2664 N N . ALA A 1 341 ? 12.211 -15.726 -8.886 1.00 79.06 341 ALA A N 1
ATOM 2665 C CA . ALA A 1 341 ? 13.580 -15.365 -9.264 1.00 79.06 341 ALA A CA 1
ATOM 2666 C C . ALA A 1 341 ? 13.655 -14.754 -10.675 1.00 79.06 341 ALA A C 1
ATOM 2668 O O . ALA A 1 341 ? 14.374 -13.784 -10.900 1.00 79.06 341 ALA A O 1
ATOM 2669 N N . GLU A 1 342 ? 12.846 -15.270 -11.598 1.00 83.44 342 GLU A N 1
ATOM 2670 C CA . GLU A 1 342 ? 12.721 -14.771 -12.968 1.00 83.44 342 GLU A CA 1
ATOM 2671 C C . GLU A 1 342 ? 12.064 -13.379 -13.070 1.00 83.44 342 GLU A C 1
ATOM 2673 O O . GLU A 1 342 ? 12.488 -12.564 -13.889 1.00 83.44 342 GLU A O 1
ATOM 2678 N N . VAL A 1 343 ? 11.107 -13.045 -12.193 1.00 85.38 343 VAL A N 1
ATOM 2679 C CA . VAL A 1 343 ? 10.507 -11.699 -12.115 1.00 85.38 343 VAL A CA 1
ATOM 2680 C C . VAL A 1 343 ? 11.530 -10.698 -11.586 1.00 85.38 343 VAL A C 1
ATOM 2682 O O . VAL A 1 343 ? 11.714 -9.638 -12.183 1.00 85.38 343 VAL A O 1
ATOM 2685 N N . VAL A 1 344 ? 12.240 -11.040 -10.507 1.00 86.62 344 VAL A N 1
ATOM 2686 C CA . VAL A 1 344 ? 13.314 -10.192 -9.963 1.00 86.62 344 VAL A CA 1
ATOM 2687 C C . VAL A 1 344 ? 14.388 -9.952 -11.024 1.00 86.62 344 VAL A C 1
ATOM 2689 O O . VAL A 1 344 ? 14.795 -8.812 -11.249 1.00 86.62 344 VAL A O 1
ATOM 2692 N N . ASP A 1 345 ? 14.801 -11.004 -11.730 1.00 89.31 345 ASP A N 1
ATOM 2693 C CA . ASP A 1 345 ? 15.782 -10.898 -12.805 1.00 89.31 345 ASP A CA 1
ATOM 2694 C C . ASP A 1 345 ? 15.311 -10.004 -13.958 1.00 89.31 345 ASP A C 1
ATOM 2696 O O . ASP A 1 345 ? 16.071 -9.157 -14.435 1.00 89.31 345 ASP A O 1
ATOM 2700 N N . LEU A 1 346 ? 14.043 -10.122 -14.364 1.00 90.69 346 LEU A N 1
ATOM 2701 C CA . LEU A 1 346 ? 13.435 -9.250 -15.365 1.00 90.69 346 LEU A CA 1
ATOM 2702 C C . LEU A 1 346 ? 13.470 -7.775 -14.936 1.00 90.69 346 LEU A C 1
ATOM 2704 O O . LEU A 1 346 ? 13.865 -6.918 -15.731 1.00 90.69 346 LEU A O 1
ATOM 2708 N N . LEU A 1 347 ? 13.106 -7.470 -13.685 1.00 91.44 347 LEU A N 1
ATOM 2709 C CA . LEU A 1 347 ? 13.138 -6.104 -13.150 1.00 91.44 347 LEU A CA 1
ATOM 2710 C C . LEU A 1 347 ? 14.555 -5.516 -13.178 1.00 91.44 347 LEU A C 1
ATOM 2712 O O . LEU A 1 347 ? 14.732 -4.358 -13.571 1.00 91.44 347 LEU A O 1
ATOM 2716 N N . VAL A 1 348 ? 15.562 -6.314 -12.810 1.00 92.50 348 VAL A N 1
ATOM 2717 C CA . VAL A 1 348 ? 16.972 -5.906 -12.872 1.00 92.50 348 VAL A CA 1
ATOM 2718 C C . VAL A 1 348 ? 17.401 -5.669 -14.319 1.00 92.50 348 VAL A C 1
ATOM 2720 O O . VAL A 1 348 ? 18.016 -4.645 -14.608 1.00 92.50 348 VAL A O 1
ATOM 2723 N N . CYS A 1 349 ? 17.028 -6.545 -15.254 1.00 93.19 349 CYS A N 1
ATOM 2724 C CA . CYS A 1 349 ? 17.352 -6.376 -16.672 1.00 93.19 349 CYS A CA 1
ATOM 2725 C C . CYS A 1 349 ? 16.751 -5.089 -17.259 1.00 93.19 349 CYS A C 1
ATOM 2727 O O . CYS A 1 349 ? 17.422 -4.381 -18.013 1.00 93.19 349 CYS A O 1
ATOM 2729 N N . MET A 1 350 ? 15.511 -4.752 -16.893 1.00 95.25 350 MET A N 1
ATOM 2730 C CA . MET A 1 350 ? 14.866 -3.500 -17.301 1.00 95.25 350 MET A CA 1
ATOM 2731 C C . MET A 1 350 ? 15.589 -2.271 -16.734 1.00 95.25 350 MET A C 1
ATOM 2733 O O . MET A 1 350 ? 15.815 -1.309 -17.472 1.00 95.25 350 MET A O 1
ATOM 2737 N N . LEU A 1 351 ? 15.995 -2.306 -15.457 1.00 96.38 351 LEU A N 1
ATOM 2738 C CA . LEU A 1 351 ? 16.791 -1.236 -14.848 1.00 96.38 351 LEU A CA 1
ATOM 2739 C C . LEU A 1 351 ? 18.142 -1.076 -15.557 1.00 96.38 351 LEU A C 1
ATOM 2741 O O . LEU A 1 351 ? 18.520 0.041 -15.906 1.00 96.38 351 LEU A O 1
ATOM 2745 N N . VAL A 1 352 ? 18.851 -2.183 -15.802 1.00 96.00 352 VAL A N 1
ATOM 2746 C CA . VAL A 1 352 ? 20.148 -2.196 -16.498 1.00 96.00 352 VAL A CA 1
ATOM 2747 C C . VAL A 1 352 ? 20.011 -1.569 -17.888 1.00 96.00 352 VAL A C 1
ATOM 2749 O O . VAL A 1 352 ? 20.792 -0.686 -18.249 1.00 96.00 352 VAL A O 1
ATOM 2752 N N . ALA A 1 353 ? 18.988 -1.969 -18.651 1.00 96.19 353 ALA A N 1
ATOM 2753 C CA . ALA A 1 353 ? 18.723 -1.426 -19.981 1.00 96.19 353 ALA A CA 1
ATOM 2754 C C . ALA A 1 353 ? 18.429 0.084 -19.944 1.00 96.19 353 ALA A C 1
ATOM 2756 O O . ALA A 1 353 ? 18.986 0.842 -20.739 1.00 96.19 353 ALA A O 1
ATOM 2757 N N . ALA A 1 354 ? 17.598 0.539 -19.001 1.00 97.12 354 ALA A N 1
ATOM 2758 C CA . ALA A 1 354 ? 17.288 1.957 -18.839 1.00 97.12 354 ALA A CA 1
ATOM 2759 C C . ALA A 1 354 ? 18.524 2.779 -18.428 1.00 97.12 354 ALA A C 1
ATOM 2761 O O . ALA A 1 354 ? 18.742 3.869 -18.958 1.00 97.12 354 ALA A O 1
ATOM 2762 N N . ALA A 1 355 ? 19.353 2.260 -17.516 1.00 97.44 355 ALA A N 1
ATOM 2763 C CA . ALA A 1 355 ? 20.531 2.949 -16.980 1.00 97.44 355 ALA A CA 1
ATOM 2764 C C . ALA A 1 355 ? 21.667 3.094 -17.999 1.00 97.44 355 ALA A C 1
ATOM 2766 O O . ALA A 1 355 ? 22.398 4.089 -17.973 1.00 97.44 355 ALA A O 1
ATOM 2767 N N . LYS A 1 356 ? 21.792 2.128 -18.916 1.00 95.31 356 LYS A N 1
ATOM 2768 C CA . LYS A 1 356 ? 22.790 2.131 -19.998 1.00 95.31 356 LYS A CA 1
ATOM 2769 C C . LYS A 1 356 ? 22.330 2.891 -21.247 1.00 95.31 356 LYS A C 1
ATOM 2771 O O . LYS A 1 356 ? 23.145 3.152 -22.127 1.00 95.31 356 LYS A O 1
ATOM 2776 N N . SER A 1 357 ? 21.052 3.261 -21.344 1.00 95.75 357 SER A N 1
ATOM 2777 C CA . SER A 1 357 ? 20.538 4.011 -22.494 1.00 95.75 357 SER A CA 1
ATOM 2778 C C . SER A 1 357 ? 21.117 5.429 -22.549 1.00 95.75 357 SER A C 1
ATOM 2780 O O . SER A 1 357 ? 21.201 6.133 -21.539 1.00 95.75 357 SER A O 1
ATOM 2782 N N . SER A 1 358 ? 21.413 5.918 -23.756 1.00 95.31 358 SER A N 1
ATOM 2783 C CA . SER A 1 358 ? 21.749 7.332 -23.988 1.00 95.31 358 SER A CA 1
ATOM 2784 C C . SER A 1 358 ? 20.606 8.279 -23.589 1.00 95.31 358 SER A C 1
ATOM 2786 O O . SER A 1 358 ? 20.829 9.447 -23.266 1.00 95.31 358 SER A O 1
ATOM 2788 N N . ARG A 1 359 ? 19.372 7.761 -23.535 1.00 94.94 359 ARG A N 1
ATOM 2789 C CA . ARG A 1 359 ? 18.159 8.481 -23.133 1.00 94.94 359 ARG A CA 1
ATOM 2790 C C . ARG A 1 359 ? 17.882 8.403 -21.630 1.00 94.94 359 ARG A C 1
ATOM 2792 O O . ARG A 1 359 ? 16.858 8.929 -21.203 1.00 94.94 359 ARG A O 1
ATOM 2799 N N . ARG A 1 360 ? 18.760 7.800 -20.811 1.00 95.88 360 ARG A N 1
ATOM 2800 C CA . ARG A 1 360 ? 18.542 7.549 -19.365 1.00 95.88 360 ARG A CA 1
ATOM 2801 C C . ARG A 1 360 ? 18.018 8.748 -18.570 1.00 95.88 360 ARG A C 1
ATOM 2803 O O . ARG A 1 360 ? 17.189 8.584 -17.686 1.00 95.88 360 ARG A O 1
ATOM 2810 N N . HIS A 1 361 ? 18.430 9.960 -18.932 1.00 94.31 361 HIS A N 1
ATOM 2811 C CA . HIS A 1 361 ? 17.970 11.202 -18.309 1.00 94.31 361 HIS A CA 1
ATOM 2812 C C . HIS A 1 361 ? 16.469 11.498 -18.519 1.00 94.31 361 HIS A C 1
ATOM 2814 O O . HIS A 1 361 ? 15.881 12.214 -17.713 1.00 94.31 361 HIS A O 1
ATOM 2820 N N . MET A 1 362 ? 15.850 10.942 -19.567 1.00 91.56 362 MET A N 1
ATOM 2821 C CA . MET A 1 362 ? 14.422 11.078 -19.887 1.00 91.56 362 MET A CA 1
ATOM 2822 C C . MET A 1 362 ? 13.579 9.868 -19.472 1.00 91.56 362 MET A C 1
ATOM 2824 O O . MET A 1 362 ? 12.419 10.046 -19.119 1.00 91.56 362 MET A O 1
ATOM 2828 N N . ILE A 1 363 ? 14.124 8.650 -19.577 1.00 93.12 363 ILE A N 1
ATOM 2829 C CA . ILE A 1 363 ? 13.333 7.406 -19.474 1.00 93.12 363 ILE A CA 1
ATOM 2830 C C . ILE A 1 363 ? 13.574 6.600 -18.197 1.00 93.12 363 ILE A C 1
ATOM 2832 O O . ILE A 1 363 ? 12.785 5.709 -17.893 1.00 93.12 363 ILE A O 1
ATOM 2836 N N . LEU A 1 364 ? 14.635 6.886 -17.436 1.00 95.50 364 LEU A N 1
ATOM 2837 C CA . LEU A 1 364 ? 14.881 6.218 -16.160 1.00 95.50 364 LEU A CA 1
ATOM 2838 C C . LEU A 1 364 ? 14.054 6.900 -15.068 1.00 95.50 364 LEU A C 1
ATOM 2840 O O . LEU A 1 364 ? 14.539 7.722 -14.288 1.00 95.50 364 LEU A O 1
ATOM 2844 N N . ASP A 1 365 ? 12.764 6.587 -15.100 1.00 90.69 365 ASP A N 1
ATOM 2845 C CA . ASP A 1 365 ? 11.746 7.142 -14.224 1.00 90.69 365 ASP A CA 1
ATOM 2846 C C . ASP A 1 365 ? 10.855 6.021 -13.671 1.00 90.69 365 ASP A C 1
ATOM 2848 O O . ASP A 1 365 ? 10.249 5.299 -14.472 1.00 90.69 365 ASP A O 1
ATOM 2852 N N . PRO A 1 366 ? 10.765 5.861 -12.337 1.00 90.19 366 PRO A N 1
ATOM 2853 C CA . PRO A 1 366 ? 11.474 6.615 -11.299 1.00 90.19 366 PRO A CA 1
ATOM 2854 C C . PRO A 1 366 ? 12.987 6.370 -11.293 1.00 90.19 366 PRO A C 1
ATOM 2856 O O . PRO A 1 366 ? 13.467 5.291 -11.656 1.00 90.19 366 PRO A O 1
ATOM 2859 N N . TYR A 1 367 ? 13.724 7.381 -10.832 1.00 93.94 367 TYR A N 1
ATOM 2860 C CA . TYR A 1 367 ? 15.145 7.268 -10.506 1.00 93.94 367 TYR A CA 1
ATOM 2861 C C . TYR A 1 367 ? 15.335 6.558 -9.148 1.00 93.94 367 TYR A C 1
ATOM 2863 O O . TYR A 1 367 ? 14.531 6.806 -8.244 1.00 93.94 367 TYR A O 1
ATOM 2871 N N . PRO A 1 368 ? 16.364 5.703 -8.977 1.00 92.81 368 PRO A N 1
ATOM 2872 C CA . PRO A 1 368 ? 16.645 5.021 -7.719 1.00 92.81 368 PRO A CA 1
ATOM 2873 C C . PRO A 1 368 ? 16.772 5.954 -6.517 1.00 92.81 368 PRO A C 1
ATOM 2875 O O . PRO A 1 368 ? 17.453 6.977 -6.586 1.00 92.81 368 PRO A O 1
ATOM 2878 N N . ASN A 1 369 ? 16.144 5.563 -5.407 1.00 89.38 369 ASN A N 1
ATOM 2879 C CA . ASN A 1 369 ? 16.270 6.227 -4.115 1.00 89.38 369 ASN A CA 1
ATOM 2880 C C . ASN A 1 369 ? 16.884 5.246 -3.114 1.00 89.38 369 ASN A C 1
ATOM 2882 O O . ASN A 1 369 ? 16.184 4.386 -2.582 1.00 89.38 369 ASN A O 1
ATOM 2886 N N . VAL A 1 370 ? 18.202 5.313 -2.945 1.00 89.38 370 VAL A N 1
ATOM 2887 C CA . VAL A 1 370 ? 19.002 4.275 -2.288 1.00 89.38 370 VAL A CA 1
ATOM 2888 C C . VAL A 1 370 ? 19.819 4.886 -1.160 1.00 89.38 370 VAL A C 1
ATOM 2890 O O . VAL A 1 370 ? 20.581 5.831 -1.379 1.00 89.38 370 VAL A O 1
ATOM 2893 N N . TYR A 1 371 ? 19.683 4.288 0.022 1.00 87.38 371 TYR A N 1
ATOM 2894 C CA . TYR A 1 371 ? 20.414 4.621 1.240 1.00 87.38 371 TYR A CA 1
ATOM 2895 C C . TYR A 1 371 ? 21.138 3.372 1.745 1.00 87.38 371 TYR A C 1
ATOM 2897 O O . TYR A 1 371 ? 20.632 2.261 1.566 1.00 87.38 371 TYR A O 1
ATOM 2905 N N . VAL A 1 372 ? 22.307 3.546 2.360 1.00 87.50 372 VAL A N 1
ATOM 2906 C CA . VAL A 1 372 ? 23.130 2.450 2.894 1.00 87.50 372 VAL A CA 1
ATOM 2907 C C . VAL A 1 372 ? 23.610 2.774 4.309 1.00 87.50 372 VAL A C 1
ATOM 2909 O O . VAL A 1 372 ? 23.930 3.922 4.621 1.00 87.50 372 VAL A O 1
ATOM 2912 N N . GLY A 1 373 ? 23.694 1.738 5.147 1.00 82.88 373 GLY A N 1
ATOM 2913 C CA . GLY A 1 373 ? 24.195 1.819 6.518 1.00 82.88 373 GLY A CA 1
ATOM 2914 C C . GLY A 1 373 ? 23.189 2.402 7.512 1.00 82.88 373 GLY A C 1
ATOM 2915 O O . GLY A 1 373 ? 22.168 2.977 7.134 1.00 82.88 373 GLY A O 1
ATOM 2916 N N . GLU A 1 374 ? 23.499 2.266 8.801 1.00 77.69 374 GLU A N 1
ATOM 2917 C CA . GLU A 1 374 ? 22.641 2.721 9.907 1.00 77.69 374 GLU A CA 1
ATOM 2918 C C . GLU A 1 374 ? 22.432 4.242 9.901 1.00 77.69 374 GLU A C 1
ATOM 2920 O O . GLU A 1 374 ? 21.368 4.733 10.262 1.00 77.69 374 GLU A O 1
ATOM 2925 N N . GLN A 1 375 ? 23.426 5.001 9.429 1.00 81.06 375 GLN A N 1
ATOM 2926 C CA . GLN A 1 375 ? 23.360 6.461 9.322 1.00 81.06 375 GLN A CA 1
ATOM 2927 C C . GLN A 1 375 ? 22.658 6.949 8.043 1.00 81.06 375 GLN A C 1
ATOM 2929 O O . GLN A 1 375 ? 22.758 8.134 7.729 1.00 81.06 375 GLN A O 1
ATOM 2934 N N . LEU A 1 376 ? 21.992 6.068 7.284 1.00 81.50 376 LEU A N 1
ATOM 2935 C CA . LEU A 1 376 ? 21.236 6.420 6.074 1.00 81.50 376 LEU A CA 1
ATOM 2936 C C . LEU A 1 376 ? 22.042 7.236 5.060 1.00 81.50 376 LEU A C 1
ATOM 2938 O O . LEU A 1 376 ? 21.589 8.264 4.557 1.00 81.50 376 LEU A O 1
ATOM 2942 N N . GLN A 1 377 ? 23.249 6.778 4.737 1.00 87.94 377 GLN A N 1
ATOM 2943 C CA . GLN A 1 377 ? 24.085 7.472 3.764 1.00 87.94 377 GLN A CA 1
ATOM 2944 C C . GLN A 1 377 ? 23.419 7.446 2.388 1.00 87.94 377 GLN A C 1
ATOM 2946 O O . GLN A 1 377 ? 23.085 6.381 1.867 1.00 87.94 377 GLN A O 1
ATOM 2951 N N . VAL A 1 378 ? 23.222 8.627 1.796 1.00 89.75 378 VAL A N 1
ATOM 2952 C CA . VAL A 1 378 ? 22.562 8.778 0.494 1.00 89.75 378 VAL A CA 1
ATOM 2953 C C . VAL A 1 378 ? 23.493 8.305 -0.620 1.00 89.75 378 VAL A C 1
ATOM 2955 O O . VAL A 1 378 ? 24.531 8.916 -0.882 1.00 89.75 378 VAL A O 1
ATOM 2958 N N . VAL A 1 379 ? 23.100 7.243 -1.320 1.00 92.94 379 VAL A N 1
ATOM 2959 C CA . VAL A 1 379 ? 23.869 6.676 -2.438 1.00 92.94 379 VAL A CA 1
ATOM 2960 C C . VAL A 1 379 ? 23.335 7.184 -3.775 1.00 92.94 379 VAL A C 1
ATOM 2962 O O . VAL A 1 379 ? 24.099 7.663 -4.615 1.00 92.94 379 VAL A O 1
ATOM 2965 N N . LEU A 1 380 ? 22.014 7.109 -3.963 1.00 94.00 380 LEU A N 1
ATOM 2966 C CA . LEU A 1 380 ? 21.296 7.578 -5.149 1.00 94.00 380 LEU A CA 1
ATOM 2967 C C . LEU A 1 380 ? 20.028 8.295 -4.698 1.00 94.00 380 LEU A C 1
ATOM 2969 O O . LEU A 1 380 ? 19.311 7.772 -3.850 1.00 94.00 380 LEU A O 1
ATOM 2973 N N . HIS A 1 381 ? 19.731 9.460 -5.276 1.00 91.50 381 HIS A N 1
ATOM 2974 C CA . HIS A 1 381 ? 18.540 10.218 -4.909 1.00 91.50 381 HIS A CA 1
ATOM 2975 C C . HIS A 1 381 ? 17.889 10.900 -6.130 1.00 91.50 381 HIS A C 1
ATOM 2977 O O . HIS A 1 381 ? 18.597 11.480 -6.959 1.00 91.50 381 HIS A O 1
ATOM 2983 N N . PRO A 1 382 ? 16.546 10.885 -6.265 1.00 89.62 382 PRO A N 1
ATOM 2984 C CA . PRO A 1 382 ? 15.848 11.446 -7.428 1.00 89.62 382 PRO A CA 1
ATOM 2985 C C . PRO A 1 382 ? 16.070 12.944 -7.670 1.00 89.62 382 PRO A C 1
ATOM 2987 O O . PRO A 1 382 ? 16.051 13.371 -8.826 1.00 89.62 382 PRO A O 1
ATOM 2990 N N . ASN A 1 383 ? 16.300 13.730 -6.610 1.00 87.56 383 ASN A N 1
ATOM 2991 C CA . ASN A 1 383 ? 16.536 15.180 -6.717 1.00 87.56 383 ASN A CA 1
ATOM 2992 C C . ASN A 1 383 ? 18.001 15.529 -7.035 1.00 87.56 383 ASN A C 1
ATOM 2994 O O . ASN A 1 383 ? 18.304 16.670 -7.371 1.00 87.56 383 ASN A O 1
ATOM 2998 N N . SER A 1 384 ? 18.907 14.557 -6.949 1.00 91.94 384 SER A N 1
ATOM 2999 C CA . SER A 1 384 ? 20.344 14.708 -7.197 1.00 91.94 384 SER A CA 1
ATOM 3000 C C . SER A 1 384 ? 20.854 13.484 -7.964 1.00 91.94 384 SER A C 1
ATOM 3002 O O . SER A 1 384 ? 21.616 12.660 -7.461 1.00 91.94 384 SER A O 1
ATOM 3004 N N . LYS A 1 385 ? 20.372 13.342 -9.206 1.00 95.62 385 LYS A N 1
ATOM 3005 C CA . LYS A 1 385 ? 20.623 12.167 -10.052 1.00 95.62 385 LYS A CA 1
ATOM 3006 C C . LYS A 1 385 ? 22.102 12.052 -10.437 1.00 95.62 385 LYS A C 1
ATOM 3008 O O . LYS A 1 385 ? 22.583 12.798 -11.287 1.00 95.62 385 LYS A O 1
ATOM 3013 N N . ASP A 1 386 ? 22.792 11.068 -9.870 1.00 96.50 386 ASP A N 1
ATOM 3014 C CA . ASP A 1 386 ? 24.161 10.687 -10.234 1.00 96.50 386 ASP A CA 1
ATOM 3015 C C . ASP A 1 386 ? 24.177 9.418 -11.102 1.00 96.50 386 ASP A C 1
ATOM 3017 O O . ASP A 1 386 ? 24.277 8.284 -10.622 1.00 96.50 386 ASP A O 1
ATOM 3021 N N . PHE A 1 387 ? 24.083 9.615 -12.417 1.00 96.88 387 PHE A N 1
ATOM 3022 C CA . PHE A 1 387 ? 24.073 8.507 -13.371 1.00 96.88 387 PHE A CA 1
ATOM 3023 C C . PHE A 1 387 ? 25.408 7.754 -13.457 1.00 96.88 387 PHE A C 1
ATOM 3025 O O . PHE A 1 387 ? 25.406 6.604 -13.890 1.00 96.88 387 PHE A O 1
ATOM 3032 N N . ASN A 1 388 ? 26.528 8.366 -13.058 1.00 96.06 388 ASN A N 1
ATOM 3033 C CA . ASN A 1 388 ? 27.831 7.702 -13.085 1.00 96.06 388 ASN A CA 1
ATOM 3034 C C . ASN A 1 388 ? 27.919 6.672 -11.958 1.00 96.06 388 ASN A C 1
ATOM 3036 O O . ASN A 1 388 ? 28.300 5.528 -12.201 1.00 96.06 388 ASN A O 1
ATOM 3040 N N . LYS A 1 389 ? 27.489 7.042 -10.744 1.00 96.69 389 LYS A N 1
ATOM 3041 C CA . LYS A 1 389 ? 27.350 6.088 -9.634 1.00 96.69 389 LYS A CA 1
ATOM 3042 C C . LYS A 1 389 ? 26.371 4.972 -9.974 1.00 96.69 389 LYS A C 1
ATOM 3044 O O . LYS A 1 389 ? 26.705 3.803 -9.805 1.00 96.69 389 LYS A O 1
ATOM 3049 N N . LEU A 1 390 ? 25.196 5.321 -10.506 1.00 97.62 390 LEU A N 1
ATOM 3050 C CA . LEU A 1 390 ? 24.205 4.326 -10.921 1.00 97.62 390 LEU A CA 1
ATOM 3051 C C . LEU A 1 390 ? 24.796 3.319 -11.917 1.00 97.62 390 LEU A C 1
ATOM 3053 O O . LEU A 1 390 ? 24.587 2.118 -11.770 1.00 97.62 390 LEU A O 1
ATOM 3057 N N . GLU A 1 391 ? 25.550 3.792 -12.911 1.00 96.50 391 GLU A N 1
ATOM 3058 C CA . GLU A 1 391 ? 26.182 2.922 -13.902 1.00 96.50 391 GLU A CA 1
ATOM 3059 C C . GLU A 1 391 ? 27.203 1.963 -13.274 1.00 96.50 391 GLU A C 1
ATOM 3061 O O . GLU A 1 391 ? 27.247 0.798 -13.665 1.00 96.50 391 GLU A O 1
ATOM 3066 N N . THR A 1 392 ? 27.967 2.403 -12.270 1.00 97.06 392 THR A N 1
ATOM 3067 C CA . THR A 1 392 ? 28.884 1.535 -11.513 1.00 97.06 392 THR A CA 1
ATOM 3068 C C . THR A 1 392 ? 28.142 0.365 -10.865 1.00 97.06 392 THR A C 1
ATOM 3070 O O . THR A 1 392 ? 28.507 -0.789 -11.091 1.00 97.06 392 THR A O 1
ATOM 3073 N N . TYR A 1 393 ? 27.062 0.635 -10.128 1.00 96.62 393 TYR A N 1
ATOM 3074 C CA . TYR A 1 393 ? 26.297 -0.414 -9.440 1.00 96.62 393 TYR A CA 1
ATOM 3075 C C . TYR A 1 393 ? 25.550 -1.325 -10.422 1.00 96.62 393 TYR A C 1
ATOM 3077 O O . TYR A 1 393 ? 25.499 -2.539 -10.247 1.00 96.62 393 TYR A O 1
ATOM 3085 N N . VAL A 1 394 ? 25.017 -0.765 -11.511 1.00 96.50 394 VAL A N 1
ATOM 3086 C CA . VAL A 1 394 ? 24.364 -1.539 -12.576 1.00 96.50 394 VAL A CA 1
ATOM 3087 C C . VAL A 1 394 ? 25.350 -2.475 -13.281 1.00 96.50 394 VAL A C 1
ATOM 3089 O O . VAL A 1 394 ? 24.992 -3.614 -13.576 1.00 96.50 394 VAL A O 1
ATOM 3092 N N . ARG A 1 395 ? 26.593 -2.038 -13.525 1.00 96.06 395 ARG A N 1
ATOM 3093 C CA . ARG A 1 395 ? 27.654 -2.894 -14.085 1.00 96.06 395 ARG A CA 1
ATOM 3094 C C . ARG A 1 395 ? 28.041 -4.021 -13.132 1.00 96.06 395 ARG A C 1
ATOM 3096 O O . ARG A 1 395 ? 28.315 -5.128 -13.588 1.00 96.06 395 ARG A O 1
ATOM 3103 N N . GLU A 1 396 ? 28.043 -3.764 -11.826 1.00 95.38 396 GLU A N 1
ATOM 3104 C CA . GLU A 1 396 ? 28.261 -4.806 -10.821 1.00 95.38 396 GLU A CA 1
ATOM 3105 C C . GLU A 1 396 ? 27.153 -5.868 -10.873 1.00 95.38 396 GLU A C 1
ATOM 3107 O O . GLU A 1 396 ? 27.456 -7.057 -11.002 1.00 95.38 396 GLU A O 1
ATOM 3112 N N . LEU A 1 397 ? 25.882 -5.443 -10.867 1.00 93.56 397 LEU A N 1
ATOM 3113 C CA . LEU A 1 397 ? 24.730 -6.341 -11.007 1.00 93.56 397 LEU A CA 1
ATOM 3114 C C . LEU A 1 397 ? 24.798 -7.136 -12.319 1.00 93.56 397 LEU A C 1
ATOM 3116 O O . LEU A 1 397 ? 24.634 -8.353 -12.308 1.00 93.56 397 LEU A O 1
ATOM 3120 N N . GLU A 1 398 ? 25.107 -6.488 -13.444 1.00 92.75 398 GLU A N 1
ATOM 3121 C CA . GLU A 1 398 ? 25.290 -7.148 -14.745 1.00 92.75 398 GLU A CA 1
ATOM 3122 C C . GLU A 1 398 ? 26.410 -8.202 -14.694 1.00 92.75 398 GLU A C 1
ATOM 3124 O O . GLU A 1 398 ? 26.226 -9.329 -15.160 1.00 92.75 398 GLU A O 1
ATOM 3129 N N . GLY A 1 399 ? 27.545 -7.877 -14.069 1.00 91.44 399 GLY A N 1
ATOM 3130 C CA . GLY A 1 399 ? 28.658 -8.802 -13.881 1.00 91.44 399 GLY A CA 1
ATOM 3131 C C . GLY A 1 399 ? 28.304 -9.994 -12.990 1.00 91.44 399 GLY A C 1
ATOM 3132 O O . GLY A 1 399 ? 28.704 -11.120 -13.288 1.00 91.44 399 GLY A O 1
ATOM 3133 N N . ILE A 1 400 ? 27.539 -9.777 -11.916 1.00 89.81 400 ILE A N 1
ATOM 3134 C CA . ILE A 1 400 ? 27.008 -10.853 -11.070 1.00 89.81 400 ILE A CA 1
ATOM 3135 C C . ILE A 1 400 ? 26.068 -11.735 -11.889 1.00 89.81 400 ILE A C 1
ATOM 3137 O O . ILE A 1 400 ? 26.281 -12.946 -11.944 1.00 89.81 400 ILE A O 1
ATOM 3141 N N . ARG A 1 401 ? 25.093 -11.140 -12.586 1.00 89.81 401 ARG A N 1
ATOM 3142 C CA . ARG A 1 401 ? 24.137 -11.855 -13.439 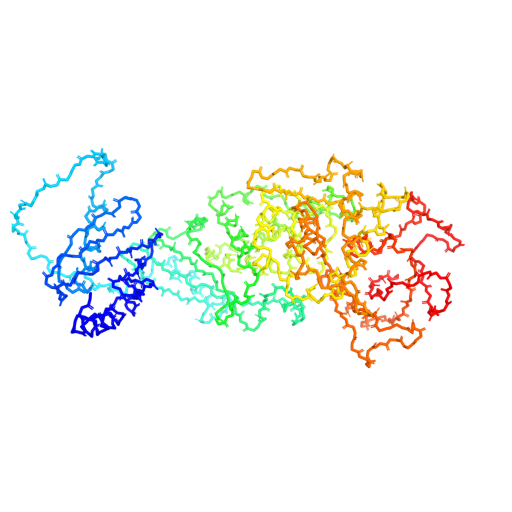1.00 89.81 401 ARG A CA 1
ATOM 3143 C C . ARG A 1 401 ? 24.839 -12.708 -14.490 1.00 89.81 401 ARG A C 1
ATOM 3145 O O . ARG A 1 401 ? 24.442 -13.846 -14.694 1.00 89.81 401 ARG A O 1
ATOM 3152 N N . ALA A 1 402 ? 25.900 -12.206 -15.120 1.00 87.88 402 ALA A N 1
ATOM 3153 C CA . ALA A 1 402 ? 26.677 -12.968 -16.097 1.00 87.88 402 ALA A CA 1
ATOM 3154 C C . ALA A 1 402 ? 27.343 -14.222 -15.498 1.00 87.88 402 ALA A C 1
ATOM 3156 O O . ALA A 1 402 ? 27.547 -15.200 -16.211 1.00 87.88 402 ALA A O 1
ATOM 3157 N N . ARG A 1 403 ? 27.672 -14.211 -14.198 1.00 86.38 403 ARG A N 1
ATOM 3158 C CA . ARG A 1 403 ? 28.263 -15.362 -13.494 1.00 86.38 403 ARG A CA 1
ATOM 3159 C C . ARG A 1 403 ? 27.227 -16.361 -12.984 1.00 86.38 403 ARG A C 1
ATOM 3161 O O . ARG A 1 403 ? 27.542 -17.541 -12.886 1.00 86.38 403 ARG A O 1
ATOM 3168 N N . ILE A 1 404 ? 26.044 -15.887 -12.589 1.00 80.81 404 ILE A N 1
ATOM 3169 C CA . ILE A 1 404 ? 25.049 -16.703 -11.865 1.00 80.81 404 ILE A CA 1
ATOM 3170 C C . ILE A 1 404 ? 23.798 -17.022 -12.683 1.00 80.81 404 ILE A C 1
ATOM 3172 O O . ILE A 1 404 ? 23.020 -17.890 -12.294 1.00 80.81 404 ILE A O 1
ATOM 3176 N N . GLY A 1 405 ? 23.568 -16.286 -13.768 1.00 75.56 405 GLY A N 1
ATOM 3177 C CA . GLY A 1 405 ? 22.415 -16.459 -14.631 1.00 75.56 405 GLY A CA 1
ATOM 3178 C C . GLY A 1 405 ? 22.467 -17.812 -15.325 1.00 75.56 405 GLY A C 1
ATOM 3179 O O . GLY A 1 405 ? 23.509 -18.231 -15.826 1.00 75.56 405 GLY A O 1
ATOM 3180 N N . ASN A 1 406 ? 21.330 -18.493 -15.361 1.00 71.62 406 ASN A N 1
ATOM 3181 C CA . ASN A 1 406 ? 21.138 -19.710 -16.135 1.00 71.62 406 ASN A CA 1
ATOM 3182 C C . ASN A 1 406 ? 20.096 -19.468 -17.243 1.00 71.62 406 ASN A C 1
ATOM 3184 O O . ASN A 1 406 ? 19.654 -18.341 -17.472 1.00 71.62 406 ASN A O 1
ATOM 3188 N N . GLN A 1 407 ? 19.686 -20.536 -17.929 1.00 67.12 407 GLN A N 1
ATOM 3189 C CA . GLN A 1 407 ? 18.690 -20.473 -19.005 1.00 67.12 407 GLN A CA 1
ATOM 3190 C C . GLN A 1 407 ? 17.285 -20.023 -18.565 1.00 67.12 407 GLN A C 1
ATOM 3192 O O . GLN A 1 407 ? 16.436 -19.858 -19.431 1.00 67.12 407 GLN A O 1
ATOM 3197 N N . PHE A 1 408 ? 17.042 -19.853 -17.261 1.00 65.31 408 PHE A N 1
ATOM 3198 C CA . PHE A 1 408 ? 15.781 -19.451 -16.630 1.00 65.31 408 PHE A CA 1
ATOM 3199 C C . PHE A 1 408 ? 15.890 -18.128 -15.839 1.00 65.31 408 PHE A C 1
ATOM 3201 O O . PHE A 1 408 ? 14.916 -17.699 -15.232 1.00 65.31 408 PHE A O 1
ATOM 3208 N N . GLY A 1 409 ? 17.055 -17.468 -15.835 1.00 72.25 409 GLY A N 1
ATOM 3209 C CA . GLY A 1 409 ? 17.294 -16.218 -15.100 1.00 72.25 409 GLY A CA 1
ATOM 3210 C C . GLY A 1 409 ? 18.323 -16.355 -13.973 1.00 72.25 409 GLY A C 1
ATOM 3211 O O . GLY A 1 409 ? 19.065 -17.336 -13.897 1.00 72.25 409 GLY A O 1
ATOM 3212 N N . ALA A 1 410 ? 18.413 -15.341 -13.111 1.00 77.00 410 ALA A N 1
ATOM 3213 C CA . ALA A 1 410 ? 19.347 -15.301 -11.985 1.00 77.00 410 ALA A CA 1
ATOM 3214 C C . ALA A 1 410 ? 18.617 -15.346 -10.635 1.00 77.00 410 ALA A C 1
ATOM 3216 O O . ALA A 1 410 ? 17.652 -14.621 -10.406 1.00 77.00 410 ALA A O 1
ATOM 3217 N N . SER A 1 411 ? 19.118 -16.172 -9.711 1.00 79.88 411 SER A N 1
ATOM 3218 C CA . SER A 1 411 ? 18.650 -16.189 -8.320 1.00 79.88 411 SER A CA 1
ATOM 3219 C C . SER A 1 411 ? 19.441 -15.180 -7.491 1.00 79.88 411 SER A C 1
ATOM 3221 O O . SER A 1 411 ? 20.551 -15.452 -7.029 1.00 79.88 411 SER A O 1
ATOM 3223 N N . TRP A 1 412 ? 18.878 -13.982 -7.347 1.00 81.00 412 TRP A N 1
ATOM 3224 C CA . TRP A 1 412 ? 19.550 -12.844 -6.722 1.00 81.00 412 TRP A CA 1
ATOM 3225 C C . TRP A 1 412 ? 19.666 -12.955 -5.194 1.00 81.00 412 TRP A C 1
ATOM 3227 O O . TRP A 1 412 ? 20.683 -12.553 -4.629 1.00 81.00 412 TRP A O 1
ATOM 3237 N N . SER A 1 413 ? 18.672 -13.551 -4.527 1.00 70.69 413 SER A N 1
ATOM 3238 C CA . SER A 1 413 ? 18.605 -13.657 -3.058 1.00 70.69 413 SER A CA 1
ATOM 3239 C C . SER A 1 413 ? 19.749 -14.472 -2.448 1.00 70.69 413 SER A C 1
ATOM 3241 O O . SER A 1 413 ? 20.216 -14.169 -1.355 1.00 70.69 413 SER A O 1
ATOM 3243 N N . ALA A 1 414 ? 20.265 -15.468 -3.171 1.00 68.81 414 ALA A N 1
ATOM 3244 C CA . ALA A 1 414 ? 21.378 -16.303 -2.718 1.00 68.81 414 ALA A CA 1
ATOM 3245 C C . ALA A 1 414 ? 22.756 -15.617 -2.828 1.00 68.81 414 ALA A C 1
ATOM 3247 O O . ALA A 1 414 ? 23.779 -16.234 -2.520 1.00 68.81 414 ALA A O 1
ATOM 3248 N N . LYS A 1 415 ? 22.813 -14.381 -3.344 1.00 73.00 415 LYS A N 1
ATOM 3249 C CA . LYS A 1 415 ? 24.063 -13.706 -3.731 1.00 73.00 415 LYS A CA 1
ATOM 3250 C C . LYS A 1 415 ? 24.201 -12.287 -3.199 1.00 73.00 415 LYS A C 1
ATOM 3252 O O . LYS A 1 415 ? 25.187 -11.629 -3.527 1.00 73.00 415 LYS A O 1
ATOM 3257 N N . THR A 1 416 ? 23.304 -11.850 -2.323 1.00 73.62 416 THR A N 1
ATOM 3258 C CA . THR A 1 416 ? 23.382 -10.545 -1.651 1.00 73.62 416 THR A CA 1
ATOM 3259 C C . THR A 1 416 ? 24.714 -10.353 -0.916 1.00 73.62 416 THR A C 1
ATOM 3261 O O . THR A 1 416 ? 25.274 -9.268 -0.940 1.00 73.62 416 THR A O 1
ATOM 3264 N N . SER A 1 417 ? 25.289 -11.424 -0.355 1.00 78.38 417 SER A N 1
ATOM 3265 C CA . SER A 1 417 ? 26.605 -11.412 0.309 1.00 78.38 417 SER A CA 1
ATOM 3266 C C . SER A 1 417 ? 27.801 -11.202 -0.630 1.00 78.38 417 SER A C 1
ATOM 3268 O O . SER A 1 417 ? 28.910 -10.969 -0.163 1.00 78.38 417 SER A O 1
ATOM 3270 N N . SER A 1 418 ? 27.597 -11.300 -1.947 1.00 82.81 418 SER A N 1
ATOM 3271 C CA . SER A 1 418 ? 28.630 -11.071 -2.969 1.00 82.81 418 SER A CA 1
ATOM 3272 C C . SER A 1 418 ? 28.531 -9.701 -3.645 1.00 82.81 418 SER A C 1
ATOM 3274 O O . SER A 1 418 ? 29.253 -9.451 -4.610 1.00 82.81 418 SER A O 1
ATOM 3276 N N . MET A 1 419 ? 27.623 -8.849 -3.164 1.00 90.00 419 MET A N 1
ATOM 3277 C CA . MET A 1 419 ? 27.385 -7.496 -3.660 1.00 90.00 419 MET A CA 1
ATOM 3278 C C . MET A 1 419 ? 28.040 -6.469 -2.738 1.00 90.00 419 MET A C 1
ATOM 3280 O O . MET A 1 419 ? 28.133 -6.677 -1.528 1.00 90.00 419 MET A O 1
ATOM 3284 N N . SER A 1 420 ? 28.420 -5.324 -3.299 1.00 93.75 420 SER A N 1
ATOM 3285 C CA . SER A 1 420 ? 28.577 -4.100 -2.517 1.00 93.75 420 SER A CA 1
ATOM 3286 C C . SER A 1 420 ? 27.266 -3.761 -1.799 1.00 93.75 420 SER A C 1
ATOM 3288 O O . SER A 1 420 ? 26.171 -4.126 -2.249 1.00 93.75 420 SER A O 1
ATOM 3290 N N . ALA A 1 421 ? 27.359 -3.051 -0.674 1.00 91.25 421 ALA A N 1
ATOM 3291 C CA . ALA A 1 421 ? 26.176 -2.644 0.080 1.00 91.25 421 ALA A CA 1
ATOM 3292 C C . ALA A 1 421 ? 25.235 -1.780 -0.784 1.00 91.25 421 ALA A C 1
ATOM 3294 O O . ALA A 1 421 ? 24.014 -1.907 -0.713 1.00 91.25 421 ALA A O 1
ATOM 3295 N N . GLU A 1 422 ? 25.806 -0.966 -1.670 1.00 93.69 422 GLU A N 1
ATOM 3296 C CA . GLU A 1 422 ? 25.109 -0.127 -2.635 1.00 93.69 422 GLU A CA 1
ATOM 3297 C C . GLU A 1 422 ? 24.390 -0.940 -3.715 1.00 93.69 422 GLU A C 1
ATOM 3299 O O . GLU A 1 422 ? 23.222 -0.670 -4.004 1.00 93.69 422 GLU A O 1
ATOM 3304 N N . ALA A 1 423 ? 25.042 -1.951 -4.300 1.00 93.62 423 ALA A N 1
ATOM 3305 C CA . ALA A 1 423 ? 24.412 -2.817 -5.296 1.00 93.62 423 ALA A CA 1
ATOM 3306 C C . ALA A 1 423 ? 23.296 -3.674 -4.678 1.00 93.62 423 ALA A C 1
ATOM 3308 O O . ALA A 1 423 ? 22.225 -3.807 -5.277 1.00 93.62 423 ALA A O 1
ATOM 3309 N N . ALA A 1 424 ? 23.498 -4.185 -3.459 1.00 89.12 424 ALA A N 1
ATOM 3310 C CA . ALA A 1 424 ? 22.465 -4.895 -2.707 1.00 89.12 424 ALA A CA 1
ATOM 3311 C C . ALA A 1 424 ? 21.256 -3.990 -2.412 1.00 89.12 424 ALA A C 1
ATOM 3313 O O . ALA A 1 424 ? 20.108 -4.385 -2.633 1.00 89.12 424 ALA A O 1
ATOM 3314 N N . ALA A 1 425 ? 21.500 -2.752 -1.974 1.00 87.44 425 ALA A N 1
ATOM 3315 C CA . ALA A 1 425 ? 20.444 -1.781 -1.715 1.00 87.44 425 ALA A CA 1
ATOM 3316 C C . ALA A 1 425 ? 19.718 -1.349 -3.006 1.00 87.44 425 ALA A C 1
ATOM 3318 O O . ALA A 1 425 ? 18.495 -1.197 -3.002 1.00 87.44 425 ALA A O 1
ATOM 3319 N N . LEU A 1 426 ? 20.426 -1.227 -4.136 1.00 92.00 426 LEU A N 1
ATOM 3320 C CA . LEU A 1 426 ? 19.826 -0.952 -5.446 1.00 92.00 426 LEU A CA 1
ATOM 3321 C C . LEU A 1 426 ? 18.944 -2.109 -5.934 1.00 92.00 426 LEU A C 1
ATOM 3323 O O . LEU A 1 426 ? 17.839 -1.869 -6.426 1.00 92.00 426 LEU A O 1
ATOM 3327 N N . LEU A 1 427 ? 19.395 -3.358 -5.789 1.00 88.94 427 LEU A N 1
ATOM 3328 C CA . LEU A 1 427 ? 18.592 -4.545 -6.094 1.00 88.94 427 LEU A CA 1
ATOM 3329 C C . LEU A 1 427 ? 17.303 -4.546 -5.264 1.00 88.94 427 LEU A C 1
ATOM 3331 O O . LEU A 1 427 ? 16.209 -4.675 -5.817 1.00 88.94 427 LEU A O 1
ATOM 3335 N N . LYS A 1 428 ? 17.432 -4.327 -3.952 1.00 83.19 428 LYS A N 1
ATOM 3336 C CA . LYS A 1 428 ? 16.299 -4.233 -3.028 1.00 83.19 428 LYS A CA 1
ATOM 3337 C C . LYS A 1 428 ? 15.320 -3.149 -3.467 1.00 83.19 428 LYS A C 1
ATOM 3339 O O . LYS A 1 428 ? 14.142 -3.439 -3.652 1.00 83.19 428 LYS A O 1
ATOM 3344 N N . TRP A 1 429 ? 15.811 -1.940 -3.749 1.00 86.38 429 TRP A N 1
ATOM 3345 C CA . TRP A 1 429 ? 15.000 -0.837 -4.272 1.00 86.38 429 TRP A CA 1
ATOM 3346 C C . TRP A 1 429 ? 14.305 -1.182 -5.602 1.00 86.38 429 TRP A C 1
ATOM 3348 O O . TRP A 1 429 ? 13.167 -0.777 -5.851 1.00 86.38 429 TRP A O 1
ATOM 3358 N N . THR A 1 430 ? 14.961 -1.943 -6.477 1.00 88.25 430 THR A N 1
ATOM 3359 C CA . THR A 1 430 ? 14.418 -2.311 -7.794 1.00 88.25 430 THR A CA 1
ATOM 3360 C C . THR A 1 430 ? 13.159 -3.165 -7.664 1.00 88.25 430 THR A C 1
ATOM 3362 O O . THR A 1 430 ? 12.172 -2.891 -8.351 1.00 88.25 430 THR A O 1
ATOM 3365 N N . VAL A 1 431 ? 13.178 -4.149 -6.762 1.00 82.25 431 VAL A N 1
ATOM 3366 C CA . VAL A 1 431 ? 12.030 -5.021 -6.461 1.00 82.25 431 VAL A CA 1
ATOM 3367 C C . VAL A 1 431 ? 10.963 -4.251 -5.682 1.00 82.25 431 VAL A C 1
ATOM 3369 O O . VAL A 1 431 ? 9.806 -4.204 -6.091 1.00 82.25 431 VAL A O 1
ATOM 3372 N N . ALA A 1 432 ? 11.387 -3.563 -4.622 1.00 75.75 432 ALA A N 1
ATOM 3373 C CA . ALA A 1 432 ? 10.583 -2.715 -3.746 1.00 75.75 432 ALA A CA 1
ATOM 3374 C C . ALA A 1 432 ? 9.705 -1.688 -4.466 1.00 75.75 432 ALA A C 1
ATOM 3376 O O . ALA A 1 432 ? 8.551 -1.455 -4.116 1.00 75.75 432 ALA A O 1
ATOM 3377 N N . SER A 1 433 ? 10.291 -1.016 -5.457 1.00 80.00 433 SER A N 1
ATOM 3378 C CA . SER A 1 433 ? 9.658 0.088 -6.177 1.00 80.00 433 SER A CA 1
ATOM 3379 C C . SER A 1 433 ? 8.699 -0.382 -7.270 1.00 80.00 433 SER A C 1
ATOM 3381 O O . SER A 1 433 ? 8.085 0.454 -7.939 1.00 80.00 433 SER A O 1
ATOM 3383 N N . ASN A 1 434 ? 8.583 -1.692 -7.508 1.00 80.75 434 ASN A N 1
ATOM 3384 C CA . ASN A 1 434 ? 7.668 -2.216 -8.506 1.00 80.75 434 ASN A CA 1
ATOM 3385 C C . ASN A 1 434 ? 6.217 -2.093 -8.018 1.00 80.75 434 ASN A C 1
ATOM 3387 O O . ASN A 1 434 ? 5.804 -2.740 -7.060 1.00 80.75 434 ASN A O 1
ATOM 3391 N N . ARG A 1 435 ? 5.429 -1.277 -8.721 1.00 81.81 435 ARG A N 1
ATOM 3392 C CA . ARG A 1 435 ? 4.016 -1.017 -8.400 1.00 81.81 435 ARG A CA 1
ATOM 3393 C C . ARG A 1 435 ? 3.036 -1.868 -9.221 1.00 81.81 435 ARG A C 1
ATOM 3395 O O . ARG A 1 435 ? 1.819 -1.703 -9.116 1.00 81.81 435 ARG A O 1
ATOM 3402 N N . SER A 1 436 ? 3.573 -2.769 -10.041 1.00 82.94 436 SER A N 1
ATOM 3403 C CA . SER A 1 436 ? 2.825 -3.726 -10.852 1.00 82.94 436 SER A CA 1
ATOM 3404 C C . SER A 1 436 ? 2.910 -5.131 -10.264 1.00 82.94 436 SER A C 1
ATOM 3406 O O . SER A 1 436 ? 3.903 -5.503 -9.641 1.00 82.94 436 SER A O 1
ATOM 3408 N N . PHE A 1 437 ? 1.888 -5.936 -10.514 1.00 80.31 437 PHE A N 1
ATOM 3409 C CA . PHE A 1 437 ? 1.933 -7.372 -10.287 1.00 80.31 437 PHE A CA 1
ATOM 3410 C C . PHE A 1 437 ? 2.443 -8.071 -11.550 1.00 80.31 437 PHE A C 1
ATOM 3412 O O . PHE A 1 437 ? 1.921 -7.835 -12.646 1.00 80.31 437 PHE A O 1
ATOM 3419 N N . LEU A 1 438 ? 3.468 -8.907 -11.384 1.00 81.50 438 LEU A N 1
ATOM 3420 C CA . LEU A 1 438 ? 4.062 -9.722 -12.436 1.00 81.50 438 LEU A CA 1
ATOM 3421 C C . LEU A 1 438 ? 4.086 -11.183 -11.996 1.00 81.50 438 LEU A C 1
ATOM 3423 O O . LEU A 1 438 ? 4.708 -11.513 -10.992 1.00 81.50 438 LEU A O 1
ATOM 3427 N N . ALA A 1 439 ? 3.458 -12.051 -12.784 1.00 79.94 439 ALA A N 1
ATOM 3428 C CA . ALA A 1 439 ? 3.500 -13.494 -12.574 1.00 79.94 439 ALA A CA 1
ATOM 3429 C C . ALA A 1 439 ? 3.939 -14.206 -13.861 1.00 79.94 439 ALA A C 1
ATOM 3431 O O . ALA A 1 439 ? 3.453 -13.843 -14.932 1.00 79.94 439 ALA A O 1
ATOM 3432 N N . PRO A 1 440 ? 4.838 -15.198 -13.793 1.00 82.25 440 PRO A N 1
ATOM 3433 C CA . PRO A 1 440 ? 5.158 -16.055 -14.934 1.00 82.25 440 PRO A CA 1
ATOM 3434 C C . PRO A 1 440 ? 3.903 -16.775 -15.447 1.00 82.25 440 PRO A C 1
ATOM 3436 O O . PRO A 1 440 ? 3.071 -17.204 -14.650 1.00 82.25 440 PRO A O 1
ATOM 3439 N N . LEU A 1 441 ? 3.764 -16.912 -16.767 1.00 84.06 441 LEU A N 1
ATOM 3440 C CA . LEU A 1 441 ? 2.682 -17.689 -17.380 1.00 84.06 441 LEU A CA 1
ATOM 3441 C C . LEU A 1 441 ? 2.985 -19.190 -17.330 1.00 84.06 441 LEU A C 1
ATOM 3443 O O . LEU A 1 441 ? 4.112 -19.615 -17.632 1.00 84.06 441 LEU A O 1
ATOM 3447 N N . GLN A 1 442 ? 1.956 -19.986 -17.028 1.00 84.62 442 GLN A N 1
ATOM 3448 C CA . GLN A 1 442 ? 2.012 -21.443 -17.146 1.00 84.62 442 GLN A CA 1
ATOM 3449 C C . GLN A 1 442 ? 2.154 -21.875 -18.611 1.00 84.62 442 GLN A C 1
ATOM 3451 O O . GLN A 1 442 ? 1.884 -21.105 -19.535 1.00 84.62 442 GLN A O 1
ATOM 3456 N N . ASP A 1 443 ? 2.621 -23.106 -18.840 1.00 85.56 443 ASP A N 1
ATOM 3457 C CA . ASP A 1 443 ? 2.942 -23.609 -20.183 1.00 85.56 443 ASP A CA 1
ATOM 3458 C C . ASP A 1 443 ? 1.754 -23.524 -21.162 1.00 85.56 443 ASP A C 1
ATOM 3460 O O . ASP A 1 443 ? 1.958 -23.245 -22.344 1.00 85.56 443 ASP A O 1
ATOM 3464 N N . ASP A 1 444 ? 0.529 -23.712 -20.672 1.00 90.12 444 ASP A N 1
ATOM 3465 C CA . ASP A 1 444 ? -0.730 -23.647 -21.422 1.00 90.12 444 ASP A CA 1
ATOM 3466 C C . ASP A 1 444 ? -1.279 -22.220 -21.606 1.00 90.12 444 ASP A C 1
ATOM 3468 O O . ASP A 1 444 ? -2.082 -21.977 -22.507 1.00 90.12 444 ASP A O 1
ATOM 3472 N N . GLU A 1 445 ? -0.812 -21.258 -20.808 1.00 85.62 445 GLU A N 1
ATOM 3473 C CA . GLU A 1 445 ? -1.161 -19.835 -20.917 1.00 85.62 445 GLU A CA 1
ATOM 3474 C C . GLU A 1 445 ? -0.235 -19.070 -21.879 1.00 85.62 445 GLU A C 1
ATOM 3476 O O . GLU A 1 445 ? -0.540 -17.953 -22.310 1.00 85.62 445 GLU A O 1
ATOM 3481 N N . ARG A 1 446 ? 0.925 -19.650 -22.214 1.00 87.75 446 ARG A N 1
ATOM 3482 C CA . ARG A 1 446 ? 1.938 -19.022 -23.070 1.00 87.75 446 ARG A CA 1
ATOM 3483 C C . ARG A 1 446 ? 1.464 -18.877 -24.503 1.00 87.75 446 ARG A C 1
ATOM 3485 O O . ARG A 1 446 ? 0.839 -19.755 -25.087 1.00 87.75 446 ARG A O 1
ATOM 3492 N N . ILE A 1 447 ? 1.889 -17.785 -25.127 1.00 85.94 447 ILE A N 1
ATOM 3493 C CA . ILE A 1 447 ? 1.543 -17.476 -26.509 1.00 85.94 447 ILE A CA 1
ATOM 3494 C C . ILE A 1 447 ? 2.641 -18.026 -27.423 1.00 85.94 447 ILE A C 1
ATOM 3496 O O . ILE A 1 447 ? 3.772 -17.522 -27.394 1.00 85.94 447 ILE A O 1
ATOM 3500 N N . PRO A 1 448 ? 2.348 -19.053 -28.251 1.00 86.12 448 PRO A N 1
ATOM 3501 C CA . PRO A 1 448 ? 3.383 -19.785 -28.988 1.00 86.12 448 PRO A CA 1
ATOM 3502 C C . PRO A 1 448 ? 4.162 -18.923 -29.987 1.00 86.12 448 PRO A C 1
ATOM 3504 O O . PRO A 1 448 ? 5.325 -19.203 -30.284 1.00 86.12 448 PRO A O 1
ATOM 3507 N N . ALA A 1 449 ? 3.544 -17.847 -30.486 1.00 84.94 449 ALA A N 1
ATOM 3508 C CA . ALA A 1 449 ? 4.136 -16.952 -31.477 1.00 84.94 449 ALA A CA 1
ATOM 3509 C C . ALA A 1 449 ? 5.464 -16.319 -31.018 1.00 84.94 449 ALA A C 1
ATOM 3511 O O . ALA A 1 449 ? 6.324 -16.057 -31.857 1.00 84.94 449 ALA A O 1
ATOM 3512 N N . PHE A 1 450 ? 5.668 -16.121 -29.710 1.00 83.62 450 PHE A N 1
ATOM 3513 C CA . PHE A 1 450 ? 6.876 -15.478 -29.182 1.00 83.62 450 PHE A CA 1
ATOM 3514 C C . PHE A 1 450 ? 8.069 -16.405 -28.976 1.00 83.62 450 PHE A C 1
ATOM 3516 O O . PHE A 1 450 ? 9.177 -15.912 -28.782 1.00 83.62 450 PHE A O 1
ATOM 3523 N N . ARG A 1 451 ? 7.870 -17.729 -29.034 1.00 84.94 451 ARG A N 1
ATOM 3524 C CA . ARG A 1 451 ? 8.953 -18.729 -28.961 1.00 84.94 451 ARG A CA 1
ATOM 3525 C C . ARG A 1 451 ? 9.916 -18.514 -27.780 1.00 84.94 451 ARG A C 1
ATOM 3527 O O . ARG A 1 451 ? 11.121 -18.707 -27.909 1.00 84.94 451 ARG A O 1
ATOM 3534 N N . THR A 1 452 ? 9.377 -18.109 -26.633 1.00 84.81 452 THR A N 1
ATOM 3535 C CA . THR A 1 452 ? 10.118 -17.930 -25.380 1.00 84.81 452 THR A CA 1
ATOM 3536 C C . THR A 1 452 ? 9.278 -18.440 -24.207 1.00 84.81 452 THR A C 1
ATOM 3538 O O . THR A 1 452 ? 8.063 -18.200 -24.201 1.00 84.81 452 THR A O 1
ATOM 3541 N N . PRO A 1 453 ? 9.882 -19.134 -23.223 1.00 82.31 453 PRO A N 1
ATOM 3542 C CA . PRO A 1 453 ? 9.195 -19.498 -21.985 1.00 82.31 453 PRO A CA 1
ATOM 3543 C C . PRO A 1 453 ? 9.008 -18.292 -21.049 1.00 82.31 453 PRO A C 1
ATOM 3545 O O . PRO A 1 453 ? 8.152 -18.329 -20.174 1.00 82.31 453 PRO A O 1
ATOM 3548 N N . PHE A 1 454 ? 9.759 -17.204 -21.259 1.00 86.00 454 PHE A N 1
ATOM 3549 C CA . PHE A 1 454 ? 9.727 -15.995 -20.433 1.00 86.00 454 PHE A CA 1
ATOM 3550 C C . PHE A 1 454 ? 8.564 -15.077 -20.807 1.00 86.00 454 PHE A C 1
ATOM 3552 O O . PHE A 1 454 ? 8.747 -14.030 -21.433 1.00 86.00 454 PHE A O 1
ATOM 3559 N N . GLN A 1 455 ? 7.356 -15.494 -20.451 1.00 86.12 455 GLN A N 1
ATOM 3560 C CA . GLN A 1 455 ? 6.139 -14.714 -20.639 1.00 86.12 455 GLN A CA 1
ATOM 3561 C C . GLN A 1 455 ? 5.491 -14.475 -19.284 1.00 86.12 455 GLN A C 1
ATOM 3563 O O . GLN A 1 455 ? 5.457 -15.371 -18.447 1.00 86.12 455 GLN A O 1
ATOM 3568 N N . TYR A 1 456 ? 4.988 -13.261 -19.080 1.00 86.38 456 TYR A N 1
ATOM 3569 C CA . TYR A 1 456 ? 4.493 -12.817 -17.786 1.00 86.38 456 TYR A CA 1
ATOM 3570 C C . TYR A 1 456 ? 3.110 -12.191 -17.931 1.00 86.38 456 TYR A C 1
ATOM 3572 O O . TYR A 1 456 ? 2.869 -11.393 -18.843 1.00 86.38 456 TYR A O 1
ATOM 3580 N N . LEU A 1 457 ? 2.224 -12.510 -16.995 1.00 83.56 457 LEU A N 1
ATOM 3581 C CA . LEU A 1 457 ? 1.013 -11.757 -16.732 1.00 83.56 457 LEU A CA 1
ATOM 3582 C C . LEU A 1 457 ? 1.389 -10.453 -16.028 1.00 83.56 457 LEU A C 1
ATOM 3584 O O . LEU A 1 457 ? 1.925 -10.469 -14.923 1.00 83.56 457 LEU A O 1
ATOM 3588 N N . LEU A 1 458 ? 1.058 -9.328 -16.658 1.00 85.19 458 LEU A N 1
ATOM 3589 C CA . LEU A 1 458 ? 1.190 -7.997 -16.078 1.00 85.19 458 LEU A CA 1
ATOM 3590 C C . LEU A 1 458 ? -0.184 -7.456 -15.676 1.00 85.19 458 LEU A C 1
ATOM 3592 O O . LEU A 1 458 ? -1.039 -7.226 -16.536 1.00 85.19 458 LEU A O 1
ATOM 3596 N N . ILE A 1 459 ? -0.357 -7.163 -14.386 1.00 80.06 459 ILE A N 1
ATOM 3597 C CA . ILE A 1 459 ? -1.495 -6.399 -13.863 1.00 80.06 459 ILE A CA 1
ATOM 3598 C C . ILE A 1 459 ? -0.956 -5.111 -13.243 1.00 80.06 459 ILE A C 1
ATOM 3600 O O . ILE A 1 459 ? -0.191 -5.123 -12.283 1.00 80.06 459 ILE A O 1
ATOM 3604 N N . SER A 1 460 ? -1.335 -3.978 -13.829 1.00 82.00 460 SER A N 1
ATOM 3605 C CA . SER A 1 460 ? -0.808 -2.656 -13.454 1.00 82.00 460 SER A CA 1
ATOM 3606 C C . SER A 1 460 ? -1.896 -1.625 -13.158 1.00 82.00 460 SER A C 1
ATOM 3608 O O . SER A 1 460 ? -1.633 -0.635 -12.477 1.00 82.00 460 SER A O 1
ATOM 3610 N N . ALA A 1 461 ? -3.118 -1.844 -13.653 1.00 81.31 461 ALA A N 1
ATOM 3611 C CA . ALA A 1 461 ? -4.212 -0.897 -13.499 1.00 81.31 461 ALA A CA 1
ATOM 3612 C C . ALA A 1 461 ? -4.647 -0.788 -12.025 1.00 81.31 461 ALA A C 1
ATOM 3614 O O . ALA A 1 461 ? -4.786 -1.815 -11.359 1.00 81.31 461 ALA A O 1
ATOM 3615 N N . PRO A 1 462 ? -4.891 0.431 -11.508 1.00 82.38 462 PRO A N 1
ATOM 3616 C CA . PRO A 1 462 ? -5.451 0.592 -10.175 1.00 82.38 462 PRO A CA 1
ATOM 3617 C C . PRO A 1 462 ? -6.876 0.010 -10.120 1.00 82.38 462 PRO A C 1
ATOM 3619 O O . PRO A 1 462 ? -7.586 0.055 -11.135 1.00 82.38 462 PRO A O 1
ATOM 3622 N N . PRO A 1 463 ? -7.339 -0.464 -8.947 1.00 81.75 463 PRO A N 1
ATOM 3623 C CA . PRO A 1 463 ? -8.645 -1.114 -8.800 1.00 81.75 463 PRO A CA 1
ATOM 3624 C C . PRO A 1 463 ? -9.827 -0.309 -9.363 1.00 81.75 463 PRO A C 1
ATOM 3626 O O . PRO A 1 463 ? -10.695 -0.851 -10.043 1.00 81.75 463 PRO A O 1
ATOM 3629 N N . ALA A 1 464 ? -9.831 1.014 -9.170 1.00 80.81 464 ALA A N 1
ATOM 3630 C CA . ALA A 1 464 ? -10.875 1.891 -9.705 1.00 80.81 464 ALA A CA 1
ATOM 3631 C C . ALA A 1 464 ? -10.917 1.914 -11.248 1.00 80.81 464 ALA A C 1
ATOM 3633 O O . ALA A 1 464 ? -11.995 1.889 -11.847 1.00 80.81 464 ALA A O 1
ATOM 3634 N N . LYS A 1 465 ? -9.749 1.925 -11.909 1.00 82.44 465 LYS A N 1
ATOM 3635 C CA . LYS A 1 465 ? -9.661 1.887 -13.379 1.00 82.44 465 LYS A CA 1
ATOM 3636 C C . LYS A 1 465 ? -10.118 0.533 -13.917 1.00 82.44 465 LYS A C 1
ATOM 3638 O O . LYS A 1 465 ? -10.799 0.481 -14.939 1.00 82.44 465 LYS A O 1
ATOM 3643 N N . GLU A 1 466 ? -9.773 -0.542 -13.214 1.00 82.75 466 GLU A N 1
ATOM 3644 C CA . GLU A 1 466 ? -10.216 -1.897 -13.533 1.00 82.75 466 GLU A CA 1
ATOM 3645 C C . GLU A 1 466 ? -11.742 -2.026 -13.461 1.00 82.75 466 GLU A C 1
ATOM 3647 O O . GLU A 1 466 ? -12.368 -2.464 -14.425 1.00 82.75 466 GLU A O 1
ATOM 3652 N N . ALA A 1 467 ? -12.357 -1.566 -12.371 1.00 81.56 467 ALA A N 1
ATOM 3653 C CA . ALA A 1 467 ? -13.808 -1.605 -12.215 1.00 81.56 467 ALA A CA 1
ATOM 3654 C C . ALA A 1 467 ? -14.536 -0.786 -13.289 1.00 81.56 467 ALA A C 1
ATOM 3656 O O . ALA A 1 467 ? -15.495 -1.270 -13.892 1.00 81.56 467 ALA A O 1
ATOM 3657 N N . ARG A 1 468 ? -14.035 0.418 -13.604 1.00 85.00 468 ARG A N 1
ATOM 3658 C CA . ARG A 1 468 ? -14.569 1.231 -14.708 1.00 85.00 468 ARG A CA 1
ATOM 3659 C C . ARG A 1 468 ? -14.485 0.491 -16.043 1.00 85.00 468 ARG A C 1
ATOM 3661 O O . ARG A 1 468 ? -15.433 0.529 -16.823 1.00 85.00 468 ARG A O 1
ATOM 3668 N N . PHE A 1 469 ? -13.374 -0.193 -16.313 1.00 84.50 469 PHE A N 1
ATOM 3669 C CA . PHE A 1 469 ? -13.253 -0.999 -17.523 1.00 84.50 469 PHE A CA 1
ATOM 3670 C C . PHE A 1 469 ? -14.255 -2.157 -17.553 1.00 84.50 469 PHE A C 1
ATOM 3672 O O . PHE A 1 469 ? -14.838 -2.407 -18.604 1.00 84.50 469 PHE A O 1
ATOM 3679 N N . GLN A 1 470 ? -14.470 -2.860 -16.438 1.00 84.25 470 GLN A N 1
ATOM 3680 C CA . GLN A 1 470 ? -15.439 -3.960 -16.386 1.00 84.25 470 GLN A CA 1
ATOM 3681 C C . GLN A 1 470 ? -16.864 -3.477 -16.674 1.00 84.25 470 GLN A C 1
ATOM 3683 O O . GLN A 1 470 ? -17.607 -4.165 -17.370 1.00 84.25 470 GLN A O 1
ATOM 3688 N N . GLU A 1 471 ? -17.230 -2.282 -16.209 1.00 87.88 471 GLU A N 1
ATOM 3689 C CA . GLU A 1 471 ? -18.524 -1.680 -16.535 1.00 87.88 471 GLU A CA 1
ATOM 3690 C C . GLU A 1 471 ? -18.637 -1.344 -18.029 1.00 87.88 471 GLU A C 1
ATOM 3692 O O . GLU A 1 471 ? -19.595 -1.744 -18.688 1.00 87.88 471 GLU A O 1
ATOM 3697 N N . LEU A 1 472 ? -17.612 -0.709 -18.605 1.00 88.75 472 LEU A N 1
ATOM 3698 C CA . LEU A 1 472 ? -17.576 -0.410 -20.041 1.00 88.75 472 LEU A CA 1
ATOM 3699 C C . LEU A 1 472 ? -17.591 -1.680 -20.900 1.00 88.75 472 LEU A C 1
ATOM 3701 O O . LEU A 1 472 ? -18.234 -1.711 -21.945 1.00 88.75 472 LEU A O 1
ATOM 3705 N N . LYS A 1 473 ? -16.947 -2.760 -20.454 1.00 87.00 473 LYS A N 1
ATOM 3706 C CA . LYS A 1 473 ? -16.929 -4.051 -21.154 1.00 87.00 473 LYS A CA 1
ATOM 3707 C C . LYS A 1 473 ? -18.320 -4.688 -21.279 1.00 87.00 473 LYS A C 1
ATOM 3709 O O . LYS A 1 473 ? -18.538 -5.471 -22.199 1.00 87.00 473 LYS A O 1
ATOM 3714 N N . LYS A 1 474 ? -19.273 -4.360 -20.398 1.00 91.50 474 LYS A N 1
ATOM 3715 C CA . LYS A 1 474 ? -20.675 -4.801 -20.548 1.00 91.50 474 LYS A CA 1
ATOM 3716 C C . LYS A 1 474 ? -21.367 -4.124 -21.733 1.00 91.50 474 LYS A C 1
ATOM 3718 O O . LYS A 1 474 ? -22.294 -4.691 -22.301 1.00 91.50 474 LYS A O 1
ATOM 3723 N N . GLN A 1 475 ? -20.922 -2.921 -22.090 1.00 94.31 475 GLN A N 1
ATOM 3724 C CA . GLN A 1 475 ? -21.532 -2.072 -23.115 1.00 94.31 475 GLN A CA 1
ATOM 3725 C C . GLN A 1 475 ? -20.790 -2.159 -24.456 1.00 94.31 475 GLN A C 1
ATOM 3727 O O . GLN A 1 475 ? -21.402 -2.062 -25.518 1.00 94.31 475 GLN A O 1
ATOM 3732 N N . PHE A 1 476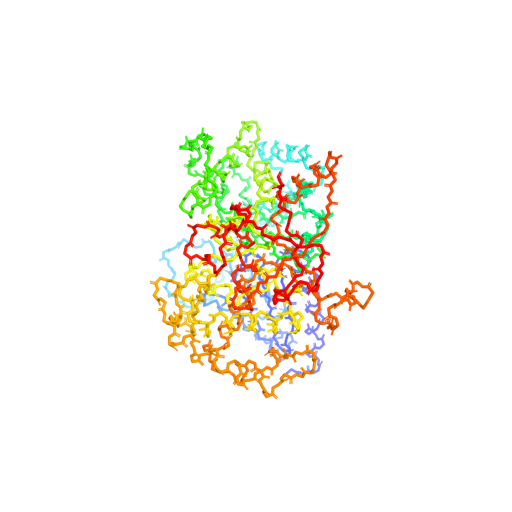 ? -19.474 -2.374 -24.417 1.00 92.25 476 PHE A N 1
ATOM 3733 C CA . PHE A 1 476 ? -18.593 -2.327 -25.579 1.00 92.25 476 PHE A CA 1
ATOM 3734 C C . PHE A 1 476 ? -17.827 -3.637 -25.774 1.00 92.25 476 PHE A C 1
ATOM 3736 O O . PHE A 1 476 ? -17.484 -4.342 -24.826 1.00 92.25 476 PHE A O 1
ATOM 3743 N N . ARG A 1 477 ? -17.493 -3.950 -27.030 1.00 89.31 477 ARG A N 1
ATOM 3744 C CA . ARG A 1 477 ? -16.608 -5.078 -27.348 1.00 89.31 477 ARG A CA 1
ATOM 3745 C C . ARG A 1 477 ? -15.165 -4.734 -26.992 1.00 89.31 477 ARG A C 1
ATOM 3747 O O . ARG A 1 477 ? -14.684 -3.650 -27.304 1.00 89.31 477 ARG A O 1
ATOM 3754 N N . THR A 1 478 ? -14.457 -5.695 -26.413 1.00 86.19 478 THR A N 1
ATOM 3755 C CA . THR A 1 478 ? -13.033 -5.575 -26.073 1.00 86.19 478 THR A CA 1
ATOM 3756 C C . THR A 1 478 ? -12.201 -6.516 -26.935 1.00 86.19 478 THR A C 1
ATOM 3758 O O . THR A 1 478 ? -12.615 -7.654 -27.149 1.00 86.19 478 THR A O 1
ATOM 3761 N N . SER A 1 479 ? -11.022 -6.073 -27.371 1.00 84.69 479 SER A N 1
ATOM 3762 C CA . SER A 1 479 ? -10.059 -6.892 -28.120 1.00 84.69 479 SER A CA 1
ATOM 3763 C C . SER A 1 479 ? -8.692 -6.869 -27.442 1.00 84.69 479 SER A C 1
ATOM 3765 O O . SER A 1 479 ? -8.348 -5.896 -26.772 1.00 84.69 479 SER A O 1
ATOM 3767 N N . PHE A 1 480 ? -7.913 -7.932 -27.629 1.00 83.75 480 PHE A N 1
ATOM 3768 C CA . PHE A 1 480 ? -6.503 -7.954 -27.249 1.00 83.75 480 PHE A CA 1
ATOM 3769 C C . PHE A 1 480 ? -5.644 -7.420 -28.393 1.00 83.75 480 PHE A C 1
ATOM 3771 O O . PHE A 1 480 ? -5.941 -7.664 -29.563 1.00 83.75 480 PHE A O 1
ATOM 3778 N N . ALA A 1 481 ? -4.581 -6.701 -28.045 1.00 86.00 481 ALA A N 1
ATOM 3779 C CA . ALA A 1 481 ? -3.615 -6.175 -28.995 1.00 86.00 481 ALA A CA 1
ATOM 3780 C C . ALA A 1 481 ? -2.215 -6.134 -28.368 1.00 86.00 481 ALA A C 1
ATOM 3782 O O . ALA A 1 481 ? -2.055 -6.167 -27.147 1.00 86.00 481 ALA A O 1
ATOM 3783 N N . PHE A 1 482 ? -1.206 -6.053 -29.223 1.00 84.38 482 PHE A N 1
ATOM 3784 C CA . PHE A 1 482 ? 0.206 -6.017 -28.883 1.00 84.38 482 PHE A CA 1
ATOM 3785 C C . PHE A 1 482 ? 0.744 -4.591 -28.928 1.00 84.38 482 PHE A C 1
ATOM 3787 O O . PHE A 1 482 ? 0.381 -3.804 -29.804 1.00 84.38 482 PHE A O 1
ATOM 3794 N N . HIS A 1 483 ? 1.672 -4.291 -28.022 1.00 87.06 483 HIS A N 1
ATOM 3795 C CA . HIS A 1 483 ? 2.468 -3.071 -28.034 1.00 87.06 483 HIS A CA 1
ATOM 3796 C C . HIS A 1 483 ? 3.953 -3.433 -27.936 1.00 87.06 483 HIS A C 1
ATOM 3798 O O . HIS A 1 483 ? 4.377 -4.083 -26.981 1.00 87.06 483 HIS A O 1
ATOM 3804 N N . GLY A 1 484 ? 4.741 -3.020 -28.928 1.00 84.75 484 GLY A N 1
ATOM 3805 C CA . GLY A 1 484 ? 6.193 -3.187 -28.926 1.00 84.75 484 GLY A CA 1
ATOM 3806 C C . GLY A 1 484 ? 6.893 -1.925 -28.431 1.00 84.75 484 GLY A C 1
ATOM 3807 O O . GLY A 1 484 ? 6.488 -0.814 -28.766 1.00 84.75 484 GLY A O 1
ATOM 3808 N N . SER A 1 485 ? 7.972 -2.091 -27.666 1.00 88.50 485 SER A N 1
ATOM 3809 C CA . SER A 1 485 ? 8.796 -0.979 -27.192 1.00 88.50 485 SER A CA 1
ATOM 3810 C C . SER A 1 485 ? 10.231 -1.449 -26.916 1.00 88.50 485 SER A C 1
ATOM 3812 O O . SER A 1 485 ? 10.406 -2.546 -26.378 1.00 88.50 485 SER A O 1
ATOM 3814 N N . PRO A 1 486 ? 11.260 -0.625 -27.207 1.00 90.12 486 PRO A N 1
ATOM 3815 C CA . PRO A 1 486 ? 12.641 -0.880 -26.797 1.00 90.12 486 PRO A CA 1
ATOM 3816 C C . PRO A 1 486 ? 12.777 -1.263 -25.314 1.00 90.12 486 PRO A C 1
ATOM 3818 O O . PRO A 1 486 ? 12.077 -0.707 -24.462 1.00 90.12 486 PRO A O 1
ATOM 3821 N N . SER A 1 487 ? 13.704 -2.182 -25.010 1.00 91.00 487 SER A N 1
ATOM 3822 C CA . SER A 1 487 ? 13.938 -2.750 -23.668 1.00 91.00 487 SER A CA 1
ATOM 3823 C C . SER A 1 487 ? 14.165 -1.681 -22.593 1.00 91.00 487 SER A C 1
ATOM 3825 O O . SER A 1 487 ? 13.633 -1.776 -21.492 1.00 91.00 487 SER A O 1
ATOM 3827 N N . GLU A 1 488 ? 14.896 -0.622 -22.936 1.00 93.75 488 GLU A N 1
ATOM 3828 C CA . GLU A 1 488 ? 15.194 0.524 -22.069 1.00 93.75 488 GLU A CA 1
ATOM 3829 C C . GLU A 1 488 ? 13.957 1.276 -21.548 1.00 93.75 488 GLU A C 1
ATOM 3831 O O . GLU A 1 488 ? 14.008 1.862 -20.470 1.00 93.75 488 GLU A O 1
ATOM 3836 N N . ASN A 1 489 ? 12.831 1.251 -22.269 1.00 93.44 489 ASN A N 1
ATOM 3837 C CA . ASN A 1 489 ? 11.621 1.965 -21.854 1.00 93.44 489 ASN A CA 1
ATOM 3838 C C . ASN A 1 489 ? 10.810 1.178 -20.803 1.00 93.44 489 ASN A C 1
ATOM 3840 O O . ASN A 1 489 ? 9.972 1.765 -20.114 1.00 93.44 489 ASN A O 1
ATOM 3844 N N . TRP A 1 490 ? 11.025 -0.137 -20.671 1.00 92.38 490 TRP A N 1
ATOM 3845 C CA . TRP A 1 490 ? 10.173 -1.004 -19.847 1.00 92.38 490 TRP A CA 1
ATOM 3846 C C . TRP A 1 490 ? 10.310 -0.758 -18.346 1.00 92.38 490 TRP A C 1
ATOM 3848 O O . TRP A 1 490 ? 9.327 -0.926 -17.627 1.00 92.38 490 TRP A O 1
ATOM 3858 N N . HIS A 1 491 ? 11.459 -0.245 -17.882 1.00 93.00 491 HIS A N 1
ATOM 3859 C CA . HIS A 1 491 ? 11.607 0.234 -16.500 1.00 93.00 491 HIS A CA 1
ATOM 3860 C C . HIS A 1 491 ? 10.526 1.258 -16.140 1.00 93.00 491 HIS A C 1
ATOM 3862 O O . HIS A 1 491 ? 9.922 1.163 -15.068 1.00 93.00 491 HIS A O 1
ATOM 3868 N N . SER A 1 492 ? 10.267 2.200 -17.056 1.00 91.62 492 SER A N 1
ATOM 3869 C CA . SER A 1 492 ? 9.270 3.251 -16.869 1.00 91.62 492 SER A CA 1
ATOM 3870 C C . SER A 1 492 ? 7.858 2.770 -17.168 1.00 91.62 492 SER A C 1
ATOM 3872 O O . SER A 1 492 ? 6.961 3.024 -16.372 1.00 91.62 492 SER A O 1
ATOM 3874 N N . ILE A 1 493 ? 7.642 2.022 -18.257 1.00 89.69 493 ILE A N 1
ATOM 3875 C CA . ILE A 1 493 ? 6.307 1.503 -18.612 1.00 89.69 493 ILE A CA 1
ATOM 3876 C C . ILE A 1 493 ? 5.735 0.651 -17.473 1.00 89.69 493 ILE A C 1
ATOM 3878 O O . ILE A 1 493 ? 4.564 0.794 -17.125 1.00 89.69 493 ILE A O 1
ATOM 3882 N N . LEU A 1 494 ? 6.560 -0.191 -16.846 1.00 87.38 494 LEU A N 1
ATOM 3883 C CA . LEU A 1 494 ? 6.123 -1.041 -15.741 1.00 87.38 494 LEU A CA 1
ATOM 3884 C C . LEU A 1 494 ? 5.740 -0.241 -14.489 1.00 87.38 494 LEU A C 1
ATOM 3886 O O . LEU A 1 494 ? 4.899 -0.682 -13.708 1.00 87.38 494 LEU A O 1
ATOM 3890 N N . ARG A 1 495 ? 6.353 0.929 -14.289 1.00 85.25 495 ARG A N 1
ATOM 3891 C CA . ARG A 1 495 ? 6.149 1.762 -13.099 1.00 85.25 495 ARG A CA 1
ATOM 3892 C C . ARG A 1 495 ? 5.200 2.925 -13.322 1.00 85.25 495 ARG A C 1
ATOM 3894 O O . ARG A 1 495 ? 4.752 3.478 -12.335 1.00 85.25 495 ARG A O 1
ATOM 3901 N N . ASN A 1 496 ? 4.895 3.300 -14.559 1.00 83.75 496 ASN A N 1
ATOM 3902 C CA . ASN A 1 496 ? 4.094 4.483 -14.887 1.00 83.75 496 ASN A CA 1
ATOM 3903 C C . ASN A 1 496 ? 2.973 4.211 -15.899 1.00 83.75 496 ASN A C 1
ATOM 3905 O O . ASN A 1 496 ? 2.215 5.120 -16.230 1.00 83.75 496 ASN A O 1
ATOM 3909 N N . GLY A 1 497 ? 2.881 2.987 -16.411 1.00 84.38 497 GLY A N 1
ATOM 3910 C CA . GLY A 1 497 ? 1.973 2.620 -17.484 1.00 84.38 497 GLY A CA 1
ATOM 3911 C C . GLY A 1 497 ? 2.422 3.092 -18.873 1.00 84.38 497 GLY A C 1
ATOM 3912 O O . GLY A 1 497 ? 3.433 3.779 -19.029 1.00 84.38 497 GLY A O 1
ATOM 3913 N N . LEU A 1 498 ? 1.669 2.701 -19.907 1.00 85.88 498 LEU A N 1
ATOM 3914 C CA . LEU A 1 498 ? 1.847 3.233 -21.256 1.00 85.88 498 LEU A CA 1
ATOM 3915 C C . LEU A 1 498 ? 1.319 4.663 -21.298 1.00 85.88 498 LEU A C 1
ATOM 3917 O O . LEU A 1 498 ? 0.228 4.956 -20.808 1.00 85.88 498 LEU A O 1
ATOM 3921 N N . LYS A 1 499 ? 2.097 5.542 -21.924 1.00 84.56 499 LYS A N 1
ATOM 3922 C CA . LYS A 1 499 ? 1.770 6.955 -22.097 1.00 84.56 499 LYS A CA 1
ATOM 3923 C C . LYS A 1 499 ? 1.661 7.267 -23.580 1.00 84.56 499 LYS A C 1
ATOM 3925 O O . LYS A 1 499 ? 2.443 6.758 -24.384 1.00 84.56 499 LYS A O 1
ATOM 3930 N N . ASN A 1 500 ? 0.738 8.154 -23.937 1.00 88.56 500 ASN A N 1
ATOM 3931 C CA . ASN A 1 500 ? 0.767 8.774 -25.253 1.00 88.56 500 ASN A CA 1
ATOM 3932 C C . ASN A 1 500 ? 1.971 9.727 -25.320 1.00 88.56 500 ASN A C 1
ATOM 3934 O O . ASN A 1 500 ? 1.931 10.833 -24.793 1.00 88.56 500 ASN A O 1
ATOM 3938 N N . ALA A 1 501 ? 3.058 9.275 -25.945 1.00 88.62 501 ALA A N 1
ATOM 3939 C CA . ALA A 1 501 ? 4.290 10.050 -26.077 1.00 88.62 501 ALA A CA 1
ATOM 3940 C C . ALA A 1 501 ? 4.300 10.982 -27.303 1.00 88.62 501 ALA A C 1
ATOM 3942 O O . ALA A 1 501 ? 5.299 11.667 -27.532 1.00 88.62 501 ALA A O 1
ATOM 3943 N N . SER A 1 502 ? 3.228 11.008 -28.098 1.00 89.19 502 SER A N 1
ATOM 3944 C CA . SER A 1 502 ? 3.155 11.781 -29.342 1.00 89.19 502 SER A CA 1
ATOM 3945 C C . SER A 1 502 ? 3.366 13.270 -29.080 1.00 89.19 502 SER A C 1
ATOM 3947 O O . SER A 1 502 ? 2.799 13.819 -28.140 1.00 89.19 502 SER A O 1
ATOM 3949 N N . ASN A 1 503 ? 4.168 13.930 -29.917 1.00 90.88 503 ASN A N 1
ATOM 3950 C CA . ASN A 1 503 ? 4.505 15.355 -29.786 1.00 90.88 503 ASN A CA 1
ATOM 3951 C C . ASN A 1 503 ? 5.207 15.730 -28.462 1.00 90.88 503 ASN A C 1
ATOM 3953 O O . ASN A 1 503 ? 5.254 16.902 -28.094 1.00 90.88 503 ASN A O 1
ATOM 3957 N N . THR A 1 504 ? 5.782 14.755 -27.752 1.00 90.00 504 THR A N 1
ATOM 3958 C CA . THR A 1 504 ? 6.599 14.988 -26.551 1.00 90.00 504 THR A CA 1
ATOM 3959 C C . THR A 1 504 ? 8.074 14.686 -26.820 1.00 90.00 504 THR A C 1
ATOM 3961 O O . THR A 1 504 ? 8.429 14.056 -27.816 1.00 90.00 504 THR A O 1
ATOM 3964 N N . LYS A 1 505 ? 8.950 15.045 -25.874 1.00 89.44 505 LYS A N 1
ATOM 3965 C CA . LYS A 1 505 ? 10.378 14.672 -25.902 1.00 89.44 505 LYS A CA 1
ATOM 3966 C C . LYS A 1 505 ? 10.618 13.153 -25.853 1.00 89.44 505 LYS A C 1
ATOM 3968 O O . LYS A 1 505 ? 11.718 12.703 -26.150 1.00 89.44 505 LYS A O 1
ATOM 3973 N N . LEU A 1 506 ? 9.610 12.363 -25.468 1.00 88.56 506 LEU A N 1
ATOM 3974 C CA . LEU A 1 506 ? 9.694 10.901 -25.410 1.00 88.56 506 LEU A CA 1
ATOM 3975 C C . LEU A 1 506 ? 9.410 10.230 -26.764 1.00 88.56 506 LEU A C 1
ATOM 3977 O O . LEU A 1 506 ? 9.654 9.029 -26.897 1.00 88.56 506 LEU A O 1
ATOM 3981 N N . MET A 1 507 ? 8.917 10.979 -27.757 1.00 89.12 507 MET A N 1
ATOM 3982 C CA . MET A 1 507 ? 8.600 10.465 -29.087 1.00 89.12 507 MET A CA 1
ATOM 3983 C C . MET A 1 507 ? 9.876 10.021 -29.816 1.00 89.12 507 MET A C 1
ATOM 3985 O O . MET A 1 507 ? 10.744 10.833 -30.122 1.00 89.12 507 MET A O 1
ATOM 3989 N N . THR A 1 508 ? 9.988 8.723 -30.098 1.00 84.62 508 THR A N 1
ATOM 3990 C CA . THR A 1 508 ? 11.123 8.133 -30.839 1.00 84.62 508 THR A CA 1
ATOM 3991 C C . THR A 1 508 ? 10.778 7.810 -32.289 1.00 84.62 508 THR A C 1
ATOM 3993 O O . THR A 1 508 ? 11.656 7.801 -33.147 1.00 84.62 508 THR A O 1
ATOM 3996 N N . CYS A 1 509 ? 9.494 7.589 -32.572 1.00 79.06 509 CYS A N 1
ATOM 3997 C CA . CYS A 1 509 ? 8.945 7.376 -33.904 1.00 79.06 509 CYS A CA 1
ATOM 3998 C C . CYS A 1 509 ? 7.861 8.429 -34.161 1.00 79.06 509 CYS A C 1
ATOM 4000 O O . CYS A 1 509 ? 7.151 8.813 -33.234 1.00 79.06 509 CYS A O 1
ATOM 4002 N N . GLY A 1 510 ? 7.743 8.915 -35.398 1.00 79.19 510 GLY A N 1
ATOM 4003 C CA . GLY A 1 510 ? 6.743 9.927 -35.749 1.00 79.19 510 GLY A CA 1
ATOM 4004 C C . GLY A 1 510 ? 5.301 9.434 -35.567 1.00 79.19 510 GLY A C 1
ATOM 4005 O O . GLY A 1 510 ? 5.018 8.243 -35.673 1.00 79.19 510 GLY A O 1
ATOM 4006 N N . ALA A 1 511 ? 4.378 10.367 -35.337 1.00 86.62 511 ALA A N 1
ATOM 4007 C CA . ALA A 1 511 ? 2.947 10.106 -35.177 1.00 86.62 511 ALA A CA 1
ATOM 4008 C C . ALA A 1 511 ? 2.231 9.958 -36.540 1.00 86.62 511 ALA A C 1
ATOM 4010 O O . ALA A 1 511 ? 1.379 10.771 -36.896 1.00 86.62 511 ALA A O 1
ATOM 4011 N N . ALA A 1 512 ? 2.607 8.942 -37.328 1.00 85.38 512 ALA A N 1
ATOM 4012 C CA . ALA A 1 512 ? 2.171 8.767 -38.723 1.00 85.38 512 ALA A CA 1
ATOM 4013 C C . ALA A 1 512 ? 0.642 8.672 -38.912 1.00 85.38 512 ALA A C 1
ATOM 4015 O O . ALA A 1 512 ? 0.122 9.099 -39.940 1.00 85.38 512 ALA A O 1
ATOM 4016 N N . HIS A 1 513 ? -0.075 8.152 -37.914 1.00 87.25 513 HIS A N 1
ATOM 4017 C CA . HIS A 1 513 ? -1.537 8.035 -37.892 1.00 87.25 513 HIS A CA 1
ATOM 4018 C C . HIS A 1 513 ? -2.177 8.919 -36.809 1.00 87.25 513 HIS A C 1
ATOM 4020 O O . HIS A 1 513 ? -3.270 8.634 -36.330 1.00 87.25 513 HIS A O 1
ATOM 4026 N N . GLY A 1 514 ? -1.497 10.000 -36.418 1.00 91.19 514 GLY A N 1
ATOM 4027 C CA . GLY A 1 514 ? -1.945 10.901 -35.359 1.00 91.19 514 GLY A CA 1
ATOM 4028 C C . GLY A 1 514 ? -1.426 10.521 -33.972 1.00 91.19 514 GLY A C 1
ATOM 4029 O O . GLY A 1 514 ? -0.667 9.563 -33.794 1.00 91.19 514 GLY A O 1
ATOM 4030 N N . ALA A 1 515 ? -1.787 11.335 -32.982 1.00 91.50 515 ALA A N 1
ATOM 4031 C CA . ALA A 1 515 ? -1.309 11.179 -31.616 1.00 91.50 515 ALA A CA 1
ATOM 4032 C C . ALA A 1 515 ? -2.013 10.013 -30.908 1.00 91.50 515 ALA A C 1
ATOM 4034 O O . ALA A 1 515 ? -3.235 10.013 -30.796 1.00 91.50 515 ALA A O 1
ATOM 4035 N N . GLY A 1 516 ? -1.257 9.056 -30.372 1.00 88.56 516 GLY A N 1
ATOM 4036 C CA . GLY A 1 516 ? -1.838 7.939 -29.628 1.00 88.56 516 GLY A CA 1
ATOM 4037 C C . GLY A 1 516 ? -0.839 6.871 -29.199 1.00 88.56 516 GLY A C 1
ATOM 4038 O O . GLY A 1 516 ? 0.357 6.954 -29.480 1.00 88.56 516 GLY A O 1
ATOM 4039 N N . ILE A 1 517 ? -1.355 5.850 -28.512 1.00 88.62 517 ILE A N 1
ATOM 4040 C CA . ILE A 1 517 ? -0.635 4.601 -28.238 1.00 88.62 517 ILE A CA 1
ATOM 4041 C C . ILE A 1 517 ? -0.899 3.656 -29.411 1.00 88.62 517 ILE A C 1
ATOM 4043 O O . ILE A 1 517 ? -2.043 3.306 -29.688 1.00 88.62 517 ILE A O 1
ATOM 4047 N N . TYR A 1 518 ? 0.165 3.251 -30.100 1.00 88.44 518 TYR A N 1
ATOM 4048 C CA . TYR A 1 518 ? 0.077 2.396 -31.280 1.00 88.44 518 TYR A CA 1
ATOM 4049 C C . TYR A 1 518 ? 0.043 0.926 -30.856 1.00 88.44 518 TYR A C 1
ATOM 4051 O O . TYR A 1 518 ? 0.848 0.493 -30.023 1.00 88.44 518 TYR A O 1
ATOM 4059 N N . LEU A 1 519 ? -0.893 0.179 -31.440 1.00 88.12 519 LEU A N 1
ATOM 4060 C CA . LEU A 1 519 ? -1.172 -1.224 -31.142 1.00 88.12 519 LEU A CA 1
ATOM 4061 C C . LEU A 1 519 ? -1.228 -2.037 -32.445 1.00 88.12 519 LEU A C 1
ATOM 4063 O O . LEU A 1 519 ? -1.604 -1.505 -33.488 1.00 88.12 519 LEU A O 1
ATOM 4067 N N . SER A 1 520 ? -0.888 -3.325 -32.381 1.00 86.06 520 SER A N 1
ATOM 4068 C CA . SER A 1 520 ? -1.003 -4.274 -33.500 1.00 86.06 520 SER A CA 1
ATOM 4069 C C . SER A 1 520 ? -1.773 -5.522 -33.076 1.00 86.06 520 SER A C 1
ATOM 4071 O O . SER A 1 520 ? -1.712 -5.921 -31.919 1.00 86.06 520 SER A O 1
ATOM 4073 N N . THR A 1 521 ? -2.487 -6.167 -33.995 1.00 84.94 521 THR A N 1
ATOM 4074 C CA . THR A 1 521 ? -3.059 -7.510 -33.780 1.00 84.94 521 THR A CA 1
ATOM 4075 C C . THR A 1 521 ? -2.101 -8.626 -34.198 1.00 84.94 521 THR A C 1
ATOM 4077 O O . THR A 1 521 ? -2.343 -9.787 -33.876 1.00 84.94 521 THR A O 1
ATOM 4080 N N . ASP A 1 522 ? -1.006 -8.285 -34.882 1.00 81.56 522 ASP A N 1
ATOM 4081 C CA . ASP A 1 522 ? 0.027 -9.219 -35.314 1.00 81.56 522 ASP A CA 1
ATOM 4082 C C . ASP A 1 522 ? 1.241 -9.165 -34.364 1.00 81.56 522 ASP A C 1
ATOM 4084 O O . ASP A 1 522 ? 1.895 -8.120 -34.268 1.00 81.56 522 ASP A O 1
ATOM 4088 N N . PRO A 1 523 ? 1.594 -10.277 -33.689 1.00 69.19 523 PRO A N 1
ATOM 4089 C CA . PRO A 1 523 ? 2.782 -10.345 -32.840 1.00 69.19 523 PRO A CA 1
ATOM 4090 C C . PRO A 1 523 ? 4.105 -10.256 -33.626 1.00 69.19 523 PRO A C 1
ATOM 4092 O O . PRO A 1 523 ? 5.149 -10.021 -33.022 1.00 69.19 523 PRO A O 1
ATOM 4095 N N . GLY A 1 524 ? 4.088 -10.469 -34.950 1.00 65.62 524 GLY A N 1
ATOM 4096 C CA . GLY A 1 524 ? 5.262 -10.490 -35.827 1.00 65.62 524 GLY A CA 1
ATOM 4097 C C . GLY A 1 524 ? 5.671 -9.134 -36.411 1.00 65.62 524 GLY A C 1
ATOM 4098 O O . GLY A 1 524 ? 6.745 -9.030 -37.015 1.00 65.62 524 GLY A O 1
ATOM 4099 N N . THR A 1 525 ? 4.865 -8.084 -36.227 1.00 63.19 525 THR A N 1
ATOM 4100 C CA . THR A 1 525 ? 5.225 -6.725 -36.649 1.00 63.19 525 THR A CA 1
ATOM 4101 C C . THR A 1 525 ? 6.488 -6.304 -35.890 1.00 63.19 525 THR A C 1
ATOM 4103 O O . THR A 1 525 ? 6.451 -6.164 -34.671 1.00 63.19 525 THR A O 1
ATOM 4106 N N . LYS A 1 526 ? 7.625 -6.162 -36.596 1.00 46.44 526 LYS A N 1
ATOM 4107 C CA . LYS A 1 526 ? 8.973 -5.934 -36.032 1.00 46.44 526 LYS A CA 1
ATOM 4108 C C . LYS A 1 526 ? 9.083 -4.613 -35.255 1.00 46.44 526 LYS A C 1
ATOM 4110 O O . LYS A 1 526 ? 9.681 -3.649 -35.721 1.00 46.44 526 LYS A O 1
ATOM 4115 N N . VAL A 1 527 ? 8.553 -4.593 -34.044 1.00 43.41 527 VAL A N 1
ATOM 4116 C CA . VAL A 1 527 ? 8.831 -3.613 -32.999 1.00 43.41 527 VAL A CA 1
ATOM 4117 C C . VAL A 1 527 ? 9.184 -4.457 -31.790 1.00 43.41 527 VAL A C 1
ATOM 4119 O O . VAL A 1 527 ? 8.317 -5.153 -31.282 1.00 43.41 527 VAL A O 1
ATOM 4122 N N . SER A 1 528 ? 10.462 -4.479 -31.407 1.00 34.84 528 SER A N 1
ATOM 4123 C CA . SER A 1 528 ? 11.042 -5.300 -30.334 1.00 34.84 528 SER A CA 1
ATOM 4124 C C . SER A 1 528 ? 10.029 -5.607 -29.220 1.00 34.84 528 SER A C 1
ATOM 4126 O O . SER A 1 528 ? 9.648 -4.722 -28.451 1.00 34.84 528 SER A O 1
ATOM 4128 N N . VAL A 1 529 ? 9.515 -6.839 -29.207 1.00 34.22 529 VAL A N 1
ATOM 4129 C CA . VAL A 1 529 ? 8.382 -7.235 -28.365 1.00 34.22 529 VAL A CA 1
ATOM 4130 C C . VAL A 1 529 ? 8.898 -7.731 -27.024 1.00 34.22 529 VAL A C 1
ATOM 4132 O O . VAL A 1 529 ? 9.535 -8.775 -26.983 1.00 34.22 529 VAL A O 1
ATOM 4135 N N . TYR A 1 530 ? 8.571 -7.022 -25.941 1.00 41.12 530 TYR A N 1
ATOM 4136 C CA . TYR A 1 530 ? 8.627 -7.559 -24.578 1.00 41.12 530 TYR A CA 1
ATOM 4137 C C . TYR A 1 530 ? 7.563 -6.921 -23.673 1.00 41.12 530 TYR A C 1
ATOM 4139 O O . TYR A 1 530 ? 7.919 -6.278 -22.700 1.00 41.12 530 TYR A O 1
ATOM 4147 N N . ALA A 1 531 ? 6.271 -7.074 -23.980 1.00 37.34 531 ALA A N 1
ATOM 4148 C CA . ALA A 1 531 ? 5.259 -7.485 -22.990 1.00 37.34 531 ALA A CA 1
ATOM 4149 C C . ALA A 1 531 ? 3.861 -7.571 -23.613 1.00 37.34 531 ALA A C 1
ATOM 4151 O O . ALA A 1 531 ? 3.468 -6.755 -24.449 1.00 37.34 531 ALA A O 1
ATOM 4152 N N . PHE A 1 532 ? 3.064 -8.497 -23.083 1.00 33.94 532 PHE A N 1
ATOM 4153 C CA . PHE A 1 532 ? 1.622 -8.325 -23.021 1.00 33.94 532 PHE A CA 1
ATOM 4154 C C . PHE A 1 532 ? 1.304 -7.262 -21.974 1.00 33.94 532 PHE A C 1
ATOM 4156 O O . PHE A 1 532 ? 1.497 -7.462 -20.778 1.00 33.94 532 PHE A O 1
ATOM 4163 N N . SER A 1 533 ? 0.793 -6.126 -22.425 1.00 33.88 533 SER A N 1
ATOM 4164 C CA . SER A 1 533 ? 0.120 -5.184 -21.549 1.00 33.88 533 SER A CA 1
ATOM 4165 C C . SER A 1 533 ? -1.371 -5.360 -21.777 1.00 33.88 533 SER A C 1
ATOM 4167 O O . SER A 1 533 ? -1.897 -4.933 -22.801 1.00 33.88 533 SER A O 1
ATOM 4169 N N . SER A 1 534 ? -2.081 -5.953 -20.816 1.00 33.91 534 SER A N 1
ATOM 4170 C CA . SER A 1 534 ? -3.536 -5.784 -20.724 1.00 33.91 534 SER A CA 1
ATOM 4171 C C . SER A 1 534 ? -3.861 -4.385 -20.180 1.00 33.91 534 SER A C 1
ATOM 4173 O O . SER A 1 534 ? -4.677 -4.216 -19.277 1.00 33.91 534 SER A O 1
ATOM 4175 N N . GLN A 1 535 ? -3.195 -3.342 -20.687 1.00 38.25 535 GLN A N 1
ATOM 4176 C CA . GLN A 1 535 ? -3.595 -1.991 -20.344 1.00 38.25 535 GLN A CA 1
ATOM 4177 C C . GLN A 1 535 ? -4.883 -1.670 -21.064 1.00 38.25 535 GLN A C 1
ATOM 4179 O O . GLN A 1 535 ? -4.971 -1.542 -22.281 1.00 38.25 535 GLN A O 1
ATOM 4184 N N . LYS A 1 536 ? -5.899 -1.559 -20.227 1.00 41.81 536 LYS A N 1
ATOM 4185 C CA . LYS A 1 536 ? -7.247 -1.155 -20.556 1.00 41.81 536 LYS A CA 1
ATOM 4186 C C . LYS A 1 536 ? -7.201 0.328 -20.887 1.00 41.81 536 LYS A C 1
ATOM 4188 O O . LYS A 1 536 ? -7.249 1.183 -20.000 1.00 41.81 536 LYS A O 1
ATOM 4193 N N . ILE A 1 537 ? -6.982 0.606 -22.164 1.00 39.94 537 ILE A N 1
ATOM 4194 C CA . ILE A 1 537 ? -7.051 1.941 -22.741 1.00 39.94 537 ILE A CA 1
ATOM 4195 C C . ILE A 1 537 ? -8.513 2.122 -23.164 1.00 39.94 537 ILE A C 1
ATOM 4197 O O . ILE A 1 537 ? -8.969 1.369 -24.026 1.00 39.94 537 ILE A O 1
ATOM 4201 N N . PRO A 1 538 ? -9.286 3.021 -22.531 1.00 30.95 538 PRO A N 1
ATOM 4202 C CA . PRO A 1 538 ? -10.560 3.424 -23.107 1.00 30.95 538 PRO A CA 1
ATOM 4203 C C . PRO A 1 538 ? -10.258 4.070 -24.466 1.00 30.95 538 PRO A C 1
ATOM 4205 O O . PRO A 1 538 ? -9.446 4.994 -24.527 1.00 30.95 538 PRO A O 1
ATOM 4208 N N . LEU A 1 539 ? -10.829 3.505 -25.534 1.00 31.20 539 LEU A N 1
ATOM 4209 C CA . LEU A 1 539 ? -10.810 4.101 -26.871 1.00 31.20 539 LEU A CA 1
ATOM 4210 C C . LEU A 1 539 ? -11.724 5.323 -26.921 1.00 31.20 539 LEU A C 1
ATOM 4212 O O . LEU A 1 539 ? -12.801 5.259 -26.280 1.00 31.20 539 LEU A O 1
#

Sequence (539 aa):
MSTRSKRAIESDVDDARERFVATRRLSRLDLEEDTIVFQVFGLSGDFTAFLSDPYPMEATVVYGPDDFELQTSGTIEDTILAVLSELKSLEAKPAKDRHHIGSNAESAESSDEEMSWVVTDRPPEPALQADIDSVQKLFGDGAVVLTQLCLTTYRVRLYVPIKCALLDTRVCAAWGLKPDVPVCVDICLPVTGYAMGVVEPSMLAQVRQEGFPEFGLEKQLMQILADFCSVCKSRAWESFDCVHESVDEDAPEKLFRRFELKKQELMLQALGDRELGFLSCLGRYLQLRMPTLNEYCAICDAPFMLPPMMMRAVCPRELCTYQFGEFGSKITSAEGLNNHAEVVDLLVCMLVAAAKSSRRHMILDPYPNVYVGEQLQVVLHPNSKDFNKLETYVRELEGIRARIGNQFGASWSAKTSSMSAEAAALLKWTVASNRSFLAPLQDDERIPAFRTPFQYLLISAPPAKEARFQELKKQFRTSFAFHGSPSENWHSILRNGLKNASNTKLMTCGAAHGAGIYLSTDPGTKVSVYAFSSQKIPL

Foldseek 3Di:
DDPVQVVQQVVLQVVCCVVCVVVQQWVDWDDDPQKIWTHGRPDPWIKIWGDDPVPQADWIWIAIPPRDIDIDGHTPVRVSVRVVVVVVVVVPDPDPPPDDDDDDDDDDDDDPPDDPPPPPPDPADPQVVLQLVVLCVVANVPQWDWDDPDPFKIKIWGFFQQDDPLCDPVLCVQFLHDNGFTWIWIFIATSDDFFFLRGALVRTDWIDTPPRPSRQQTQQLSLLLNVLSVCRNVVVLVPQDQDDDPDPDQALVSQQVVVVNLLSVLLCVLPVDVSHGRSSSSSSSSNSCVLPQQQAALHNRGGGSADGWSWRAHDLDLVRLVCCVVPVSSRGVLCVQCLPQLSLQLLLLLQLLQLPDPCVVPQVPPWDFFFFDPVRHTQADSVDHDSVSVNVLSVVVVVVQVVAADLRGHRVVVCLVVGDRRNSRRSSRSSRLQNKGKDQDDPVRDDPVVVDSRAIDIGIHRSVVVVVLVVVVVVDPDDFWFAADDSNNVNVCRNRNDDQCAPHPPDPDHQPVHTDRDTHRDPPPPRHGDYRDPPPDDD

Radius of gyration: 29.27 Å; chains: 1; bounding box: 55×57×99 Å

Secondary structure (DSSP, 8-state):
--HHHHHHHHHHHHHHIIIIITTTSEEEEEEETTEEEEEETTSSS-EEEE--SSTTTSEEEEE-STT-EEEEES-HHHHHHHHHHHHHHHHSS-TT--S----------------------PPPPHHHHHHHHHHHHHH-TTSEEEEE-SSSEEEEEEEE----TT--HHHHHHHT--TTSPEEEEEEEESS---TT---GGGEEEEE-TT-TT-TTHHHHHHHHHHHHHHHHHTGGGG---------TT-HHHHHHHHHHHHHHHHHHHH--TT--HHHHHHHHHHHHGGGGGGBBTTT-PBPSS---SS-B--S-HHHHHHHHHHHHHH-THHHHS--HHHHHHHHHHHHHHHHSTTHHHH--SPP-EEETTTTEEEEBTTB--HHHHHHHHHHHHHHHHHH-BTTB---GGGGGGS-HHHHHHHHHHHHT--SEEEEPPTTTS-GGG--S--EEEE-S-HHHHHHHHHHHHHS-----B----GGGHHHHHHH-----TTSTT--S--TTSSS---BS-TTSSS------------

pLDDT: mean 82.09, std 16.36, range [26.75, 98.12]

InterPro domains:
  IPR012317 Poly(ADP-ribose) polymerase, catalytic domain [PF00644] (466-534)
  IPR012317 Poly(ADP-ribose) polymerase, catalytic domain [PS51059] (365-539)
  IPR041400 PARP16 N-terminal domain [PF18084] (344-429)
  IPR051838 Intracellular mono-ADP-ribosyltransferase ARTD/PARP [PTHR21328] (274-525)

Organism: NCBI:txid878477